Protein AF-0000000080429975 (afdb_homodimer)

Solvent-accessible surface area (backbone atoms only — not comparable to full-atom values): 39204 Å² total; per-residue (Å²): 119,66,64,62,46,48,49,43,54,66,53,49,67,59,94,64,48,54,63,58,48,36,47,64,46,53,50,50,46,52,49,52,41,56,52,41,73,71,28,65,64,48,52,52,49,50,53,52,45,48,72,74,36,67,71,51,42,55,52,48,56,71,70,42,57,64,68,46,56,49,50,53,52,41,50,51,46,26,51,49,37,42,53,49,18,66,72,67,70,40,84,45,46,58,66,69,41,58,36,50,50,36,29,53,53,30,46,48,47,39,51,54,36,23,73,72,63,75,48,79,53,61,63,43,49,52,52,29,50,53,41,36,52,52,17,52,52,46,44,49,56,39,47,80,71,37,50,76,40,90,82,40,63,59,72,62,54,61,54,47,33,71,73,50,32,72,67,47,39,52,49,44,35,64,64,41,52,28,43,47,50,44,50,45,44,54,39,60,41,38,21,50,45,34,40,41,54,62,47,52,78,42,87,70,61,72,80,66,72,73,51,72,58,45,51,52,33,53,51,52,32,52,52,27,49,49,48,24,52,52,38,50,49,54,51,49,51,50,51,48,27,43,52,44,37,55,73,78,40,60,72,87,73,44,61,70,44,59,47,61,68,51,77,46,88,50,76,63,35,37,21,3,69,33,42,37,58,35,23,54,48,48,32,47,49,34,51,41,44,49,27,29,44,39,43,22,65,75,45,73,44,86,54,78,74,41,71,60,49,62,48,56,53,31,40,51,51,50,46,51,49,51,52,56,52,49,52,52,49,49,52,54,43,40,74,73,23,83,65,41,56,59,47,59,72,25,24,39,60,39,65,73,41,85,54,47,84,74,67,77,76,74,78,77,77,69,86,116,119,66,65,60,47,48,48,42,54,67,54,49,68,58,95,65,46,55,63,60,49,35,49,66,45,53,50,50,46,52,48,52,41,58,54,41,72,72,29,64,66,50,52,50,49,50,54,52,45,47,70,74,34,63,71,51,42,56,53,48,57,69,71,41,58,65,69,44,56,50,50,55,52,42,52,53,46,26,52,50,38,42,53,50,18,65,73,68,70,40,84,42,46,57,64,69,41,58,36,51,50,37,29,54,52,32,44,51,48,39,50,54,37,23,75,71,64,74,48,79,52,63,64,43,48,51,51,30,50,52,42,36,53,53,16,53,52,47,43,49,56,39,46,78,72,37,50,76,40,91,83,42,64,59,72,63,52,62,54,48,33,71,73,52,32,72,67,46,39,51,50,43,35,65,63,40,53,29,44,45,51,45,49,47,44,55,40,59,42,37,21,51,44,35,38,42,55,62,48,52,79,42,88,71,62,72,78,67,72,73,52,72,59,44,51,50,31,53,51,50,33,52,52,27,49,49,48,24,51,52,39,50,48,53,51,49,53,50,51,47,28,44,52,43,38,54,72,79,40,58,70,87,74,44,61,72,45,57,46,62,68,50,77,46,89,50,77,65,36,39,22,2,68,32,41,37,58,35,21,54,49,48,31,46,50,33,51,41,43,51,26,30,44,38,45,22,63,76,46,72,45,84,54,77,73,41,70,60,49,63,50,56,53,30,40,51,51,50,46,52,50,50,53,54,53,47,54,53,51,50,51,54,42,42,72,74,24,84,63,40,58,59,47,60,70,26,25,38,61,38,64,73,41,85,55,50,83,76,67,80,78,76,76,81,77,64,91,113

Structure (mmCIF, N/CA/C/O backbone):
data_AF-0000000080429975-model_v1
#
loop_
_entity.id
_entity.type
_entity.pdbx_description
1 polymer 'Steroid 5-alpha reductase C-terminal domain-containing protein'
#
loop_
_atom_site.group_PDB
_atom_site.id
_atom_site.type_symbol
_atom_site.label_atom_id
_atom_site.label_alt_id
_atom_site.label_comp_id
_atom_site.label_asym_id
_atom_site.label_entity_id
_atom_site.label_seq_id
_atom_site.pdbx_PDB_ins_code
_atom_site.Cartn_x
_atom_site.Cartn_y
_atom_site.Cartn_z
_atom_site.occupancy
_atom_site.B_iso_or_equiv
_atom_site.auth_seq_id
_atom_site.auth_comp_id
_atom_site.auth_asym_id
_atom_site.auth_atom_id
_atom_site.pdbx_PDB_model_num
ATOM 1 N N . MET A 1 1 ? -44.094 -19.797 -13.414 1 41.78 1 MET A N 1
ATOM 2 C CA . MET A 1 1 ? -43.125 -20.5 -14.281 1 41.78 1 MET A CA 1
ATOM 3 C C . MET A 1 1 ? -41.844 -19.672 -14.445 1 41.78 1 MET A C 1
ATOM 5 O O . MET A 1 1 ? -40.844 -20.188 -14.938 1 41.78 1 MET A O 1
ATOM 9 N N . GLY A 1 2 ? -41.938 -18.312 -14.352 1 46.53 2 GLY A N 1
ATOM 10 C CA . GLY A 1 2 ? -40.969 -17.281 -14.664 1 46.53 2 GLY A CA 1
ATOM 11 C C . GLY A 1 2 ? -39.781 -17.25 -13.695 1 46.53 2 GLY A C 1
ATOM 12 O O . GLY A 1 2 ? -38.625 -17.203 -14.109 1 46.53 2 GLY A O 1
ATOM 13 N N . GLN A 1 3 ? -40.094 -17.094 -12.484 1 50.44 3 GLN A N 1
ATOM 14 C CA . GLN A 1 3 ? -39.062 -16.984 -11.461 1 50.44 3 GLN A CA 1
ATOM 15 C C . GLN A 1 3 ? -38.281 -18.297 -11.336 1 50.44 3 GLN A C 1
ATOM 17 O O . GLN A 1 3 ? -37.031 -18.281 -11.18 1 50.44 3 GLN A O 1
ATOM 22 N N . GLU A 1 4 ? -38.938 -19.438 -11.32 1 52 4 GLU A N 1
ATOM 23 C CA . GLU A 1 4 ? -38.281 -20.734 -11.234 1 52 4 GLU A CA 1
ATOM 24 C C . GLU A 1 4 ? -37.312 -20.938 -12.391 1 52 4 GLU A C 1
ATOM 26 O O . GLU A 1 4 ? -36.25 -21.547 -12.219 1 52 4 GLU A O 1
ATOM 31 N N . SER A 1 5 ? -37.719 -20.391 -13.508 1 52.88 5 SER A N 1
ATOM 32 C CA . SER A 1 5 ? -36.875 -20.516 -14.688 1 52.88 5 SER A CA 1
ATOM 33 C C . SER A 1 5 ? -35.594 -19.688 -14.555 1 52.88 5 SER A C 1
ATOM 35 O O . SER A 1 5 ? -34.5 -20.125 -14.922 1 52.88 5 SER A O 1
ATOM 37 N N . VAL A 1 6 ? -35.812 -18.562 -13.906 1 52.12 6 VAL A N 1
ATOM 38 C CA . VAL A 1 6 ? -34.656 -17.688 -13.742 1 52.12 6 VAL A CA 1
ATOM 39 C C . VAL A 1 6 ? -33.688 -18.281 -12.727 1 52.12 6 VAL A C 1
ATOM 41 O O . VAL A 1 6 ? -32.469 -18.297 -12.953 1 52.12 6 VAL A O 1
ATOM 44 N N . ILE A 1 7 ? -34.281 -18.781 -11.68 1 54.94 7 ILE A N 1
ATOM 45 C CA . ILE A 1 7 ? -33.469 -19.406 -10.656 1 54.94 7 ILE A CA 1
ATOM 46 C C . ILE A 1 7 ? -32.781 -20.641 -11.227 1 54.94 7 ILE A C 1
ATOM 48 O O . ILE A 1 7 ? -31.609 -20.891 -10.961 1 54.94 7 ILE A O 1
ATOM 52 N N . HIS A 1 8 ? -33.594 -21.406 -11.945 1 57.78 8 HIS A N 1
ATOM 53 C CA . HIS A 1 8 ? -33.031 -22.578 -12.586 1 57.78 8 HIS A CA 1
ATOM 54 C C . HIS A 1 8 ? -31.922 -22.188 -13.562 1 57.78 8 HIS A C 1
ATOM 56 O O . HIS A 1 8 ? -30.859 -22.828 -13.602 1 57.78 8 HIS A O 1
ATOM 62 N N . TRP A 1 9 ? -32.25 -21.188 -14.219 1 54.72 9 TRP A N 1
ATOM 63 C CA . TRP A 1 9 ? -31.266 -20.719 -15.18 1 54.72 9 TRP A CA 1
ATOM 64 C C . TRP A 1 9 ? -30.031 -20.188 -14.461 1 54.72 9 TRP A C 1
ATOM 66 O O . TRP A 1 9 ? -28.906 -20.422 -14.898 1 54.72 9 TRP A O 1
ATOM 76 N N . LEU A 1 10 ? -30.297 -19.562 -13.367 1 58.16 10 LEU A N 1
ATOM 77 C CA . LEU A 1 10 ? -29.203 -18.984 -12.578 1 58.16 10 LEU A CA 1
ATOM 78 C C . LEU A 1 10 ? -28.391 -20.094 -11.898 1 58.16 10 LEU A C 1
ATOM 80 O O . LEU A 1 10 ? -27.188 -19.938 -11.688 1 58.16 10 LEU A O 1
ATOM 84 N N . THR A 1 11 ? -29.156 -21.156 -11.703 1 59.47 11 THR A N 1
ATOM 85 C CA . THR A 1 11 ? -28.516 -22.172 -10.867 1 59.47 11 THR A CA 1
ATOM 86 C C . THR A 1 11 ? -28.047 -23.344 -11.719 1 59.47 11 THR A C 1
ATOM 88 O O . THR A 1 11 ? -27.219 -24.156 -11.273 1 59.47 11 THR A O 1
ATOM 91 N N . HIS A 1 12 ? -28.672 -23.5 -12.898 1 60.19 12 HIS A N 1
ATOM 92 C CA . HIS A 1 12 ? -28.281 -24.641 -13.719 1 60.19 12 HIS A CA 1
ATOM 93 C C . HIS A 1 12 ? -27.375 -24.203 -14.875 1 60.19 12 HIS A C 1
ATOM 95 O O . HIS A 1 12 ? -27.812 -23.453 -15.75 1 60.19 12 HIS A O 1
ATOM 101 N N . ALA A 1 13 ? -26.125 -24.453 -14.641 1 63.53 13 ALA A N 1
ATOM 102 C CA . ALA A 1 13 ? -25.094 -24.156 -15.641 1 63.53 13 ALA A CA 1
ATOM 103 C C . ALA A 1 13 ? -25.266 -25.031 -16.875 1 63.53 13 ALA A C 1
ATOM 105 O O . ALA A 1 13 ? -25.766 -26.156 -16.797 1 63.53 13 ALA A O 1
ATOM 106 N N . GLY A 1 14 ? -25.203 -24.453 -18.031 1 63.88 14 GLY A N 1
ATOM 107 C CA . GLY A 1 14 ? -25.219 -25.234 -19.266 1 63.88 14 GLY A CA 1
ATOM 108 C C . GLY A 1 14 ? -24.266 -26.406 -19.234 1 63.88 14 GLY A C 1
ATOM 109 O O . GLY A 1 14 ? -23.438 -26.531 -18.328 1 63.88 14 GLY A O 1
ATOM 110 N N . PRO A 1 15 ? -24.438 -27.438 -20.078 1 67.5 15 PRO A N 1
ATOM 111 C CA . PRO A 1 15 ? -23.641 -28.656 -20.125 1 67.5 15 PRO A CA 1
ATOM 112 C C . PRO A 1 15 ? -22.141 -28.391 -20.188 1 67.5 15 PRO A C 1
ATOM 114 O O . PRO A 1 15 ? -21.344 -29.203 -19.719 1 67.5 15 PRO A O 1
ATOM 117 N N . ASN A 1 16 ? -21.797 -27.188 -20.641 1 80.38 16 ASN A N 1
ATOM 118 C CA . ASN A 1 16 ? -20.375 -26.922 -20.812 1 80.38 16 ASN A CA 1
ATOM 119 C C . ASN A 1 16 ? -19.828 -26.031 -19.703 1 80.38 16 ASN A C 1
ATOM 121 O O . ASN A 1 16 ? -18.688 -25.594 -19.75 1 80.38 16 ASN A O 1
ATOM 125 N N . PHE A 1 17 ? -20.703 -25.844 -18.719 1 86.38 17 PHE A N 1
ATOM 126 C CA . PHE A 1 17 ? -20.266 -25.047 -17.578 1 86.38 17 PHE A CA 1
ATOM 127 C C . PHE A 1 17 ? -19.359 -25.859 -16.656 1 86.38 17 PHE A C 1
ATOM 129 O O . PHE A 1 17 ? -19.703 -26.984 -16.297 1 86.38 17 PHE A O 1
ATOM 136 N N . PRO A 1 18 ? -18.234 -25.328 -16.328 1 88.94 18 PRO A N 1
ATOM 137 C CA . PRO A 1 18 ? -17.266 -26.125 -15.562 1 88.94 18 PRO A CA 1
ATOM 138 C C . PRO A 1 18 ? -17.812 -26.531 -14.188 1 88.94 18 PRO A C 1
ATOM 140 O O . PRO A 1 18 ? -18.328 -25.703 -13.445 1 88.94 18 PRO A O 1
ATOM 143 N N . GLN A 1 19 ? -17.688 -27.734 -13.844 1 86.25 19 GLN A N 1
ATOM 144 C CA . GLN A 1 19 ? -18.266 -28.344 -12.648 1 86.25 19 GLN A CA 1
ATOM 145 C C . GLN A 1 19 ? -17.75 -27.656 -11.383 1 86.25 19 GLN A C 1
ATOM 147 O O . GLN A 1 19 ? -18.5 -27.453 -10.43 1 86.25 19 GLN A O 1
ATOM 152 N N . GLY A 1 20 ? -16.531 -27.25 -11.336 1 88.81 20 GLY A N 1
ATOM 153 C CA . GLY A 1 20 ? -15.914 -26.656 -10.156 1 88.81 20 GLY A CA 1
ATOM 154 C C . GLY A 1 20 ? -16.422 -25.25 -9.852 1 88.81 20 GLY A C 1
ATOM 155 O O . GLY A 1 20 ? -16.078 -24.672 -8.82 1 88.81 20 GLY A O 1
ATOM 156 N N . ALA A 1 21 ? -17.297 -24.75 -10.711 1 92 21 ALA A N 1
ATOM 157 C CA . ALA A 1 21 ? -17.812 -23.391 -10.539 1 92 21 ALA A CA 1
ATOM 158 C C . ALA A 1 21 ? -19.328 -23.406 -10.344 1 92 21 ALA A C 1
ATOM 160 O O . ALA A 1 21 ? -19.938 -22.344 -10.219 1 92 21 ALA A O 1
ATOM 161 N N . THR A 1 22 ? -19.922 -24.594 -10.273 1 89.94 22 THR A N 1
ATOM 162 C CA . THR A 1 22 ? -21.375 -24.719 -10.195 1 89.94 22 THR A CA 1
ATOM 163 C C . THR A 1 22 ? -21.875 -24.5 -8.766 1 89.94 22 THR A C 1
ATOM 165 O O . THR A 1 22 ? -21.094 -24.609 -7.812 1 89.94 22 THR A O 1
ATOM 168 N N . TRP A 1 23 ? -23.141 -24.172 -8.617 1 90.06 23 TRP A N 1
ATOM 169 C CA . TRP A 1 23 ? -23.797 -24.047 -7.316 1 90.06 23 TRP A CA 1
ATOM 170 C C . TRP A 1 23 ? -23.797 -25.391 -6.574 1 90.06 23 TRP A C 1
ATOM 172 O O . TRP A 1 23 ? -23.625 -25.422 -5.355 1 90.06 23 TRP A O 1
ATOM 182 N N . ASP A 1 24 ? -23.922 -26.422 -7.324 1 89.81 24 ASP A N 1
ATOM 183 C CA . ASP A 1 24 ? -23.938 -27.75 -6.73 1 89.81 24 ASP A CA 1
ATOM 184 C C . ASP A 1 24 ? -22.578 -28.078 -6.102 1 89.81 24 ASP A C 1
ATOM 186 O O . ASP A 1 24 ? -22.516 -28.703 -5.035 1 89.81 24 ASP A O 1
ATOM 190 N N . HIS A 1 25 ? -21.594 -27.672 -6.793 1 90.88 25 HIS A N 1
ATOM 191 C CA . HIS A 1 25 ? -20.266 -27.891 -6.258 1 90.88 25 HIS A CA 1
ATOM 192 C C . HIS A 1 25 ? -20.078 -27.188 -4.914 1 90.88 25 HIS A C 1
ATOM 194 O O . HIS A 1 25 ? -19.625 -27.797 -3.945 1 90.88 25 HIS A O 1
ATOM 200 N N . ALA A 1 26 ? -20.484 -25.953 -4.852 1 92.31 26 ALA A N 1
ATOM 201 C CA . ALA A 1 26 ? -20.375 -25.172 -3.621 1 92.31 26 ALA A CA 1
ATOM 202 C C . ALA A 1 26 ? -21.234 -25.781 -2.516 1 92.31 26 ALA A C 1
ATOM 204 O O . ALA A 1 26 ? -20.797 -25.891 -1.368 1 92.31 26 ALA A O 1
ATOM 205 N N . ARG A 1 27 ? -22.438 -26.188 -2.871 1 90.56 27 ARG A N 1
ATOM 206 C CA . ARG A 1 27 ? -23.359 -26.797 -1.913 1 90.56 27 ARG A CA 1
ATOM 207 C C . ARG A 1 27 ? -22.766 -28.062 -1.316 1 90.56 27 ARG A C 1
ATOM 209 O O . ARG A 1 27 ? -22.891 -28.312 -0.114 1 90.56 27 ARG A O 1
ATOM 216 N N . ASN A 1 28 ? -22.125 -28.844 -2.137 1 91.94 28 ASN A N 1
ATOM 217 C CA . ASN A 1 28 ? -21.516 -30.094 -1.673 1 91.94 28 ASN A CA 1
ATOM 218 C C . ASN A 1 28 ? -20.406 -29.828 -0.669 1 91.94 28 ASN A C 1
ATOM 220 O O . ASN A 1 28 ? -20.281 -30.547 0.329 1 91.94 28 ASN A O 1
ATOM 224 N N . ILE A 1 29 ? -19.641 -28.828 -0.942 1 92.06 29 ILE A N 1
ATOM 225 C CA . ILE A 1 29 ? -18.547 -28.484 -0.038 1 92.06 29 ILE A CA 1
ATOM 226 C C . ILE A 1 29 ? -19.109 -27.984 1.287 1 92.06 29 ILE A C 1
ATOM 228 O O . ILE A 1 29 ? -18.625 -28.359 2.359 1 92.06 29 ILE A O 1
ATOM 232 N N . LEU A 1 30 ? -20.141 -27.188 1.237 1 91.12 30 LEU A N 1
ATOM 233 C CA . LEU A 1 30 ? -20.781 -26.656 2.438 1 91.12 30 LEU A CA 1
ATOM 234 C C . LEU A 1 30 ? -21.391 -27.766 3.275 1 91.12 30 LEU A C 1
ATOM 236 O O . LEU A 1 30 ? -21.281 -27.766 4.504 1 91.12 30 LEU A O 1
ATOM 240 N N . GLN A 1 31 ? -21.969 -28.734 2.592 1 89.94 31 GLN A N 1
ATOM 241 C CA . GLN A 1 31 ? -22.578 -29.859 3.285 1 89.94 31 GLN A CA 1
ATOM 242 C C . GLN A 1 31 ? -21.5 -30.719 3.963 1 89.94 31 GLN A C 1
ATOM 244 O O . GLN A 1 31 ? -21.688 -31.156 5.102 1 89.94 31 GLN A O 1
ATOM 249 N N . ALA A 1 32 ? -20.5 -30.938 3.252 1 88.44 32 ALA A N 1
ATOM 250 C CA . ALA A 1 32 ? -19.391 -31.688 3.832 1 88.44 32 ALA A CA 1
ATOM 251 C C . ALA A 1 32 ? -18.828 -30.984 5.062 1 88.44 32 ALA A C 1
ATOM 253 O O . ALA A 1 32 ? -18.562 -31.609 6.086 1 88.44 32 ALA A O 1
ATOM 254 N N . TYR A 1 33 ? -18.656 -29.703 4.957 1 88.62 33 TYR A N 1
ATOM 255 C CA . TYR A 1 33 ? -18.172 -28.891 6.07 1 88.62 33 TYR A CA 1
ATOM 256 C C . TYR A 1 33 ? -19.109 -29 7.27 1 88.62 33 TYR A C 1
ATOM 258 O O . TYR A 1 33 ? -18.656 -29.234 8.398 1 88.62 33 TYR A O 1
ATOM 266 N N . PHE A 1 34 ? -20.406 -28.859 7.062 1 87.38 34 PHE A N 1
ATOM 267 C CA . PHE A 1 34 ? -21.375 -28.906 8.148 1 87.38 34 PHE A CA 1
ATOM 268 C C . PHE A 1 34 ? -21.375 -30.266 8.828 1 87.38 34 PHE A C 1
ATOM 270 O O . PHE A 1 34 ? -21.453 -30.359 10.055 1 87.38 34 PHE A O 1
ATOM 277 N N . HIS A 1 35 ? -21.25 -31.266 8.031 1 86.31 35 HIS A N 1
ATOM 278 C CA . HIS A 1 35 ? -21.203 -32.625 8.562 1 86.31 35 HIS A CA 1
ATOM 279 C C . HIS A 1 35 ? -19.969 -32.844 9.406 1 86.31 35 HIS A C 1
ATOM 281 O O . HIS A 1 35 ? -20.047 -33.406 10.508 1 86.31 35 HIS A O 1
ATOM 287 N N . ASN A 1 36 ? -18.875 -32.406 8.953 1 83.25 36 ASN A N 1
ATOM 288 C CA . ASN A 1 36 ? -17.594 -32.656 9.609 1 83.25 36 ASN A CA 1
ATOM 289 C C . ASN A 1 36 ? -17.438 -31.812 10.875 1 83.25 36 ASN A C 1
ATOM 291 O O . ASN A 1 36 ? -16.906 -32.281 11.883 1 83.25 36 ASN A O 1
ATOM 295 N N . ILE A 1 37 ? -17.922 -30.625 10.844 1 81.06 37 ILE A N 1
ATOM 296 C CA . ILE A 1 37 ? -17.719 -29.734 11.984 1 81.06 37 ILE A CA 1
ATOM 297 C C . ILE A 1 37 ? -18.641 -30.156 13.133 1 81.06 37 ILE A C 1
ATOM 299 O O . ILE A 1 37 ? -18.344 -29.875 14.297 1 81.06 37 ILE A O 1
ATOM 303 N N . THR A 1 38 ? -19.703 -30.781 12.828 1 80.06 38 THR A N 1
ATOM 304 C CA . THR A 1 38 ? -20.656 -31.188 13.859 1 80.06 38 THR A CA 1
ATOM 305 C C . THR A 1 38 ? -20.312 -32.594 14.367 1 80.06 38 THR A C 1
ATOM 307 O O . THR A 1 38 ? -20.859 -33.031 15.383 1 80.06 38 THR A O 1
ATOM 310 N N . SER A 1 39 ? -19.375 -33.125 13.578 1 78.75 39 SER A N 1
ATOM 311 C CA . SER A 1 39 ? -18.984 -34.438 14.008 1 78.75 39 SER A CA 1
ATOM 312 C C . SER A 1 39 ? -17.797 -34.375 14.977 1 78.75 39 SER A C 1
ATOM 314 O O . SER A 1 39 ? -16.703 -33.969 14.594 1 78.75 39 SER A O 1
ATOM 316 N N . LEU A 1 40 ? -17.953 -34.562 16.203 1 67 40 LEU A N 1
ATOM 317 C CA . LEU A 1 40 ? -16.922 -34.531 17.234 1 67 40 LEU A CA 1
ATOM 318 C C . LEU A 1 40 ? -15.766 -35.469 16.859 1 67 40 LEU A C 1
ATOM 320 O O . LEU A 1 40 ? -14.602 -35.156 17.141 1 67 40 LEU A O 1
ATOM 324 N N . SER A 1 41 ? -16.125 -36.469 16.172 1 67 41 SER A N 1
ATOM 325 C CA . SER A 1 41 ? -15.125 -37.438 15.789 1 67 41 SER A CA 1
ATOM 326 C C . SER A 1 41 ? -14.141 -36.844 14.781 1 67 41 SER A C 1
ATOM 328 O O . SER A 1 41 ? -12.938 -37.125 14.859 1 67 41 SER A O 1
ATOM 330 N N . ALA A 1 42 ? -14.688 -36.031 13.953 1 65.62 42 ALA A N 1
ATOM 331 C CA . ALA A 1 42 ? -13.828 -35.438 12.93 1 65.62 42 ALA A CA 1
ATOM 332 C C . ALA A 1 42 ? -12.859 -34.438 13.539 1 65.62 42 ALA A C 1
ATOM 334 O O . ALA A 1 42 ? -11.68 -34.406 13.172 1 65.62 42 ALA A O 1
ATOM 335 N N . ILE A 1 43 ? -13.32 -33.719 14.422 1 66.12 43 ILE A N 1
ATOM 336 C CA . ILE A 1 43 ? -12.5 -32.719 15.094 1 66.12 43 ILE A CA 1
ATOM 337 C C . ILE A 1 43 ? -11.422 -33.438 15.922 1 66.12 43 ILE A C 1
ATOM 339 O O . ILE A 1 43 ? -10.25 -33.031 15.883 1 66.12 43 ILE A O 1
ATOM 343 N N . SER A 1 44 ? -11.867 -34.469 16.609 1 66.12 44 SER A N 1
ATOM 344 C CA . SER A 1 44 ? -10.938 -35.219 17.469 1 66.12 44 SER A CA 1
ATOM 345 C C . SER A 1 44 ? -9.836 -35.875 16.641 1 66.12 44 SER A C 1
ATOM 347 O O . SER A 1 44 ? -8.672 -35.875 17.031 1 66.12 44 SER A O 1
ATOM 349 N N . SER A 1 45 ? -10.227 -36.375 15.531 1 65.69 45 SER A N 1
ATOM 350 C CA . SER A 1 45 ? -9.25 -37.031 14.672 1 65.69 45 SER A CA 1
ATOM 351 C C . SER A 1 45 ? -8.258 -36 14.094 1 65.69 45 SER A C 1
ATOM 353 O O . SER A 1 45 ? -7.062 -36.281 14 1 65.69 45 SER A O 1
ATOM 355 N N . PHE A 1 46 ? -8.828 -34.906 13.805 1 65.31 46 PHE A N 1
ATOM 356 C CA . PHE A 1 46 ? -7.98 -33.875 13.258 1 65.31 46 PHE A CA 1
ATOM 357 C C . PHE A 1 46 ? -6.953 -33.406 14.281 1 65.31 46 PHE A C 1
ATOM 359 O O . PHE A 1 46 ? -5.77 -33.281 13.969 1 65.31 46 PHE A O 1
ATOM 366 N N . VAL A 1 47 ? -7.426 -33.188 15.469 1 63.97 47 VAL A N 1
ATOM 367 C CA . VAL A 1 47 ? -6.551 -32.75 16.547 1 63.97 47 VAL A CA 1
ATOM 368 C C . VAL A 1 47 ? -5.508 -33.812 16.859 1 63.97 47 VAL A C 1
ATOM 370 O O . VAL A 1 47 ? -4.324 -33.5 17 1 63.97 47 VAL A O 1
ATOM 373 N N . SER A 1 48 ? -5.914 -35.031 16.859 1 66.5 48 SER A N 1
ATOM 374 C CA . SER A 1 48 ? -5.016 -36.125 17.188 1 66.5 48 SER A CA 1
ATOM 375 C C . SER A 1 48 ? -3.947 -36.312 16.125 1 66.5 48 SER A C 1
ATOM 377 O O . SER A 1 48 ? -2.775 -36.531 16.438 1 66.5 48 SER A O 1
ATOM 379 N N . SER A 1 49 ? -4.379 -36.156 14.922 1 66.5 49 SER A N 1
ATOM 380 C CA . SER A 1 49 ? -3.434 -36.344 13.82 1 66.5 49 SER A CA 1
ATOM 381 C C . SER A 1 49 ? -2.438 -35.188 13.766 1 66.5 49 SER A C 1
ATOM 383 O O . SER A 1 49 ? -1.256 -35.406 13.484 1 66.5 49 SER A O 1
ATOM 385 N N . SER A 1 50 ? -2.912 -33.969 14.016 1 64.75 50 SER A N 1
ATOM 386 C CA . SER A 1 50 ? -2.064 -32.781 14 1 64.75 50 SER A CA 1
ATOM 387 C C . SER A 1 50 ? -0.995 -32.844 15.086 1 64.75 50 SER A C 1
ATOM 389 O O . SER A 1 50 ? 0.124 -32.375 14.891 1 64.75 50 SER A O 1
ATOM 391 N N . LEU A 1 51 ? -1.323 -33.438 16.188 1 63.72 51 LEU A N 1
ATOM 392 C CA . LEU A 1 51 ? -0.402 -33.562 17.312 1 63.72 51 LEU A CA 1
ATOM 393 C C . LEU A 1 51 ? 0.645 -34.625 17.062 1 63.72 51 LEU A C 1
ATOM 395 O O . LEU A 1 51 ? 1.792 -34.5 17.5 1 63.72 51 LEU A O 1
ATOM 399 N N . LYS A 1 52 ? 0.37 -35.688 16.406 1 65.62 52 LYS A N 1
ATOM 400 C CA . LYS A 1 52 ? 1.262 -36.844 16.281 1 65.62 52 LYS A CA 1
ATOM 401 C C . LYS A 1 52 ? 2.299 -36.625 15.188 1 65.62 52 LYS A C 1
ATOM 403 O O . LYS A 1 52 ? 3.457 -37 15.328 1 65.62 52 LYS A O 1
ATOM 408 N N . ASP A 1 53 ? 1.917 -36.156 13.938 1 71.94 53 ASP A N 1
ATOM 409 C CA . ASP A 1 53 ? 2.879 -36.031 12.852 1 71.94 53 ASP A CA 1
ATOM 410 C C . ASP A 1 53 ? 2.633 -34.781 12.047 1 71.94 53 ASP A C 1
ATOM 412 O O . ASP A 1 53 ? 1.71 -34.719 11.227 1 71.94 53 ASP A O 1
ATOM 416 N N . PRO A 1 54 ? 3.533 -33.781 12.258 1 71.75 54 PRO A N 1
ATOM 417 C CA . PRO A 1 54 ? 3.395 -32.5 11.523 1 71.75 54 PRO A CA 1
ATOM 418 C C . PRO A 1 54 ? 3.389 -32.688 10.008 1 71.75 54 PRO A C 1
ATOM 420 O O . PRO A 1 54 ? 2.777 -31.906 9.289 1 71.75 54 PRO A O 1
ATOM 423 N N . SER A 1 55 ? 4.105 -33.688 9.477 1 75.94 55 SER A N 1
ATOM 424 C CA . SER A 1 55 ? 4.102 -33.938 8.039 1 75.94 55 SER A CA 1
ATOM 425 C C . SER A 1 55 ? 2.715 -34.344 7.555 1 75.94 55 SER A C 1
ATOM 427 O O . SER A 1 55 ? 2.336 -34.031 6.422 1 75.94 55 SER A O 1
ATOM 429 N N . GLN A 1 56 ? 2.053 -34.906 8.422 1 78.31 56 GLN A N 1
ATOM 430 C CA . GLN A 1 56 ? 0.697 -35.344 8.094 1 78.31 56 GLN A CA 1
ATOM 431 C C . GLN A 1 56 ? -0.243 -34.156 7.977 1 78.31 56 GLN A C 1
ATOM 433 O O . GLN A 1 56 ? -1.228 -34.188 7.234 1 78.31 56 GLN A O 1
ATOM 438 N N . LEU A 1 57 ? 0.135 -33.094 8.672 1 80.06 57 LEU A N 1
ATOM 439 C CA . LEU A 1 57 ? -0.686 -31.906 8.633 1 80.06 57 LEU A CA 1
ATOM 440 C C . LEU A 1 57 ? -0.637 -31.266 7.246 1 80.06 57 LEU A C 1
ATOM 442 O O . LEU A 1 57 ? -1.653 -30.781 6.75 1 80.06 57 LEU A O 1
ATOM 446 N N . ILE A 1 58 ? 0.515 -31.328 6.648 1 81.62 58 ILE A N 1
ATOM 447 C CA . ILE A 1 58 ? 0.668 -30.734 5.324 1 81.62 58 ILE A CA 1
ATOM 448 C C . ILE A 1 58 ? -0.097 -31.562 4.297 1 81.62 58 ILE A C 1
ATOM 450 O O . ILE A 1 58 ? -0.741 -31 3.4 1 81.62 58 ILE A O 1
ATOM 454 N N . THR A 1 59 ? 0.006 -32.844 4.449 1 84.81 59 THR A N 1
ATOM 455 C CA . THR A 1 59 ? -0.714 -33.719 3.543 1 84.81 59 THR A CA 1
ATOM 456 C C . THR A 1 59 ? -2.223 -33.562 3.691 1 84.81 59 THR A C 1
ATOM 458 O O . THR A 1 59 ? -2.945 -33.469 2.697 1 84.81 59 THR A O 1
ATOM 461 N N . LEU A 1 60 ? -2.613 -33.438 4.879 1 83.62 60 LEU A N 1
ATOM 462 C CA . LEU A 1 60 ? -4.031 -33.219 5.141 1 83.62 60 LEU A CA 1
ATOM 463 C C . LEU A 1 60 ? -4.492 -31.875 4.57 1 83.62 60 LEU A C 1
ATOM 465 O O . LEU A 1 60 ? -5.578 -31.781 3.992 1 83.62 60 LEU A O 1
ATOM 469 N N . TYR A 1 61 ? -3.73 -30.891 4.742 1 87.75 61 TYR A N 1
ATOM 470 C CA . TYR A 1 61 ? -4.031 -29.562 4.219 1 87.75 61 TYR A CA 1
ATOM 471 C C . TYR A 1 61 ? -4.164 -29.594 2.699 1 87.75 61 TYR A C 1
ATOM 473 O O . TYR A 1 61 ? -5.098 -29.016 2.139 1 87.75 61 TYR A O 1
ATOM 481 N N . LYS A 1 62 ? -3.309 -30.359 2.066 1 88.12 62 LYS A N 1
ATOM 482 C CA . LYS A 1 62 ? -3.301 -30.453 0.61 1 88.12 62 LYS A CA 1
ATOM 483 C C . LYS A 1 62 ? -4.512 -31.234 0.102 1 88.12 62 LYS A C 1
ATOM 485 O O . LYS A 1 62 ? -5.031 -30.953 -0.979 1 88.12 62 LYS A O 1
ATOM 490 N N . GLU A 1 63 ? -4.934 -32.156 0.899 1 88.69 63 GLU A N 1
ATOM 491 C CA . GLU A 1 63 ? -6.004 -33.031 0.46 1 88.69 63 GLU A CA 1
ATOM 492 C C . GLU A 1 63 ? -7.375 -32.438 0.767 1 88.69 63 GLU A C 1
ATOM 494 O O . GLU A 1 63 ? -8.375 -32.844 0.175 1 88.69 63 GLU A O 1
ATOM 499 N N . THR A 1 64 ? -7.367 -31.5 1.681 1 89.81 64 THR A N 1
ATOM 500 C CA . THR A 1 64 ? -8.625 -30.844 2.035 1 89.81 64 THR A CA 1
ATOM 501 C C . THR A 1 64 ? -8.953 -29.719 1.056 1 89.81 64 THR A C 1
ATOM 503 O O . THR A 1 64 ? -8.086 -28.922 0.722 1 89.81 64 THR A O 1
ATOM 506 N N . ASN A 1 65 ? -10.211 -29.75 0.591 1 93.69 65 ASN A N 1
ATOM 507 C CA . ASN A 1 65 ? -10.641 -28.641 -0.245 1 93.69 65 ASN A CA 1
ATOM 508 C C . ASN A 1 65 ? -10.414 -27.297 0.451 1 93.69 65 ASN A C 1
ATOM 510 O O . ASN A 1 65 ? -10.812 -27.125 1.604 1 93.69 65 ASN A O 1
ATOM 514 N N . PRO A 1 66 ? -9.789 -26.406 -0.216 1 95.62 66 PRO A N 1
ATOM 515 C CA . PRO A 1 66 ? -9.406 -25.172 0.465 1 95.62 66 PRO A CA 1
ATOM 516 C C . PRO A 1 66 ? -10.617 -24.328 0.881 1 95.62 66 PRO A C 1
ATOM 518 O O . PRO A 1 66 ? -10.523 -23.531 1.816 1 95.62 66 PRO A O 1
ATOM 521 N N . LEU A 1 67 ? -11.75 -24.453 0.18 1 96.81 67 LEU A N 1
ATOM 522 C CA . LEU A 1 67 ? -12.953 -23.781 0.648 1 96.81 67 LEU A CA 1
ATOM 523 C C . LEU A 1 67 ? -13.422 -24.359 1.982 1 96.81 67 LEU A C 1
ATOM 525 O O . LEU A 1 67 ? -13.844 -23.609 2.871 1 96.81 67 LEU A O 1
ATOM 529 N N . GLU A 1 68 ? -13.305 -25.641 2.133 1 94.06 68 GLU A N 1
ATOM 530 C CA . GLU A 1 68 ? -13.664 -26.281 3.391 1 94.06 68 GLU A CA 1
ATOM 531 C C . GLU A 1 68 ? -12.75 -25.844 4.527 1 94.06 68 GLU A C 1
ATOM 533 O O . GLU A 1 68 ? -13.227 -25.5 5.617 1 94.06 68 GLU A O 1
ATOM 538 N N . SER A 1 69 ? -11.469 -25.828 4.301 1 93.62 69 SER A N 1
ATOM 539 C CA . SER A 1 69 ? -10.531 -25.391 5.324 1 93.62 69 SER A CA 1
ATOM 540 C C . SER A 1 69 ? -10.773 -23.938 5.703 1 93.62 69 SER A C 1
ATOM 542 O O . SER A 1 69 ? -10.625 -23.547 6.867 1 93.62 69 SER A O 1
ATOM 544 N N . SER A 1 70 ? -11.141 -23.078 4.719 1 96.56 70 SER A N 1
ATOM 545 C CA . SER A 1 70 ? -11.445 -21.688 5.012 1 96.56 70 SER A CA 1
ATOM 546 C C . SER A 1 70 ? -12.688 -21.562 5.883 1 96.56 70 SER A C 1
ATOM 548 O O . SER A 1 70 ? -12.766 -20.672 6.738 1 96.56 70 SER A O 1
ATOM 550 N N . LEU A 1 71 ? -13.633 -22.469 5.66 1 95.19 71 LEU A N 1
ATOM 551 C CA . LEU A 1 71 ? -14.852 -22.469 6.461 1 95.19 71 LEU A CA 1
ATOM 552 C C . LEU A 1 71 ? -14.555 -22.844 7.91 1 95.19 71 LEU A C 1
ATOM 554 O O . LEU A 1 71 ? -15.125 -22.266 8.836 1 95.19 71 LEU A O 1
ATOM 558 N N . TYR A 1 72 ? -13.633 -23.812 8.109 1 91.88 72 TYR A N 1
ATOM 559 C CA . TYR A 1 72 ? -13.211 -24.156 9.469 1 91.88 72 TYR A CA 1
ATOM 560 C C . TYR A 1 72 ? -12.57 -22.953 10.156 1 91.88 72 TYR A C 1
ATOM 562 O O . TYR A 1 72 ? -12.891 -22.641 11.305 1 91.88 72 TYR A O 1
ATOM 570 N N . PHE A 1 73 ? -11.75 -22.328 9.445 1 93.88 73 PHE A N 1
ATOM 571 C CA . PHE A 1 73 ? -11.047 -21.156 9.992 1 93.88 73 PHE A CA 1
ATOM 572 C C . PHE A 1 73 ? -12.031 -20.047 10.328 1 93.88 73 PHE A C 1
ATOM 574 O O . PHE A 1 73 ? -11.945 -19.438 11.398 1 93.88 73 PHE A O 1
ATOM 581 N N . SER A 1 74 ? -12.953 -19.781 9.43 1 95.81 74 SER A N 1
ATOM 582 C CA . SER A 1 74 ? -13.961 -18.734 9.641 1 95.81 74 SER A CA 1
ATOM 583 C C . SER A 1 74 ? -14.828 -19.047 10.852 1 95.81 74 SER A C 1
ATOM 585 O O . SER A 1 74 ? -15.172 -18.156 11.625 1 95.81 74 SER A O 1
ATOM 587 N N . SER A 1 75 ? -15.148 -20.328 11.039 1 93.31 75 SER A N 1
ATOM 588 C CA . SER A 1 75 ? -15.953 -20.719 12.188 1 93.31 75 SER A CA 1
ATOM 589 C C . SER A 1 75 ? -15.211 -20.469 13.492 1 93.31 75 SER A C 1
ATOM 591 O O . SER A 1 75 ? -15.805 -20 14.469 1 93.31 75 SER A O 1
ATOM 593 N N . ALA A 1 76 ? -13.992 -20.797 13.484 1 92.38 76 ALA A N 1
ATOM 594 C CA . ALA A 1 76 ? -13.172 -20.5 14.656 1 92.38 76 ALA A CA 1
ATOM 595 C C . ALA A 1 76 ? -13.141 -19 14.953 1 92.38 76 ALA A C 1
ATOM 597 O O . ALA A 1 76 ? -13.266 -18.594 16.109 1 92.38 76 ALA A O 1
ATOM 598 N N . LEU A 1 77 ? -13.055 -18.203 13.922 1 95.12 77 LEU A N 1
ATOM 599 C CA . LEU A 1 77 ? -12.992 -16.75 14.086 1 95.12 77 LEU A CA 1
ATOM 600 C C . LEU A 1 77 ? -14.336 -16.203 14.57 1 95.12 77 LEU A C 1
ATOM 602 O O . LEU A 1 77 ? -14.367 -15.273 15.383 1 95.12 77 LEU A O 1
ATOM 606 N N . ILE A 1 78 ? -15.383 -16.812 14.023 1 94.75 78 ILE A N 1
ATOM 607 C CA . ILE A 1 78 ? -16.719 -16.406 14.477 1 94.75 78 ILE A CA 1
ATOM 608 C C . ILE A 1 78 ? -16.828 -16.594 15.984 1 94.75 78 ILE A C 1
ATOM 610 O O . ILE A 1 78 ? -17.281 -15.703 16.703 1 94.75 78 ILE A O 1
ATOM 614 N N . THR A 1 79 ? -16.312 -17.672 16.453 1 92.5 79 THR A N 1
ATOM 615 C CA . THR A 1 79 ? -16.359 -18 17.875 1 92.5 79 THR A CA 1
ATOM 616 C C . THR A 1 79 ? -15.484 -17.047 18.672 1 92.5 79 THR A C 1
ATOM 618 O O . THR A 1 79 ? -15.914 -16.484 19.688 1 92.5 79 THR A O 1
ATOM 621 N N . VAL A 1 80 ? -14.352 -16.781 18.188 1 94.06 80 VAL A N 1
ATOM 622 C CA . VAL A 1 80 ? -13.398 -15.906 18.875 1 94.06 80 VAL A CA 1
ATOM 623 C C . VAL A 1 80 ? -13.945 -14.484 18.922 1 94.06 80 VAL A C 1
ATOM 625 O O . VAL A 1 80 ? -13.922 -13.836 19.969 1 94.06 80 VAL A O 1
ATOM 628 N N . HIS A 1 81 ? -14.461 -14 17.812 1 94.12 81 HIS A N 1
ATOM 629 C CA . HIS A 1 81 ? -14.969 -12.633 17.75 1 94.12 81 HIS A CA 1
ATOM 630 C C . HIS A 1 81 ? -16.203 -12.461 18.609 1 94.12 81 HIS A C 1
ATOM 632 O O . HIS A 1 81 ? -16.391 -11.414 19.234 1 94.12 81 HIS A O 1
ATOM 638 N N . TYR A 1 82 ? -16.984 -13.5 18.609 1 92.69 82 TYR A N 1
ATOM 639 C CA . TYR A 1 82 ? -18.172 -13.43 19.469 1 92.69 82 TYR A CA 1
ATOM 640 C C . TYR A 1 82 ? -17.781 -13.359 20.938 1 92.69 82 TYR A C 1
ATOM 642 O O . TYR A 1 82 ? -18.25 -12.484 21.672 1 92.69 82 TYR A O 1
ATOM 650 N N . ILE A 1 83 ? -16.906 -14.227 21.375 1 92.19 83 ILE A N 1
ATOM 651 C CA . ILE A 1 83 ? -16.5 -14.289 22.766 1 92.19 83 ILE A CA 1
ATOM 652 C C . ILE A 1 83 ? -15.797 -12.992 23.172 1 92.19 83 ILE A C 1
ATOM 654 O O . ILE A 1 83 ? -16.094 -12.422 24.219 1 92.19 83 ILE A O 1
ATOM 658 N N . MET A 1 84 ? -14.977 -12.508 22.328 1 91.12 84 MET A N 1
ATOM 659 C CA . MET A 1 84 ? -14.234 -11.281 22.625 1 91.12 84 MET A CA 1
ATOM 660 C C . MET A 1 84 ? -15.172 -10.086 22.719 1 91.12 84 MET A C 1
ATOM 662 O O . MET A 1 84 ? -14.969 -9.195 23.547 1 91.12 84 MET A O 1
ATOM 666 N N . SER A 1 85 ? -16.172 -10.078 21.859 1 90.62 85 SER A N 1
ATOM 667 C CA . SER A 1 85 ? -17.141 -8.977 21.891 1 90.62 85 SER A CA 1
ATOM 668 C C . SER A 1 85 ? -17.922 -8.977 23.203 1 90.62 85 SER A C 1
ATOM 670 O O . SER A 1 85 ? -18.203 -7.91 23.766 1 90.62 85 SER A O 1
ATOM 672 N N . GLU A 1 86 ? -18.172 -10.102 23.703 1 87.81 86 GLU A N 1
ATOM 673 C CA . GLU A 1 86 ? -18.953 -10.211 24.938 1 87.81 86 GLU A CA 1
ATOM 674 C C . GLU A 1 86 ? -18.109 -9.914 26.172 1 87.81 86 GLU A C 1
ATOM 676 O O . GLU A 1 86 ? -18.594 -9.328 27.141 1 87.81 86 GLU A O 1
ATOM 681 N N . ILE A 1 87 ? -16.891 -10.227 26.047 1 88.5 87 ILE A N 1
ATOM 682 C CA . ILE A 1 87 ? -16 -10 27.188 1 88.5 87 ILE A CA 1
ATOM 683 C C . ILE A 1 87 ? -15.648 -8.516 27.266 1 88.5 87 ILE A C 1
ATOM 685 O O . ILE A 1 87 ? -15.672 -7.926 28.359 1 88.5 87 ILE A O 1
ATOM 689 N N . THR A 1 88 ? -15.406 -7.914 26.172 1 87.62 88 THR A N 1
ATOM 690 C CA . THR A 1 88 ? -14.93 -6.539 26.156 1 87.62 88 THR A CA 1
ATOM 691 C C . THR A 1 88 ? -16.094 -5.559 26.016 1 87.62 88 THR A C 1
ATOM 693 O O . THR A 1 88 ? -15.922 -4.355 26.219 1 87.62 88 THR A O 1
ATOM 696 N N . LYS A 1 89 ? -17.219 -6.105 25.609 1 86.19 89 LYS A N 1
ATOM 697 C CA . LYS A 1 89 ? -18.391 -5.289 25.312 1 86.19 89 LYS A CA 1
ATOM 698 C C . LYS A 1 89 ? -18.109 -4.305 24.172 1 86.19 89 LYS A C 1
ATOM 700 O O . LYS A 1 89 ? -18.625 -3.189 24.172 1 86.19 89 LYS A O 1
ATOM 705 N N . ASN A 1 90 ? -17.141 -4.684 23.438 1 87.62 90 ASN A N 1
ATOM 706 C CA . ASN A 1 90 ? -16.781 -3.986 22.203 1 87.62 90 ASN A CA 1
ATOM 707 C C . ASN A 1 90 ? -17.125 -4.816 20.969 1 87.62 90 ASN A C 1
ATOM 709 O O . ASN A 1 90 ? -16.484 -5.836 20.703 1 87.62 90 ASN A O 1
ATOM 713 N N . TYR A 1 91 ? -18.047 -4.312 20.203 1 87.12 91 TYR A N 1
ATOM 714 C CA . TYR A 1 91 ? -18.609 -5.105 19.125 1 87.12 91 TYR A CA 1
ATOM 715 C C . TYR A 1 91 ? -17.906 -4.793 17.797 1 87.12 91 TYR A C 1
ATOM 717 O O . TYR A 1 91 ? -18.375 -5.184 16.734 1 87.12 91 TYR A O 1
ATOM 725 N N . SER A 1 92 ? -16.75 -4.094 17.969 1 88.69 92 SER A N 1
ATOM 726 C CA . SER A 1 92 ? -15.961 -3.781 16.781 1 88.69 92 SER A CA 1
ATOM 727 C C . SER A 1 92 ? -14.852 -4.809 16.578 1 88.69 92 SER A C 1
ATOM 729 O O . SER A 1 92 ? -13.812 -4.5 15.984 1 88.69 92 SER A O 1
ATOM 731 N N . GLN A 1 93 ? -15.086 -6.031 16.984 1 88.69 93 GLN A N 1
ATOM 732 C CA . GLN A 1 93 ? -14.047 -7.051 16.891 1 88.69 93 GLN A CA 1
ATOM 733 C C . GLN A 1 93 ? -13.797 -7.465 15.453 1 88.69 93 GLN A C 1
ATOM 735 O O . GLN A 1 93 ? -12.648 -7.555 15.016 1 88.69 93 GLN A O 1
ATOM 740 N N . VAL A 1 94 ? -14.891 -7.672 14.734 1 91.31 94 VAL A N 1
ATOM 741 C CA . VAL A 1 94 ? -14.75 -8.094 13.344 1 91.31 94 VAL A CA 1
ATOM 742 C C . VAL A 1 94 ? -14.172 -6.953 12.516 1 91.31 94 VAL A C 1
ATOM 744 O O . VAL A 1 94 ? -13.406 -7.188 11.57 1 91.31 94 VAL A O 1
ATOM 747 N N . ASP A 1 95 ? -14.492 -5.762 12.906 1 91.62 95 ASP A N 1
ATOM 748 C CA . ASP A 1 95 ? -13.961 -4.598 12.203 1 91.62 95 ASP A CA 1
ATOM 749 C C . ASP A 1 95 ? -12.43 -4.586 12.227 1 91.62 95 ASP A C 1
ATOM 751 O O . ASP A 1 95 ? -11.797 -4.145 11.266 1 91.62 95 ASP A O 1
ATOM 755 N N . ARG A 1 96 ? -11.914 -5.078 13.305 1 91.81 96 ARG A N 1
ATOM 756 C CA . ARG A 1 96 ? -10.469 -5.109 13.477 1 91.81 96 ARG A CA 1
ATOM 757 C C . ARG A 1 96 ? -9.828 -6.113 12.523 1 91.81 96 ARG A C 1
ATOM 759 O O . ARG A 1 96 ? -8.664 -5.965 12.148 1 91.81 96 ARG A O 1
ATOM 766 N N . ALA A 1 97 ? -10.625 -7.062 12.102 1 94.56 97 ALA A N 1
ATOM 767 C CA . ALA A 1 97 ? -10.109 -8.109 11.219 1 94.56 97 ALA A CA 1
ATOM 768 C C . ALA A 1 97 ? -10.617 -7.926 9.797 1 94.56 97 ALA A C 1
ATOM 770 O O . ALA A 1 97 ? -10.211 -8.656 8.891 1 94.56 97 ALA A O 1
ATOM 771 N N . TRP A 1 98 ? -11.453 -6.941 9.594 1 95.31 98 TRP A N 1
ATOM 772 C CA . TRP A 1 98 ? -12.188 -6.758 8.344 1 95.31 98 TRP A CA 1
ATOM 773 C C . TRP A 1 98 ? -11.234 -6.641 7.16 1 95.31 98 TRP A C 1
ATOM 775 O O . TRP A 1 98 ? -11.422 -7.289 6.133 1 95.31 98 TRP A O 1
ATOM 785 N N . SER A 1 99 ? -10.156 -5.895 7.312 1 96.44 99 SER A N 1
ATOM 786 C CA . SER A 1 99 ? -9.25 -5.609 6.203 1 96.44 99 SER A CA 1
ATOM 787 C C . SER A 1 99 ? -8.125 -6.637 6.129 1 96.44 99 SER A C 1
ATOM 789 O O . SER A 1 99 ? -7.367 -6.664 5.16 1 96.44 99 SER A O 1
ATOM 791 N N . ILE A 1 100 ? -8.016 -7.594 7.039 1 96.56 100 ILE A N 1
ATOM 792 C CA . ILE A 1 100 ? -6.906 -8.547 7.125 1 96.56 100 ILE A CA 1
ATOM 793 C C . ILE A 1 100 ? -7.352 -9.906 6.598 1 96.56 100 ILE A C 1
ATOM 795 O O . ILE A 1 100 ? -6.652 -10.531 5.797 1 96.56 100 ILE A O 1
ATOM 799 N N . LEU A 1 101 ? -8.508 -10.273 6.934 1 97.88 101 LEU A N 1
ATOM 800 C CA . LEU A 1 101 ? -8.961 -11.641 6.707 1 97.88 101 LEU A CA 1
ATOM 801 C C . LEU A 1 101 ? -9.086 -11.938 5.215 1 97.88 101 LEU A C 1
ATOM 803 O O . LEU A 1 101 ? -8.688 -13.008 4.758 1 97.88 101 LEU A O 1
ATOM 807 N N . PRO A 1 102 ? -9.625 -11.031 4.387 1 98.44 102 PRO A N 1
ATOM 808 C CA . PRO A 1 102 ? -9.695 -11.352 2.959 1 98.44 102 PRO A CA 1
ATOM 809 C C . PRO A 1 102 ? -8.328 -11.633 2.35 1 98.44 102 PRO A C 1
ATOM 811 O O . PRO A 1 102 ? -8.195 -12.531 1.515 1 98.44 102 PRO A O 1
ATOM 814 N N . GLY A 1 103 ? -7.355 -10.844 2.775 1 97.69 103 GLY A N 1
ATOM 815 C CA . GLY A 1 103 ? -6.004 -11.133 2.322 1 97.69 103 GLY A CA 1
ATOM 816 C C . GLY A 1 103 ? -5.523 -12.516 2.721 1 97.69 103 GLY A C 1
ATOM 817 O O . GLY A 1 103 ? -4.91 -13.219 1.918 1 97.69 103 GLY A O 1
ATOM 818 N N . LEU A 1 104 ? -5.789 -12.906 3.912 1 97.38 104 LEU A N 1
ATOM 819 C CA . LEU A 1 104 ? -5.395 -14.219 4.406 1 97.38 104 LEU A CA 1
ATOM 820 C C . LEU A 1 104 ? -6.062 -15.328 3.592 1 97.38 104 LEU A C 1
ATOM 822 O O . LEU A 1 104 ? -5.41 -16.312 3.221 1 97.38 104 LEU A O 1
ATOM 826 N N . TYR A 1 105 ? -7.32 -15.148 3.314 1 98.5 105 TYR A N 1
ATOM 827 C CA . TYR A 1 105 ? -8.039 -16.141 2.525 1 98.5 105 TYR A CA 1
ATOM 828 C C . TYR A 1 105 ? -7.496 -16.203 1.104 1 98.5 105 TYR A C 1
ATOM 830 O O . TYR A 1 105 ? -7.367 -17.281 0.528 1 98.5 105 TYR A O 1
ATOM 838 N N . ALA A 1 106 ? -7.18 -15.047 0.532 1 98.44 106 ALA A N 1
ATOM 839 C CA . ALA A 1 106 ? -6.621 -15.016 -0.818 1 98.44 106 ALA A CA 1
ATOM 840 C C . ALA A 1 106 ? -5.293 -15.773 -0.881 1 98.44 106 ALA A C 1
ATOM 842 O O . ALA A 1 106 ? -5.078 -16.594 -1.775 1 98.44 106 ALA A O 1
ATOM 843 N N . TRP A 1 107 ? -4.457 -15.516 0.08 1 96.25 107 TRP A N 1
ATOM 844 C CA . TRP A 1 107 ? -3.172 -16.203 0.128 1 96.25 107 TRP A CA 1
ATOM 845 C C . TRP A 1 107 ? -3.365 -17.688 0.388 1 96.25 107 TRP A C 1
ATOM 847 O O . TRP A 1 107 ? -2.621 -18.531 -0.142 1 96.25 107 TRP A O 1
ATOM 857 N N . HIS A 1 108 ? -4.336 -18.016 1.203 1 97 108 HIS A N 1
ATOM 858 C CA . HIS A 1 108 ? -4.656 -19.406 1.456 1 97 108 HIS A CA 1
ATOM 859 C C . HIS A 1 108 ? -4.941 -20.156 0.155 1 97 108 HIS A C 1
ATOM 861 O O . HIS A 1 108 ? -4.367 -21.219 -0.098 1 97 108 HIS A O 1
ATOM 867 N N . TYR A 1 109 ? -5.754 -19.609 -0.747 1 97.5 109 TYR A N 1
ATOM 868 C CA . TYR A 1 109 ? -6.074 -20.25 -2.018 1 97.5 109 TYR A CA 1
ATOM 869 C C . TYR A 1 109 ? -4.852 -20.297 -2.926 1 97.5 109 TYR A C 1
ATOM 871 O O . TYR A 1 109 ? -4.605 -21.312 -3.586 1 97.5 109 TYR A O 1
ATOM 879 N N . THR A 1 110 ? -4.078 -19.25 -2.926 1 94.38 110 THR A N 1
ATOM 880 C CA . THR A 1 110 ? -2.912 -19.141 -3.797 1 94.38 110 THR A CA 1
ATOM 881 C C . THR A 1 110 ? -1.818 -20.109 -3.359 1 94.38 110 THR A C 1
ATOM 883 O O . THR A 1 110 ? -1.223 -20.797 -4.191 1 94.38 110 THR A O 1
ATOM 886 N N . ILE A 1 111 ? -1.584 -20.203 -2.033 1 91.81 111 ILE A N 1
ATOM 887 C CA . ILE A 1 111 ? -0.542 -21.062 -1.502 1 91.81 111 ILE A CA 1
ATOM 888 C C . ILE A 1 111 ? -0.963 -22.531 -1.654 1 91.81 111 ILE A C 1
ATOM 890 O O . ILE A 1 111 ? -0.141 -23.391 -1.978 1 91.81 111 ILE A O 1
ATOM 894 N N . HIS A 1 112 ? -2.234 -22.812 -1.42 1 94.31 112 HIS A N 1
ATOM 895 C CA . HIS A 1 112 ? -2.732 -24.172 -1.624 1 94.31 112 HIS A CA 1
ATOM 896 C C . HIS A 1 112 ? -2.516 -24.625 -3.064 1 94.31 112 HIS A C 1
ATOM 898 O O . HIS A 1 112 ? -2.068 -25.75 -3.303 1 94.31 112 HIS A O 1
ATOM 904 N N . ASP A 1 113 ? -2.807 -23.766 -4.016 1 92.88 113 ASP A N 1
ATOM 905 C CA . ASP A 1 113 ? -2.584 -24.078 -5.43 1 92.88 113 ASP A CA 1
ATOM 906 C C . ASP A 1 113 ? -1.101 -24.297 -5.711 1 92.88 113 ASP A C 1
ATOM 908 O O . ASP A 1 113 ? -0.739 -25.234 -6.438 1 92.88 113 ASP A O 1
ATOM 912 N N . TYR A 1 114 ? -0.303 -23.469 -5.129 1 87.12 114 TYR A N 1
ATOM 913 C CA . TYR A 1 114 ? 1.138 -23.609 -5.316 1 87.12 114 TYR A CA 1
ATOM 914 C C . TYR A 1 114 ? 1.64 -24.938 -4.789 1 87.12 114 TYR A C 1
ATOM 916 O O . TYR A 1 114 ? 2.482 -25.578 -5.418 1 87.12 114 TYR A O 1
ATOM 924 N N . LEU A 1 115 ? 1.157 -25.375 -3.668 1 87.62 115 LEU A N 1
ATOM 925 C CA . LEU A 1 115 ? 1.592 -26.625 -3.051 1 87.62 115 LEU A CA 1
ATOM 926 C C . LEU A 1 115 ? 1.181 -27.812 -3.9 1 87.62 115 LEU A C 1
ATOM 928 O O . LEU A 1 115 ? 1.882 -28.828 -3.932 1 87.62 115 LEU A O 1
ATOM 932 N N . LEU A 1 116 ? 0.13 -27.703 -4.637 1 88.94 116 LEU A N 1
ATOM 933 C CA . LEU A 1 116 ? -0.363 -28.797 -5.469 1 88.94 116 LEU A CA 1
ATOM 934 C C . LEU A 1 116 ? 0.358 -28.812 -6.812 1 88.94 116 LEU A C 1
ATOM 936 O O . LEU A 1 116 ? 0.624 -29.891 -7.359 1 88.94 116 LEU A O 1
ATOM 940 N N . THR A 1 117 ? 0.736 -27.641 -7.332 1 85.56 117 THR A N 1
ATOM 941 C CA . THR A 1 117 ? 1.147 -27.562 -8.734 1 85.56 117 THR A CA 1
ATOM 942 C C . THR A 1 117 ? 2.625 -27.203 -8.844 1 85.56 117 THR A C 1
ATOM 944 O O . THR A 1 117 ? 3.242 -27.406 -9.891 1 85.56 117 THR A O 1
ATOM 947 N N . GLY A 1 118 ? 3.121 -26.562 -7.816 1 80.06 118 GLY A N 1
ATOM 948 C CA . GLY A 1 118 ? 4.527 -26.203 -7.816 1 80.06 118 GLY A CA 1
ATOM 949 C C . GLY A 1 118 ? 4.793 -24.859 -8.477 1 80.06 118 GLY A C 1
ATOM 950 O O . GLY A 1 118 ? 5.949 -24.469 -8.672 1 80.06 118 GLY A O 1
ATOM 951 N N . SER A 1 119 ? 3.732 -24.172 -8.992 1 81.88 119 SER A N 1
ATOM 952 C CA . SER A 1 119 ? 3.887 -22.875 -9.633 1 81.88 119 SER A CA 1
ATOM 953 C C . SER A 1 119 ? 2.729 -21.938 -9.273 1 81.88 119 SER A C 1
ATOM 955 O O . SER A 1 119 ? 1.618 -22.406 -9.008 1 81.88 119 SER A O 1
ATOM 957 N N . PHE A 1 120 ? 3.035 -20.703 -9.273 1 84.44 120 PHE A N 1
ATOM 958 C CA . PHE A 1 120 ? 1.996 -19.719 -8.992 1 84.44 120 PHE A CA 1
ATOM 959 C C . PHE A 1 120 ? 1.121 -19.5 -10.219 1 84.44 120 PHE A C 1
ATOM 961 O O . PHE A 1 120 ? 1.628 -19.219 -11.312 1 84.44 120 PHE A O 1
ATOM 968 N N . HIS A 1 121 ? -0.157 -19.641 -10.062 1 88.88 121 HIS A N 1
ATOM 969 C CA . HIS A 1 121 ? -1.101 -19.266 -11.109 1 88.88 121 HIS A CA 1
ATOM 970 C C . HIS A 1 121 ? -1.217 -17.75 -11.242 1 88.88 121 HIS A C 1
ATOM 972 O O . HIS A 1 121 ? -1.454 -17.062 -10.258 1 88.88 121 HIS A O 1
ATOM 978 N N . PRO A 1 122 ? -1.101 -17.234 -12.422 1 87.88 122 PRO A N 1
ATOM 979 C CA . PRO A 1 122 ? -1.042 -15.781 -12.586 1 87.88 122 PRO A CA 1
ATOM 980 C C . PRO A 1 122 ? -2.311 -15.086 -12.102 1 87.88 122 PRO A C 1
ATOM 982 O O . PRO A 1 122 ? -2.234 -14.023 -11.477 1 87.88 122 PRO A O 1
ATOM 985 N N . ARG A 1 123 ? -3.484 -15.633 -12.383 1 93.62 123 ARG A N 1
ATOM 986 C CA . ARG A 1 123 ? -4.742 -15.023 -11.969 1 93.62 123 ARG A CA 1
ATOM 987 C C . ARG A 1 123 ? -4.875 -15.016 -10.445 1 93.62 123 ARG A C 1
ATOM 989 O O . ARG A 1 123 ? -5.27 -14.008 -9.859 1 93.62 123 ARG A O 1
ATOM 996 N N . LEU A 1 124 ? -4.5 -16.156 -9.82 1 95.06 124 LEU A N 1
ATOM 997 C CA . LEU A 1 124 ? -4.543 -16.234 -8.359 1 95.06 124 LEU A CA 1
ATOM 998 C C . LEU A 1 124 ? -3.592 -15.227 -7.734 1 95.06 124 LEU A C 1
ATOM 1000 O O . LEU A 1 124 ? -3.961 -14.523 -6.789 1 95.06 124 LEU A O 1
ATOM 1004 N N . LEU A 1 125 ? -2.498 -15.195 -8.312 1 92.44 125 LEU A N 1
ATOM 1005 C CA . LEU A 1 125 ? -1.489 -14.289 -7.773 1 92.44 125 LEU A CA 1
ATOM 1006 C C . LEU A 1 125 ? -1.913 -12.828 -7.957 1 92.44 125 LEU A C 1
ATOM 1008 O O . LEU A 1 125 ? -1.798 -12.023 -7.027 1 92.44 125 LEU A O 1
ATOM 1012 N N . ALA A 1 126 ? -2.41 -12.5 -9.133 1 93.69 126 ALA A N 1
ATOM 1013 C CA . ALA A 1 126 ? -2.869 -11.133 -9.398 1 93.69 126 ALA A CA 1
ATOM 1014 C C . ALA A 1 126 ? -3.975 -10.727 -8.43 1 93.69 126 ALA A C 1
ATOM 1016 O O . ALA A 1 126 ? -3.906 -9.664 -7.816 1 93.69 126 ALA A O 1
ATOM 1017 N N . GLY A 1 127 ? -4.938 -11.664 -8.281 1 97.44 127 GLY A N 1
ATOM 1018 C CA . GLY A 1 127 ? -6.02 -11.383 -7.352 1 97.44 127 GLY A CA 1
ATOM 1019 C C . GLY A 1 127 ? -5.551 -11.219 -5.922 1 97.44 127 GLY A C 1
ATOM 1020 O O . GLY A 1 127 ? -5.996 -10.312 -5.215 1 97.44 127 GLY A O 1
ATOM 1021 N N . THR A 1 128 ? -4.629 -12.078 -5.523 1 97 128 THR A N 1
ATOM 1022 C CA . THR A 1 128 ? -4.105 -12.062 -4.16 1 97 128 THR A CA 1
ATOM 1023 C C . THR A 1 128 ? -3.342 -10.766 -3.895 1 97 128 THR A C 1
ATOM 1025 O O . THR A 1 128 ? -3.488 -10.164 -2.828 1 97 128 THR A O 1
ATOM 1028 N N . ILE A 1 129 ? -2.609 -10.312 -4.836 1 93.62 129 ILE A N 1
ATOM 1029 C CA . ILE A 1 129 ? -1.844 -9.078 -4.688 1 93.62 129 ILE A CA 1
ATOM 1030 C C . ILE A 1 129 ? -2.795 -7.887 -4.578 1 93.62 129 ILE A C 1
ATOM 1032 O O . ILE A 1 129 ? -2.633 -7.031 -3.705 1 93.62 129 ILE A O 1
ATOM 1036 N N . LEU A 1 130 ? -3.803 -7.867 -5.438 1 96.62 130 LEU A N 1
ATOM 1037 C CA . LEU A 1 130 ? -4.766 -6.77 -5.41 1 96.62 130 LEU A CA 1
ATOM 1038 C C . LEU A 1 130 ? -5.484 -6.711 -4.066 1 96.62 130 LEU A C 1
ATOM 1040 O O . LEU A 1 130 ? -5.602 -5.641 -3.467 1 96.62 130 LEU A O 1
ATOM 1044 N N . ILE A 1 131 ? -5.902 -7.852 -3.566 1 98.19 131 ILE A N 1
ATOM 1045 C CA . ILE A 1 131 ? -6.641 -7.918 -2.311 1 98.19 131 ILE A CA 1
ATOM 1046 C C . ILE A 1 131 ? -5.719 -7.559 -1.148 1 98.19 131 ILE A C 1
ATOM 1048 O O . ILE A 1 131 ? -6.141 -6.91 -0.189 1 98.19 131 ILE A O 1
ATOM 1052 N N . SER A 1 132 ? -4.469 -7.965 -1.251 1 95.88 132 SER A N 1
ATOM 1053 C CA . SER A 1 132 ? -3.498 -7.637 -0.21 1 95.88 132 SER A CA 1
ATOM 1054 C C . SER A 1 132 ? -3.232 -6.133 -0.157 1 95.88 132 SER A C 1
ATOM 1056 O O . SER A 1 132 ? -3.115 -5.559 0.927 1 95.88 132 SER A O 1
ATOM 1058 N N . ILE A 1 133 ? -3.145 -5.496 -1.317 1 94.25 133 ILE A N 1
ATOM 1059 C CA . ILE A 1 133 ? -2.953 -4.051 -1.37 1 94.25 133 ILE A CA 1
ATOM 1060 C C . ILE A 1 133 ? -4.16 -3.348 -0.754 1 94.25 133 ILE A C 1
ATOM 1062 O O . ILE A 1 133 ? -4.008 -2.443 0.069 1 94.25 133 ILE A O 1
ATOM 1066 N N . TRP A 1 134 ? -5.301 -3.812 -1.14 1 96.81 134 TRP A N 1
ATOM 1067 C CA . TRP A 1 134 ? -6.543 -3.289 -0.58 1 96.81 134 TRP A CA 1
ATOM 1068 C C . TRP A 1 134 ? -6.566 -3.447 0.937 1 96.81 134 TRP A C 1
ATOM 1070 O O . TRP A 1 134 ? -6.84 -2.488 1.663 1 96.81 134 TRP A O 1
ATOM 1080 N N . GLY A 1 135 ? -6.238 -4.641 1.406 1 96.94 135 GLY A N 1
ATOM 1081 C CA . GLY A 1 135 ? -6.27 -4.93 2.83 1 96.94 135 GLY A CA 1
ATOM 1082 C C . GLY A 1 135 ? -5.242 -4.145 3.623 1 96.94 135 GLY A C 1
ATOM 1083 O O . GLY A 1 135 ? -5.543 -3.621 4.695 1 96.94 135 GLY A O 1
ATOM 1084 N N . ALA A 1 136 ? -4.059 -4.016 3.115 1 92.94 136 ALA A N 1
ATOM 1085 C CA . ALA A 1 136 ? -2.998 -3.27 3.785 1 92.94 136 ALA A CA 1
ATOM 1086 C C . ALA A 1 136 ? -3.354 -1.791 3.9 1 92.94 136 ALA A C 1
ATOM 1088 O O . ALA A 1 136 ? -3.16 -1.179 4.953 1 92.94 136 ALA A O 1
ATOM 1089 N N . ARG A 1 137 ? -3.848 -1.305 2.861 1 93.88 137 ARG A N 1
ATOM 1090 C CA . ARG A 1 137 ? -4.258 0.096 2.846 1 93.88 137 ARG A CA 1
ATOM 1091 C C . ARG A 1 137 ? -5.371 0.354 3.855 1 93.88 137 ARG A C 1
ATOM 1093 O O . ARG A 1 137 ? -5.324 1.332 4.602 1 93.88 137 ARG A O 1
ATOM 1100 N N . LEU A 1 138 ? -6.336 -0.486 3.857 1 95.56 138 LEU A N 1
ATOM 1101 C CA . LEU A 1 138 ? -7.465 -0.312 4.77 1 95.56 138 LEU A CA 1
ATOM 1102 C C . LEU A 1 138 ? -7.027 -0.509 6.219 1 95.56 138 LEU A C 1
ATOM 1104 O O . LEU A 1 138 ? -7.539 0.157 7.121 1 95.56 138 LEU A O 1
ATOM 1108 N N . THR A 1 139 ? -6.152 -1.45 6.438 1 94.25 139 THR A N 1
ATOM 1109 C CA . THR A 1 139 ? -5.613 -1.664 7.773 1 94.25 139 THR A CA 1
ATOM 1110 C C . THR A 1 139 ? -4.855 -0.429 8.258 1 94.25 139 THR A C 1
ATOM 1112 O O . THR A 1 139 ? -5.008 -0.007 9.406 1 94.25 139 THR A O 1
ATOM 1115 N N . TYR A 1 140 ? -4.102 0.156 7.383 1 93 140 TYR A N 1
ATOM 1116 C CA . TYR A 1 140 ? -3.381 1.386 7.695 1 93 140 TYR A CA 1
ATOM 1117 C C . TYR A 1 140 ? -4.348 2.514 8.031 1 93 140 TYR A C 1
ATOM 1119 O O . TYR A 1 140 ? -4.176 3.209 9.039 1 93 140 TYR A O 1
ATOM 1127 N N . ASN A 1 141 ? -5.344 2.666 7.203 1 93.94 141 ASN A N 1
ATOM 1128 C CA . ASN A 1 141 ? -6.332 3.719 7.422 1 93.94 141 ASN A CA 1
ATOM 1129 C C . ASN A 1 141 ? -7.086 3.518 8.734 1 93.94 141 ASN A C 1
ATOM 1131 O O . ASN A 1 141 ? -7.391 4.484 9.43 1 93.94 141 ASN A O 1
ATOM 1135 N N . PHE A 1 142 ? -7.398 2.285 9.016 1 93.44 142 PHE A N 1
ATOM 1136 C CA . PHE A 1 142 ? -8.07 1.942 10.266 1 93.44 142 PHE A CA 1
ATOM 1137 C C . PHE A 1 142 ? -7.172 2.227 11.461 1 93.44 142 PHE A C 1
ATOM 1139 O O . PHE A 1 142 ? -7.625 2.77 12.469 1 93.44 142 PHE A O 1
ATOM 1146 N N . ALA A 1 143 ? -5.934 1.953 11.352 1 91.38 143 ALA A N 1
ATOM 1147 C CA . ALA A 1 143 ? -4.969 2.117 12.438 1 91.38 143 ALA A CA 1
ATOM 1148 C C . ALA A 1 143 ? -4.734 3.594 12.742 1 91.38 143 ALA A C 1
ATOM 1150 O O . ALA A 1 143 ? -4.723 3.994 13.914 1 91.38 143 ALA A O 1
ATOM 1151 N N . ARG A 1 144 ? -4.582 4.402 11.711 1 91.31 144 ARG A N 1
ATOM 1152 C CA . ARG A 1 144 ? -4.238 5.805 11.922 1 91.31 144 ARG A CA 1
ATOM 1153 C C . ARG A 1 144 ? -5.422 6.574 12.508 1 91.31 144 ARG A C 1
ATOM 1155 O O . ARG A 1 144 ? -5.254 7.676 13.031 1 91.31 144 ARG A O 1
ATOM 1162 N N . LYS A 1 145 ? -6.617 5.949 12.445 1 91.5 145 LYS A N 1
ATOM 1163 C CA . LYS A 1 145 ? -7.812 6.551 13.039 1 91.5 145 LYS A CA 1
ATOM 1164 C C . LYS A 1 145 ? -8.039 6.047 14.461 1 91.5 145 LYS A C 1
ATOM 1166 O O . LYS A 1 145 ? -9.039 6.395 15.094 1 91.5 145 LYS A O 1
ATOM 1171 N N . GLY A 1 146 ? -7.215 5.188 14.891 1 87.75 146 GLY A N 1
ATOM 1172 C CA . GLY A 1 146 ? -7.316 4.676 16.25 1 87.75 146 GLY A CA 1
ATOM 1173 C C . GLY A 1 146 ? -8.172 3.432 16.359 1 87.75 146 GLY A C 1
ATOM 1174 O O . GLY A 1 146 ? -8.648 3.088 17.453 1 87.75 146 GLY A O 1
ATOM 1175 N N . GLY A 1 147 ? -8.375 2.771 15.281 1 87.75 147 GLY A N 1
ATOM 1176 C CA . GLY A 1 147 ? -9.25 1.613 15.25 1 87.75 147 GLY A CA 1
ATOM 1177 C C . GLY A 1 147 ? -8.727 0.44 16.062 1 87.75 147 GLY A C 1
ATOM 1178 O O . GLY A 1 147 ? -9.492 -0.423 16.484 1 87.75 147 GLY A O 1
ATOM 1179 N N . TYR A 1 148 ? -7.453 0.397 16.297 1 88.69 148 TYR A N 1
ATOM 1180 C CA . TYR A 1 148 ? -6.879 -0.743 17 1 88.69 148 TYR A CA 1
ATOM 1181 C C . TYR A 1 148 ? -6.578 -0.392 18.453 1 88.69 148 TYR A C 1
ATOM 1183 O O . TYR A 1 148 ? -6.016 -1.203 19.188 1 88.69 148 TYR A O 1
ATOM 1191 N N . TYR A 1 149 ? -6.973 0.87 18.812 1 84.5 149 TYR A N 1
ATOM 1192 C CA . TYR A 1 149 ? -6.883 1.205 20.219 1 84.5 149 TYR A CA 1
ATOM 1193 C C . TYR A 1 149 ? -7.895 0.411 21.031 1 84.5 149 TYR A C 1
ATOM 1195 O O . TYR A 1 149 ? -8.953 0.038 20.531 1 84.5 149 TYR A O 1
ATOM 1203 N N . PHE A 1 150 ? -7.492 0.16 22.234 1 76.62 150 PHE A N 1
ATOM 1204 C CA . PHE A 1 150 ? -8.344 -0.642 23.094 1 76.62 150 PHE A CA 1
ATOM 1205 C C . PHE A 1 150 ? -9.711 0.018 23.281 1 76.62 150 PHE A C 1
ATOM 1207 O O . PHE A 1 150 ? -10.734 -0.665 23.328 1 76.62 150 PHE A O 1
ATOM 1214 N N . THR A 1 151 ? -9.719 1.313 23.25 1 75.5 151 THR A N 1
ATOM 1215 C CA . THR A 1 151 ? -10.961 2.041 23.469 1 75.5 151 THR A CA 1
ATOM 1216 C C . THR A 1 151 ? -11.641 2.369 22.156 1 75.5 151 THR A C 1
ATOM 1218 O O . THR A 1 151 ? -12.742 2.936 22.125 1 75.5 151 THR A O 1
ATOM 1221 N N . GLY A 1 152 ? -10.969 2 21.125 1 76.69 152 GLY A N 1
ATOM 1222 C CA . GLY A 1 152 ? -11.516 2.326 19.812 1 76.69 152 GLY A CA 1
ATOM 1223 C C . GLY A 1 152 ? -12.734 1.497 19.453 1 76.69 152 GLY A C 1
ATOM 1224 O O . GLY A 1 152 ? -12.727 0.275 19.609 1 76.69 152 GLY A O 1
ATOM 1225 N N . HIS A 1 153 ? -13.898 2.246 19.25 1 78.88 153 HIS A N 1
ATOM 1226 C CA . HIS A 1 153 ? -15.125 1.586 18.828 1 78.88 153 HIS A CA 1
ATOM 1227 C C . HIS A 1 153 ? -15.805 2.352 17.703 1 78.88 153 HIS A C 1
ATOM 1229 O O . HIS A 1 153 ? -15.703 3.578 17.625 1 78.88 153 HIS A O 1
ATOM 1235 N N . ASP A 1 154 ? -16.375 1.494 16.891 1 84.88 154 ASP A N 1
ATOM 1236 C CA . ASP A 1 154 ? -17.297 2.094 15.93 1 84.88 154 ASP A CA 1
ATOM 1237 C C . ASP A 1 154 ? -18.5 2.709 16.641 1 84.88 154 ASP A C 1
ATOM 1239 O O . ASP A 1 154 ? -19.219 2.021 17.375 1 84.88 154 ASP A O 1
ATOM 1243 N N . TYR A 1 155 ? -18.688 4.027 16.453 1 83.62 155 TYR A N 1
ATOM 1244 C CA . TYR A 1 155 ? -19.703 4.809 17.172 1 83.62 155 TYR A CA 1
ATOM 1245 C C . TYR A 1 155 ? -21.094 4.273 16.891 1 83.62 155 TYR A C 1
ATOM 1247 O O . TYR A 1 155 ? -22.031 4.535 17.656 1 83.62 155 TYR A O 1
ATOM 1255 N N . ARG A 1 156 ? -21.359 3.42 15.914 1 85.88 156 ARG A N 1
ATOM 1256 C CA . ARG A 1 156 ? -22.672 2.887 15.57 1 85.88 156 ARG A CA 1
ATOM 1257 C C . ARG A 1 156 ? -23.109 1.821 16.562 1 85.88 156 ARG A C 1
ATOM 1259 O O . ARG A 1 156 ? -24.312 1.685 16.844 1 85.88 156 ARG A O 1
ATOM 1266 N N . PHE A 1 157 ? -22.109 1.201 17.109 1 85.25 157 PHE A N 1
ATOM 1267 C CA . PHE A 1 157 ? -22.469 0.086 17.984 1 85.25 157 PHE A CA 1
ATOM 1268 C C . PHE A 1 157 ? -23 0.589 19.328 1 85.25 157 PHE A C 1
ATOM 1270 O O . PHE A 1 157 ? -24.031 0.115 19.812 1 85.25 157 PHE A O 1
ATOM 1277 N N . PRO A 1 158 ? -22.297 1.609 19.859 1 84.69 158 PRO A N 1
ATOM 1278 C CA . PRO A 1 158 ? -22.906 2.203 21.047 1 84.69 158 PRO A CA 1
ATOM 1279 C C . PRO A 1 158 ? -24.281 2.787 20.781 1 84.69 158 PRO A C 1
ATOM 1281 O O . PRO A 1 158 ? -25.172 2.705 21.625 1 84.69 158 PRO A O 1
ATOM 1284 N N . TYR A 1 159 ? -24.438 3.35 19.734 1 87.94 159 TYR A N 1
ATOM 1285 C CA . TYR A 1 159 ? -25.75 3.885 19.344 1 87.94 159 TYR A CA 1
ATOM 1286 C C . TYR A 1 159 ? -26.781 2.775 19.266 1 87.94 159 TYR A C 1
ATOM 1288 O O . TYR A 1 159 ? -27.891 2.916 19.797 1 87.94 159 TYR A O 1
ATOM 1296 N N . LEU A 1 160 ? -26.5 1.658 18.641 1 88.12 160 LEU A N 1
ATOM 1297 C CA . LEU A 1 160 ? -27.406 0.52 18.516 1 88.12 160 LEU A CA 1
ATOM 1298 C C . LEU A 1 160 ? -27.688 -0.094 19.875 1 88.12 160 LEU A C 1
ATOM 1300 O O . LEU A 1 160 ? -28.828 -0.486 20.156 1 88.12 160 LEU A O 1
ATOM 1304 N N . ARG A 1 161 ? -26.734 -0.155 20.641 1 87.75 161 ARG A N 1
ATOM 1305 C CA . ARG A 1 161 ? -26.891 -0.724 21.969 1 87.75 161 ARG A CA 1
ATOM 1306 C C . ARG A 1 161 ? -27.859 0.109 22.812 1 87.75 161 ARG A C 1
ATOM 1308 O O . ARG A 1 161 ? -28.641 -0.437 23.594 1 87.75 161 ARG A O 1
ATOM 1315 N N . GLU A 1 162 ? -27.719 1.413 22.625 1 89.62 162 GLU A N 1
ATOM 1316 C CA . GLU A 1 162 ? -28.609 2.312 23.344 1 89.62 162 GLU A CA 1
ATOM 1317 C C . GLU A 1 162 ? -30.062 2.09 22.938 1 89.62 162 GLU A C 1
ATOM 1319 O O . GLU A 1 162 ? -30.969 2.164 23.766 1 89.62 162 GLU A O 1
ATOM 1324 N N . HIS A 1 163 ? -30.297 1.701 21.766 1 89.44 163 HIS A N 1
ATOM 1325 C CA . HIS A 1 163 ? -31.656 1.55 21.234 1 89.44 163 HIS A CA 1
ATOM 1326 C C . HIS A 1 163 ? -32.156 0.127 21.438 1 89.44 163 HIS A C 1
ATOM 1328 O O . HIS A 1 163 ? -33.375 -0.081 21.672 1 89.44 163 HIS A O 1
ATOM 1334 N N . LEU A 1 164 ? -31.312 -0.891 21.391 1 90.75 164 LEU A N 1
ATOM 1335 C CA . LEU A 1 164 ? -31.734 -2.289 21.422 1 90.75 164 LEU A CA 1
ATOM 1336 C C . LEU A 1 164 ? -31.609 -2.861 22.828 1 90.75 164 LEU A C 1
ATOM 1338 O O . LEU A 1 164 ? -32.25 -3.867 23.156 1 90.75 164 LEU A O 1
ATOM 1342 N N . GLY A 1 165 ? -30.781 -2.254 23.672 1 89.5 165 GLY A N 1
ATOM 1343 C CA . GLY A 1 165 ? -30.484 -2.801 24.984 1 89.5 165 GLY A CA 1
ATOM 1344 C C . GLY A 1 165 ? -29.406 -3.869 24.953 1 89.5 165 GLY A C 1
ATOM 1345 O O . GLY A 1 165 ? -28.984 -4.312 23.891 1 89.5 165 GLY A O 1
ATOM 1346 N N . PRO A 1 166 ? -28.969 -4.273 26.094 1 87.25 166 PRO A N 1
ATOM 1347 C CA . PRO A 1 166 ? -27.859 -5.234 26.172 1 87.25 166 PRO A CA 1
ATOM 1348 C C . PRO A 1 166 ? -28.219 -6.602 25.609 1 87.25 166 PRO A C 1
ATOM 1350 O O . PRO A 1 166 ? -27.406 -7.223 24.922 1 87.25 166 PRO A O 1
ATOM 1353 N N . VAL A 1 167 ? -29.391 -7.008 25.859 1 89.06 167 VAL A N 1
ATOM 1354 C CA . VAL A 1 167 ? -29.812 -8.328 25.406 1 89.06 167 VAL A CA 1
ATOM 1355 C C . VAL A 1 167 ? -30.016 -8.305 23.891 1 89.06 167 VAL A C 1
ATOM 1357 O O . VAL A 1 167 ? -29.609 -9.234 23.188 1 89.06 167 VAL A O 1
ATOM 1360 N N . GLY A 1 168 ? -30.641 -7.312 23.453 1 89 168 GLY A N 1
ATOM 1361 C CA . GLY A 1 168 ? -30.812 -7.16 22.016 1 89 168 GLY A CA 1
ATOM 1362 C C . GLY A 1 168 ? -29.516 -7.102 21.25 1 89 168 GLY A C 1
ATOM 1363 O O . GLY A 1 168 ? -29.391 -7.691 20.172 1 89 168 GLY A O 1
ATOM 1364 N N . MET A 1 169 ? -28.625 -6.418 21.812 1 89.19 169 MET A N 1
ATOM 1365 C CA . MET A 1 169 ? -27.312 -6.285 21.188 1 89.19 169 MET A CA 1
ATOM 1366 C C . MET A 1 169 ? -26.578 -7.625 21.156 1 89.19 169 MET A C 1
ATOM 1368 O O . MET A 1 169 ? -25.938 -7.973 20.156 1 89.19 169 MET A O 1
ATOM 1372 N N . ALA A 1 170 ? -26.688 -8.312 22.219 1 87.12 170 ALA A N 1
ATOM 1373 C CA . ALA A 1 170 ? -26.031 -9.625 22.297 1 87.12 170 ALA A CA 1
ATOM 1374 C C . ALA A 1 170 ? -26.609 -10.578 21.25 1 87.12 170 ALA A C 1
ATOM 1376 O O . ALA A 1 170 ? -25.859 -11.344 20.641 1 87.12 170 ALA A O 1
ATOM 1377 N N . LEU A 1 171 ? -27.859 -10.508 21.047 1 87.19 171 LEU A N 1
ATOM 1378 C CA . LEU A 1 171 ? -28.516 -11.352 20.062 1 87.19 171 LEU A CA 1
ATOM 1379 C C . LEU A 1 171 ? -28.141 -10.93 18.641 1 87.19 171 LEU A C 1
ATOM 1381 O O . LEU A 1 171 ? -27.891 -11.781 17.781 1 87.19 171 LEU A O 1
ATOM 1385 N N . LEU A 1 172 ? -28.109 -9.672 18.438 1 88.5 172 LEU A N 1
ATOM 1386 C CA . LEU A 1 172 ? -27.688 -9.156 17.156 1 88.5 172 LEU A CA 1
ATOM 1387 C C . LEU A 1 172 ? -26.25 -9.578 16.844 1 88.5 172 LEU A C 1
ATOM 1389 O O . LEU A 1 172 ? -25.953 -9.953 15.703 1 88.5 172 LEU A O 1
ATOM 1393 N N . ASN A 1 173 ? -25.438 -9.562 17.828 1 90.31 173 ASN A N 1
ATOM 1394 C CA . ASN A 1 173 ? -24.047 -9.977 17.688 1 90.31 173 ASN A CA 1
ATOM 1395 C C . ASN A 1 173 ? -23.922 -11.461 17.359 1 90.31 173 ASN A C 1
ATOM 1397 O O . ASN A 1 173 ? -23.156 -11.852 16.484 1 90.31 173 ASN A O 1
ATOM 1401 N N . LEU A 1 174 ? -24.703 -12.211 17.984 1 87.56 174 LEU A N 1
ATOM 1402 C CA . LEU A 1 174 ? -24.656 -13.664 17.844 1 87.56 174 LEU A CA 1
ATOM 1403 C C . LEU A 1 174 ? -25.156 -14.086 16.469 1 87.56 174 LEU A C 1
ATOM 1405 O O . LEU A 1 174 ? -24.609 -15.008 15.852 1 87.56 174 LEU A O 1
ATOM 1409 N N . VAL A 1 175 ? -26.109 -13.391 16 1 84.56 175 VAL A N 1
ATOM 1410 C CA . VAL A 1 175 ? -26.781 -13.867 14.797 1 84.56 175 VAL A CA 1
ATOM 1411 C C . VAL A 1 175 ? -26.234 -13.133 13.578 1 84.56 175 VAL A C 1
ATOM 1413 O O . VAL A 1 175 ? -26.094 -13.719 12.5 1 84.56 175 VAL A O 1
ATOM 1416 N N . PHE A 1 176 ? -25.906 -11.898 13.812 1 85.88 176 PHE A N 1
ATOM 1417 C CA . PHE A 1 176 ? -25.641 -11.102 12.617 1 85.88 176 PHE A CA 1
ATOM 1418 C C . PHE A 1 176 ? -24.203 -10.609 12.609 1 85.88 176 PHE A C 1
ATOM 1420 O O . PHE A 1 176 ? -23.422 -10.984 11.734 1 85.88 176 PHE A O 1
ATOM 1427 N N . ILE A 1 177 ? -23.766 -9.977 13.57 1 88.38 177 ILE A N 1
ATOM 1428 C CA . ILE A 1 177 ? -22.5 -9.266 13.508 1 88.38 177 ILE A CA 1
ATOM 1429 C C . ILE A 1 177 ? -21.344 -10.258 13.383 1 88.38 177 ILE A C 1
ATOM 1431 O O . ILE A 1 177 ? -20.656 -10.289 12.359 1 88.38 177 ILE A O 1
ATOM 1435 N N . ALA A 1 178 ? -21.203 -11.188 14.258 1 91.06 178 ALA A N 1
ATOM 1436 C CA . ALA A 1 178 ? -20.047 -12.07 14.281 1 91.06 178 ALA A CA 1
ATOM 1437 C C . ALA A 1 178 ? -20.109 -13.086 13.141 1 91.06 178 ALA A C 1
ATOM 1439 O O . ALA A 1 178 ? -19.188 -13.188 12.336 1 91.06 178 ALA A O 1
ATOM 1440 N N . PRO A 1 179 ? -21.203 -13.82 12.984 1 92.62 179 PRO A N 1
ATOM 1441 C CA . PRO A 1 179 ? -21.203 -14.836 11.93 1 92.62 179 PRO A CA 1
ATOM 1442 C C . PRO A 1 179 ? -21.312 -14.234 10.531 1 92.62 179 PRO A C 1
ATOM 1444 O O . PRO A 1 179 ? -20.594 -14.641 9.625 1 92.62 179 PRO A O 1
ATOM 1447 N N . PHE A 1 180 ? -22.203 -13.312 10.383 1 92.81 180 PHE A N 1
ATOM 1448 C CA . PHE A 1 180 ? -22.484 -12.75 9.062 1 92.81 180 PHE A CA 1
ATOM 1449 C C . PHE A 1 180 ? -21.266 -12.039 8.508 1 92.81 180 PHE A C 1
ATOM 1451 O O . PHE A 1 180 ? -20.875 -12.25 7.359 1 92.81 180 PHE A O 1
ATOM 1458 N N . GLN A 1 181 ? -20.625 -11.25 9.266 1 94.31 181 GLN A N 1
ATOM 1459 C CA . GLN A 1 181 ? -19.5 -10.469 8.781 1 94.31 181 GLN A CA 1
ATOM 1460 C C . GLN A 1 181 ? -18.297 -11.359 8.469 1 94.31 181 GLN A C 1
ATOM 1462 O O . GLN A 1 181 ? -17.641 -11.18 7.453 1 94.31 181 GLN A O 1
ATOM 1467 N N . ASN A 1 182 ? -18.062 -12.312 9.312 1 96.5 182 ASN A N 1
ATOM 1468 C CA . ASN A 1 182 ? -16.953 -13.227 9.062 1 96.5 182 ASN A CA 1
ATOM 1469 C C . ASN A 1 182 ? -17.172 -14.047 7.797 1 96.5 182 ASN A C 1
ATOM 1471 O O . ASN A 1 182 ? -16.25 -14.203 6.988 1 96.5 182 ASN A O 1
ATOM 1475 N N . LEU A 1 183 ? -18.359 -14.531 7.641 1 96.56 183 LEU A N 1
ATOM 1476 C CA . LEU A 1 183 ? -18.672 -15.328 6.453 1 96.56 183 LEU A CA 1
ATOM 1477 C C . LEU A 1 183 ? -18.625 -14.469 5.195 1 96.56 183 LEU A C 1
ATOM 1479 O O . LEU A 1 183 ? -18.188 -14.922 4.141 1 96.56 183 LEU A O 1
ATOM 1483 N N . LEU A 1 184 ? -19.109 -13.289 5.348 1 97.12 184 LEU A N 1
ATOM 1484 C CA . LEU A 1 184 ? -19.062 -12.375 4.211 1 97.12 184 LEU A CA 1
ATOM 1485 C C . LEU A 1 184 ? -17.625 -12.141 3.758 1 97.12 184 LEU A C 1
ATOM 1487 O O . LEU A 1 184 ? -17.328 -12.18 2.561 1 97.12 184 LEU A O 1
ATOM 1491 N N . LEU A 1 185 ? -16.703 -11.938 4.723 1 97.94 185 LEU A N 1
ATOM 1492 C CA . LEU A 1 185 ? -15.305 -11.695 4.414 1 97.94 185 LEU A CA 1
ATOM 1493 C C . LEU A 1 185 ? -14.688 -12.891 3.689 1 97.94 185 LEU A C 1
ATOM 1495 O O . LEU A 1 185 ? -13.859 -12.727 2.797 1 97.94 185 LEU A O 1
ATOM 1499 N N . LEU A 1 186 ? -15.109 -14.07 4.039 1 98.25 186 LEU A N 1
ATOM 1500 C CA . LEU A 1 186 ? -14.648 -15.289 3.373 1 98.25 186 LEU A CA 1
ATOM 1501 C C . LEU A 1 186 ? -15.203 -15.375 1.956 1 98.25 186 LEU A C 1
ATOM 1503 O O . LEU A 1 186 ? -14.445 -15.578 1.001 1 98.25 186 LEU A O 1
ATOM 1507 N N . PHE A 1 187 ? -16.484 -15.141 1.825 1 97.94 187 PHE A N 1
ATOM 1508 C CA . PHE A 1 187 ? -17.156 -15.367 0.553 1 97.94 187 PHE A CA 1
ATOM 1509 C C . PHE A 1 187 ? -16.766 -14.289 -0.458 1 97.94 187 PHE A C 1
ATOM 1511 O O . PHE A 1 187 ? -16.781 -14.539 -1.666 1 97.94 187 PHE A O 1
ATOM 1518 N N . MET A 1 188 ? -16.375 -13.188 -0.024 1 97.94 188 MET A N 1
ATOM 1519 C CA . MET A 1 188 ? -15.938 -12.117 -0.914 1 97.94 188 MET A CA 1
ATOM 1520 C C . MET A 1 188 ? -14.703 -12.531 -1.704 1 97.94 188 MET A C 1
ATOM 1522 O O . MET A 1 188 ? -14.477 -12.047 -2.812 1 97.94 188 MET A O 1
ATOM 1526 N N . VAL A 1 189 ? -13.969 -13.492 -1.194 1 98.62 189 VAL A N 1
ATOM 1527 C CA . VAL A 1 189 ? -12.695 -13.883 -1.8 1 98.62 189 VAL A CA 1
ATOM 1528 C C . VAL A 1 189 ? -12.891 -15.148 -2.633 1 98.62 189 VAL A C 1
ATOM 1530 O O . VAL A 1 189 ? -11.977 -15.578 -3.336 1 98.62 189 VAL A O 1
ATOM 1533 N N . THR A 1 190 ? -14.055 -15.734 -2.719 1 98.31 190 THR A N 1
ATOM 1534 C CA . THR A 1 190 ? -14.312 -17.031 -3.33 1 98.31 190 THR A CA 1
ATOM 1535 C C . THR A 1 190 ? -14.188 -16.953 -4.848 1 98.31 190 THR A C 1
ATOM 1537 O O . THR A 1 190 ? -14.055 -17.969 -5.523 1 98.31 190 THR A O 1
ATOM 1540 N N . PRO A 1 191 ? -14.258 -15.758 -5.477 1 98.44 191 PRO A N 1
ATOM 1541 C CA . PRO A 1 191 ? -13.922 -15.727 -6.902 1 98.44 191 PRO A CA 1
ATOM 1542 C C . PRO A 1 191 ? -12.539 -16.312 -7.191 1 98.44 191 PRO A C 1
ATOM 1544 O O . PRO A 1 191 ? -12.344 -16.953 -8.234 1 98.44 191 PRO A O 1
ATOM 1547 N N . LEU A 1 192 ? -11.586 -16.172 -6.258 1 98.06 192 LEU A N 1
ATOM 1548 C CA . LEU A 1 192 ? -10.266 -16.781 -6.41 1 98.06 192 LEU A CA 1
ATOM 1549 C C . LEU A 1 192 ? -10.328 -18.281 -6.195 1 98.06 192 LEU A C 1
ATOM 1551 O O . LEU A 1 192 ? -9.594 -19.031 -6.832 1 98.06 192 LEU A O 1
ATOM 1555 N N . TYR A 1 193 ? -11.227 -18.688 -5.336 1 98 193 TYR A N 1
ATOM 1556 C CA . TYR A 1 193 ? -11.422 -20.109 -5.152 1 98 193 TYR A CA 1
ATOM 1557 C C . TYR A 1 193 ? -11.859 -20.781 -6.453 1 98 193 TYR A C 1
ATOM 1559 O O . TYR A 1 193 ? -11.461 -21.906 -6.75 1 98 193 TYR A O 1
ATOM 1567 N N . ILE A 1 194 ? -12.695 -20.094 -7.25 1 96.31 194 ILE A N 1
ATOM 1568 C CA . ILE A 1 194 ? -13.148 -20.641 -8.523 1 96.31 194 ILE A CA 1
ATOM 1569 C C . ILE A 1 194 ? -11.953 -20.906 -9.43 1 96.31 194 ILE A C 1
ATOM 1571 O O . ILE A 1 194 ? -11.867 -21.953 -10.078 1 96.31 194 ILE A O 1
ATOM 1575 N N . THR A 1 195 ? -11.023 -19.953 -9.477 1 93.06 195 THR A N 1
ATOM 1576 C CA . THR A 1 195 ? -9.812 -20.156 -10.266 1 93.06 195 THR A CA 1
ATOM 1577 C C . THR A 1 195 ? -9.039 -21.359 -9.758 1 93.06 195 THR A C 1
ATOM 1579 O O . THR A 1 195 ? -8.602 -22.203 -10.547 1 93.06 195 THR A O 1
ATOM 1582 N N . HIS A 1 196 ? -8.898 -21.453 -8.508 1 94.38 196 HIS A N 1
ATOM 1583 C CA . HIS A 1 196 ? -8.227 -22.594 -7.891 1 94.38 196 HIS A CA 1
ATOM 1584 C C . HIS A 1 196 ? -8.922 -23.906 -8.258 1 94.38 196 HIS A C 1
ATOM 1586 O O . HIS A 1 196 ? -8.266 -24.859 -8.711 1 94.38 196 HIS A O 1
ATOM 1592 N N . SER A 1 197 ? -10.203 -23.953 -8.117 1 93.94 197 SER A N 1
ATOM 1593 C CA . SER A 1 197 ? -11.008 -25.156 -8.312 1 93.94 197 SER A CA 1
ATOM 1594 C C . SER A 1 197 ? -10.938 -25.641 -9.75 1 93.94 197 SER A C 1
ATOM 1596 O O . SER A 1 197 ? -10.969 -26.859 -10.008 1 93.94 197 SER A O 1
ATOM 1598 N N . LEU A 1 198 ? -10.75 -24.797 -10.648 1 92.44 198 LEU A N 1
ATOM 1599 C CA . LEU A 1 198 ? -10.836 -25.141 -12.062 1 92.44 198 LEU A CA 1
ATOM 1600 C C . LEU A 1 198 ? -9.461 -25.5 -12.625 1 92.44 198 LEU A C 1
ATOM 1602 O O . LEU A 1 198 ? -9.359 -26.266 -13.586 1 92.44 198 LEU A O 1
ATOM 1606 N N . PHE A 1 199 ? -8.398 -25.031 -11.961 1 89.75 199 PHE A N 1
ATOM 1607 C CA . PHE A 1 199 ? -7.133 -25.156 -12.672 1 89.75 199 PHE A CA 1
ATOM 1608 C C . PHE A 1 199 ? -6.105 -25.891 -11.812 1 89.75 199 PHE A C 1
ATOM 1610 O O . PHE A 1 199 ? -5.039 -26.266 -12.305 1 89.75 199 PHE A O 1
ATOM 1617 N N . SER A 1 200 ? -6.371 -26.109 -10.586 1 85.5 200 SER A N 1
ATOM 1618 C CA . SER A 1 200 ? -5.363 -26.719 -9.719 1 85.5 200 SER A CA 1
ATOM 1619 C C . SER A 1 200 ? -5.199 -28.203 -10.031 1 85.5 200 SER A C 1
ATOM 1621 O O . SER A 1 200 ? -4.133 -28.781 -9.797 1 85.5 200 SER A O 1
ATOM 1623 N N . ASN A 1 201 ? -6.27 -28.906 -10.477 1 74.25 201 ASN A N 1
ATOM 1624 C CA . ASN A 1 201 ? -6.188 -30.344 -10.773 1 74.25 201 ASN A CA 1
ATOM 1625 C C . ASN A 1 201 ? -6.027 -30.578 -12.273 1 74.25 201 ASN A C 1
ATOM 1627 O O . ASN A 1 201 ? -6.082 -31.719 -12.727 1 74.25 201 ASN A O 1
ATOM 1631 N N . ALA A 1 202 ? -5.914 -29.5 -13.023 1 60.75 202 ALA A N 1
ATOM 1632 C CA . ALA A 1 202 ? -5.891 -29.688 -14.469 1 60.75 202 ALA A CA 1
ATOM 1633 C C . ALA A 1 202 ? -4.531 -30.188 -14.938 1 60.75 202 ALA A C 1
ATOM 1635 O O . ALA A 1 202 ? -3.496 -29.828 -14.375 1 60.75 202 ALA A O 1
ATOM 1636 N N . SER A 1 203 ? -4.527 -31.438 -15.477 1 55.5 203 SER A N 1
ATOM 1637 C CA . SER A 1 203 ? -3.354 -32.031 -16.109 1 55.5 203 SER A CA 1
ATOM 1638 C C . SER A 1 203 ? -2.633 -31.016 -16.984 1 55.5 203 SER A C 1
ATOM 1640 O O . SER A 1 203 ? -1.407 -31.062 -17.125 1 55.5 203 SER A O 1
ATOM 1642 N N . VAL A 1 204 ? -3.371 -30.297 -17.859 1 49.47 204 VAL A N 1
ATOM 1643 C CA . VAL A 1 204 ? -2.779 -29.391 -18.828 1 49.47 204 VAL A CA 1
ATOM 1644 C C . VAL A 1 204 ? -2.875 -27.953 -18.312 1 49.47 204 VAL A C 1
ATOM 1646 O O . VAL A 1 204 ? -3.969 -27.391 -18.234 1 49.47 204 VAL A O 1
ATOM 1649 N N . ARG A 1 205 ? -2.176 -27.656 -17.359 1 55.28 205 ARG A N 1
ATOM 1650 C CA . ARG A 1 205 ? -2.139 -26.234 -17.031 1 55.28 205 ARG A CA 1
ATOM 1651 C C . ARG A 1 205 ? -1.582 -25.422 -18.203 1 55.28 205 ARG A C 1
ATOM 1653 O O . ARG A 1 205 ? -0.385 -25.484 -18.5 1 55.28 205 ARG A O 1
ATOM 1660 N N . THR A 1 206 ? -2.262 -25.438 -19.359 1 50.5 206 THR A N 1
ATOM 1661 C CA . THR A 1 206 ? -1.767 -24.5 -20.344 1 50.5 206 THR A CA 1
ATOM 1662 C C . THR A 1 206 ? -1.498 -23.141 -19.703 1 50.5 206 THR A C 1
ATOM 1664 O O . THR A 1 206 ? -2.357 -22.594 -19 1 50.5 206 THR A O 1
ATOM 1667 N N . THR A 1 207 ? -0.319 -23 -19.188 1 53.44 207 THR A N 1
ATOM 1668 C CA . THR A 1 207 ? 0.262 -21.844 -18.516 1 53.44 207 THR A CA 1
ATOM 1669 C C . THR A 1 207 ? -0.276 -20.547 -19.125 1 53.44 207 THR A C 1
ATOM 1671 O O . THR A 1 207 ? 0.379 -19.938 -19.969 1 53.44 207 THR A O 1
ATOM 1674 N N . THR A 1 208 ? -1.594 -20.531 -19.547 1 61.56 208 THR A N 1
ATOM 1675 C CA . THR A 1 208 ? -1.933 -19.281 -20.234 1 61.56 208 THR A CA 1
ATOM 1676 C C . THR A 1 208 ? -1.851 -18.094 -19.281 1 61.56 208 THR A C 1
ATOM 1678 O O . THR A 1 208 ? -2.02 -18.25 -18.062 1 61.56 208 THR A O 1
ATOM 1681 N N . GLY A 1 209 ? -0.995 -17.062 -19.609 1 78.06 209 GLY A N 1
ATOM 1682 C CA . GLY A 1 209 ? -0.877 -15.75 -19 1 78.06 209 GLY A CA 1
ATOM 1683 C C . GLY A 1 209 ? -2.219 -15.141 -18.641 1 78.06 209 GLY A C 1
ATOM 1684 O O . GLY A 1 209 ? -3.217 -15.852 -18.516 1 78.06 209 GLY A O 1
ATOM 1685 N N . LEU A 1 210 ? -2.318 -14.07 -18.203 1 88.62 210 LEU A N 1
ATOM 1686 C CA . LEU A 1 210 ? -3.518 -13.312 -17.859 1 88.62 210 LEU A CA 1
ATOM 1687 C C . LEU A 1 210 ? -4.363 -13.039 -19.094 1 88.62 210 LEU A C 1
ATOM 1689 O O . LEU A 1 210 ? -3.83 -12.695 -20.156 1 88.62 210 LEU A O 1
ATOM 1693 N N . SER A 1 211 ? -5.676 -13.375 -19.016 1 92.12 211 SER A N 1
ATOM 1694 C CA . SER A 1 211 ? -6.613 -13.086 -20.094 1 92.12 211 SER A CA 1
ATOM 1695 C C . SER A 1 211 ? -6.914 -11.594 -20.172 1 92.12 211 SER A C 1
ATOM 1697 O O . SER A 1 211 ? -6.5 -10.82 -19.312 1 92.12 211 SER A O 1
ATOM 1699 N N . THR A 1 212 ? -7.613 -11.188 -21.266 1 92.06 212 THR A N 1
ATOM 1700 C CA . THR A 1 212 ? -8.031 -9.797 -21.422 1 92.06 212 THR A CA 1
ATOM 1701 C C . THR A 1 212 ? -8.93 -9.367 -20.266 1 92.06 212 THR A C 1
ATOM 1703 O O . THR A 1 212 ? -8.781 -8.273 -19.719 1 92.06 212 THR A O 1
ATOM 1706 N N . LEU A 1 213 ? -9.812 -10.25 -19.844 1 95.44 213 LEU A N 1
ATOM 1707 C CA . LEU A 1 213 ? -10.734 -9.922 -18.75 1 95.44 213 LEU A CA 1
ATOM 1708 C C . LEU A 1 213 ? -9.984 -9.781 -17.422 1 95.44 213 LEU A C 1
ATOM 1710 O O . LEU A 1 213 ? -10.352 -8.961 -16.578 1 95.44 213 LEU A O 1
ATOM 1714 N N . ASP A 1 214 ? -8.906 -10.57 -17.312 1 96 214 ASP A N 1
ATOM 1715 C CA . ASP A 1 214 ? -8.055 -10.398 -16.141 1 96 214 ASP A CA 1
ATOM 1716 C C . ASP A 1 214 ? -7.461 -8.992 -16.078 1 96 214 ASP A C 1
ATOM 1718 O O . ASP A 1 214 ? -7.477 -8.344 -15.039 1 96 214 ASP A O 1
ATOM 1722 N N . TRP A 1 215 ? -7.051 -8.547 -17.234 1 93.5 215 TRP A N 1
ATOM 1723 C CA . TRP A 1 215 ? -6.438 -7.219 -17.297 1 93.5 215 TRP A CA 1
ATOM 1724 C C . TRP A 1 215 ? -7.477 -6.129 -17.031 1 93.5 215 TRP A C 1
ATOM 1726 O O . TRP A 1 215 ? -7.184 -5.133 -16.375 1 93.5 215 TRP A O 1
ATOM 1736 N N . VAL A 1 216 ? -8.602 -6.328 -17.531 1 96 216 VAL A N 1
ATOM 1737 C CA . VAL A 1 216 ? -9.688 -5.391 -17.281 1 96 216 VAL A CA 1
ATOM 1738 C C . VAL A 1 216 ? -10 -5.348 -15.789 1 96 216 VAL A C 1
ATOM 1740 O O . VAL A 1 216 ? -10.164 -4.27 -15.211 1 96 216 VAL A O 1
ATOM 1743 N N . THR A 1 217 ? -10.023 -6.496 -15.18 1 97.81 217 THR A N 1
ATOM 1744 C CA . THR A 1 217 ? -10.305 -6.598 -13.75 1 97.81 217 THR A CA 1
ATOM 1745 C C . THR A 1 217 ? -9.242 -5.875 -12.93 1 97.81 217 THR A C 1
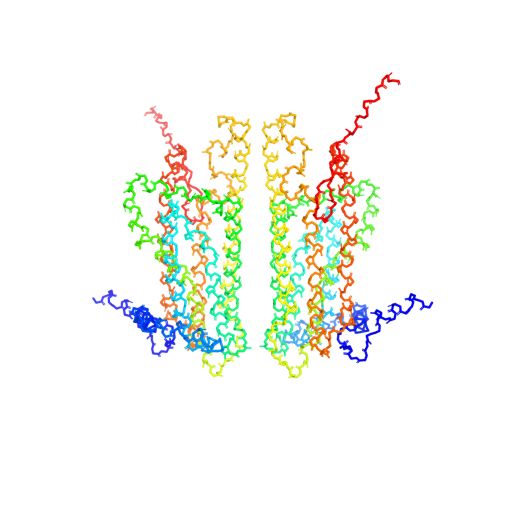ATOM 1747 O O . THR A 1 217 ? -9.57 -5.094 -12.039 1 97.81 217 THR A O 1
ATOM 1750 N N . ILE A 1 218 ? -8.023 -6.098 -13.289 1 96.75 218 ILE A N 1
ATOM 1751 C CA . ILE A 1 218 ? -6.898 -5.488 -12.586 1 96.75 218 ILE A CA 1
ATOM 1752 C C . ILE A 1 218 ? -6.984 -3.967 -12.703 1 96.75 218 ILE A C 1
ATOM 1754 O O . ILE A 1 218 ? -6.887 -3.254 -11.703 1 96.75 218 ILE A O 1
ATOM 1758 N N . THR A 1 219 ? -7.293 -3.471 -13.883 1 96.25 219 THR A N 1
ATOM 1759 C CA . THR A 1 219 ? -7.328 -2.035 -14.148 1 96.25 219 THR A CA 1
ATOM 1760 C C . THR A 1 219 ? -8.492 -1.379 -13.414 1 96.25 219 THR A C 1
ATOM 1762 O O . THR A 1 219 ? -8.328 -0.342 -12.773 1 96.25 219 THR A O 1
ATOM 1765 N N . LEU A 1 220 ? -9.594 -2.033 -13.453 1 97.94 220 LEU A N 1
ATOM 1766 C CA . LEU A 1 220 ? -10.773 -1.49 -12.789 1 97.94 220 LEU A CA 1
ATOM 1767 C C . LEU A 1 220 ? -10.578 -1.479 -11.273 1 97.94 220 LEU A C 1
ATOM 1769 O O . LEU A 1 220 ? -10.914 -0.494 -10.609 1 97.94 220 LEU A O 1
ATOM 1773 N N . HIS A 1 221 ? -10.047 -2.566 -10.75 1 98.44 221 HIS A N 1
ATOM 1774 C CA . HIS A 1 221 ? -9.836 -2.643 -9.312 1 98.44 221 HIS A CA 1
ATOM 1775 C C . HIS A 1 221 ? -8.891 -1.544 -8.836 1 98.44 221 HIS A C 1
ATOM 1777 O O . HIS A 1 221 ? -9.164 -0.875 -7.836 1 98.44 221 HIS A O 1
ATOM 1783 N N . LEU A 1 222 ? -7.82 -1.36 -9.562 1 96 222 LEU A N 1
ATOM 1784 C CA . LEU A 1 222 ? -6.855 -0.327 -9.203 1 96 222 LEU A CA 1
ATOM 1785 C C . LEU A 1 222 ? -7.48 1.061 -9.305 1 96 222 LEU A C 1
ATOM 1787 O O . LEU A 1 222 ? -7.16 1.95 -8.516 1 96 222 LEU A O 1
ATOM 1791 N N . GLY A 1 223 ? -8.344 1.273 -10.32 1 96.62 223 GLY A N 1
ATOM 1792 C CA . GLY A 1 223 ? -9.062 2.531 -10.438 1 96.62 223 GLY A CA 1
ATOM 1793 C C . GLY A 1 223 ? -9.945 2.832 -9.242 1 96.62 223 GLY A C 1
ATOM 1794 O O . GLY A 1 223 ? -9.898 3.936 -8.695 1 96.62 223 GLY A O 1
ATOM 1795 N N . PHE A 1 224 ? -10.688 1.853 -8.797 1 98.31 224 PHE A N 1
ATOM 1796 C CA . PHE A 1 224 ? -11.562 2.045 -7.652 1 98.31 224 PHE A CA 1
ATOM 1797 C C . PHE A 1 224 ? -10.758 2.168 -6.367 1 98.31 224 PHE A C 1
ATOM 1799 O O . PHE A 1 224 ? -11.133 2.91 -5.457 1 98.31 224 PHE A O 1
ATOM 1806 N N . LEU A 1 225 ? -9.695 1.407 -6.309 1 97.75 225 LEU A N 1
ATOM 1807 C CA . LEU A 1 225 ? -8.789 1.557 -5.172 1 97.75 225 LEU A CA 1
ATOM 1808 C C . LEU A 1 225 ? -8.273 2.988 -5.07 1 97.75 225 LEU A C 1
ATOM 1810 O O . LEU A 1 225 ? -8.203 3.551 -3.977 1 97.75 225 LEU A O 1
ATOM 1814 N N . PHE A 1 226 ? -7.973 3.562 -6.191 1 95.62 226 PHE A N 1
ATOM 1815 C CA . PHE A 1 226 ? -7.5 4.941 -6.227 1 95.62 226 PHE A CA 1
ATOM 1816 C C . PHE A 1 226 ? -8.562 5.891 -5.691 1 95.62 226 PHE A C 1
ATOM 1818 O O . PHE A 1 226 ? -8.266 6.773 -4.883 1 95.62 226 PHE A O 1
ATOM 1825 N N . ILE A 1 227 ? -9.727 5.707 -6.07 1 96.88 227 ILE A N 1
ATOM 1826 C CA . ILE A 1 227 ? -10.836 6.543 -5.613 1 96.88 227 ILE A CA 1
ATOM 1827 C C . ILE A 1 227 ? -10.984 6.414 -4.098 1 96.88 227 ILE A C 1
ATOM 1829 O O . ILE A 1 227 ? -11.125 7.414 -3.393 1 96.88 227 ILE A O 1
ATOM 1833 N N . GLU A 1 228 ? -10.906 5.234 -3.59 1 97.94 228 GLU A N 1
ATOM 1834 C CA . GLU A 1 228 ? -11.047 5.008 -2.154 1 97.94 228 GLU A CA 1
ATOM 1835 C C . GLU A 1 228 ? -9.906 5.656 -1.379 1 97.94 228 GLU A C 1
ATOM 1837 O O . GLU A 1 228 ? -10.133 6.262 -0.328 1 97.94 228 GLU A O 1
ATOM 1842 N N . VAL A 1 229 ? -8.758 5.516 -1.909 1 95.75 229 VAL A N 1
ATOM 1843 C CA . VAL A 1 229 ? -7.586 6.098 -1.264 1 95.75 229 VAL A CA 1
ATOM 1844 C C . VAL A 1 229 ? -7.754 7.613 -1.162 1 95.75 229 VAL A C 1
ATOM 1846 O O . VAL A 1 229 ? -7.539 8.195 -0.098 1 95.75 229 VAL A O 1
ATOM 1849 N N . VAL A 1 230 ? -8.172 8.242 -2.211 1 95.44 230 VAL A N 1
ATOM 1850 C CA . VAL A 1 230 ? -8.336 9.688 -2.248 1 95.44 230 VAL A CA 1
ATOM 1851 C C . VAL A 1 230 ? -9.445 10.109 -1.282 1 95.44 230 VAL A C 1
ATOM 1853 O O . VAL A 1 230 ? -9.273 11.055 -0.506 1 95.44 230 VAL A O 1
ATOM 1856 N N . ALA A 1 231 ? -10.508 9.398 -1.294 1 97.31 231 ALA A N 1
ATOM 1857 C CA . ALA A 1 231 ? -11.633 9.727 -0.421 1 97.31 231 ALA A CA 1
ATOM 1858 C C . ALA A 1 231 ? -11.242 9.594 1.049 1 97.31 231 ALA A C 1
ATOM 1860 O O . ALA A 1 231 ? -11.523 10.484 1.854 1 97.31 231 ALA A O 1
ATOM 1861 N N . ASP A 1 232 ? -10.602 8.508 1.371 1 96.88 232 ASP A N 1
ATOM 1862 C CA . ASP A 1 232 ? -10.18 8.281 2.75 1 96.88 232 ASP A CA 1
ATOM 1863 C C . ASP A 1 232 ? -9.164 9.328 3.197 1 96.88 232 ASP A C 1
ATOM 1865 O O . ASP A 1 232 ? -9.188 9.773 4.348 1 96.88 232 ASP A O 1
ATOM 1869 N N . GLU A 1 233 ? -8.266 9.648 2.266 1 94.88 233 GLU A N 1
ATOM 1870 C CA . GLU A 1 233 ? -7.27 10.672 2.592 1 94.88 233 GLU A CA 1
ATOM 1871 C C . GLU A 1 233 ? -7.926 12.023 2.834 1 94.88 233 GLU A C 1
ATOM 1873 O O . GLU A 1 233 ? -7.578 12.727 3.785 1 94.88 233 GLU A O 1
ATOM 1878 N N . GLN A 1 234 ? -8.883 12.406 2.02 1 95.75 234 GLN A N 1
ATOM 1879 C CA . GLN A 1 234 ? -9.602 13.664 2.182 1 95.75 234 GLN A CA 1
ATOM 1880 C C . GLN A 1 234 ? -10.328 13.711 3.523 1 95.75 234 GLN A C 1
ATOM 1882 O O . GLN A 1 234 ? -10.281 14.727 4.223 1 95.75 234 GLN A O 1
ATOM 1887 N N . GLN A 1 235 ? -10.938 12.641 3.838 1 95.81 235 GLN A N 1
ATOM 1888 C CA . GLN A 1 235 ? -11.648 12.562 5.109 1 95.81 235 GLN A CA 1
ATOM 1889 C C . GLN A 1 235 ? -10.68 12.625 6.285 1 95.81 235 GLN A C 1
ATOM 1891 O O . GLN A 1 235 ? -10.953 13.289 7.289 1 95.81 235 GLN A O 1
ATOM 1896 N N . TYR A 1 236 ? -9.602 11.93 6.172 1 95.44 236 TYR A N 1
ATOM 1897 C CA . TYR A 1 236 ? -8.609 11.898 7.242 1 95.44 236 TYR A CA 1
ATOM 1898 C C . TYR A 1 236 ? -8.023 13.281 7.492 1 95.44 236 TYR A C 1
ATOM 1900 O O . TYR A 1 236 ? -7.891 13.711 8.641 1 95.44 236 TYR A O 1
ATOM 1908 N N . VAL A 1 237 ? -7.656 13.969 6.426 1 94.94 237 VAL A N 1
ATOM 1909 C CA . VAL A 1 237 ? -7.086 15.312 6.531 1 94.94 237 VAL A CA 1
ATOM 1910 C C . VAL A 1 237 ? -8.102 16.25 7.172 1 94.94 237 VAL A C 1
ATOM 1912 O O . VAL A 1 237 ? -7.77 17 8.086 1 94.94 237 VAL A O 1
ATOM 1915 N N . PHE A 1 238 ? -9.352 16.219 6.746 1 95.31 238 PHE A N 1
ATOM 1916 C CA . PHE A 1 238 ? -10.414 17.062 7.281 1 95.31 238 PHE A CA 1
ATOM 1917 C C . PHE A 1 238 ? -10.57 16.844 8.781 1 95.31 238 PHE A C 1
ATOM 1919 O O . PHE A 1 238 ? -10.602 17.812 9.547 1 95.31 238 PHE A O 1
ATOM 1926 N N . GLN A 1 239 ? -10.625 15.562 9.156 1 94.38 239 GLN A N 1
ATOM 1927 C CA . GLN A 1 239 ? -10.82 15.25 10.57 1 94.38 239 GLN A CA 1
ATOM 1928 C C . GLN A 1 239 ? -9.617 15.688 11.398 1 94.38 239 GLN A C 1
ATOM 1930 O O . GLN A 1 239 ? -9.773 16.219 12.5 1 94.38 239 GLN A O 1
ATOM 1935 N N . THR A 1 240 ? -8.469 15.445 10.875 1 94.25 240 THR A N 1
ATOM 1936 C CA . THR A 1 240 ? -7.242 15.828 11.562 1 94.25 240 THR A CA 1
ATOM 1937 C C . THR A 1 240 ? -7.191 17.344 11.773 1 94.25 240 THR A C 1
ATOM 1939 O O . THR A 1 240 ? -6.914 17.812 12.883 1 94.25 240 THR A O 1
ATOM 1942 N N . GLU A 1 241 ? -7.504 18.078 10.758 1 94.06 241 GLU A N 1
ATOM 1943 C CA . GLU A 1 241 ? -7.531 19.547 10.844 1 94.06 241 GLU A CA 1
ATOM 1944 C C . GLU A 1 241 ? -8.633 20.016 11.781 1 94.06 241 GLU A C 1
ATOM 1946 O O . GLU A 1 241 ? -8.406 20.922 12.594 1 94.06 241 GLU A O 1
ATOM 1951 N N . LYS A 1 242 ? -9.781 19.422 11.656 1 93.62 242 LYS A N 1
ATOM 1952 C CA . LYS A 1 242 ? -10.922 19.797 12.477 1 93.62 242 LYS A CA 1
ATOM 1953 C C . LYS A 1 242 ? -10.609 19.656 13.969 1 93.62 242 LYS A C 1
ATOM 1955 O O . LYS A 1 242 ? -10.852 20.562 14.75 1 93.62 242 LYS A O 1
ATOM 1960 N N . TYR A 1 243 ? -10.031 18.578 14.336 1 92.81 243 TYR A N 1
ATOM 1961 C CA . TYR A 1 243 ? -9.766 18.312 15.742 1 92.81 243 TYR A CA 1
ATOM 1962 C C . TYR A 1 243 ? -8.602 19.156 16.25 1 92.81 243 TYR A C 1
ATOM 1964 O O . TYR A 1 243 ? -8.578 19.562 17.422 1 92.81 243 TYR A O 1
ATOM 1972 N N . ALA A 1 244 ? -7.684 19.438 15.367 1 92.19 244 ALA A N 1
ATOM 1973 C CA . ALA A 1 244 ? -6.621 20.375 15.742 1 92.19 244 ALA A CA 1
ATOM 1974 C C . ALA A 1 244 ? -7.188 21.75 16.047 1 92.19 244 ALA A C 1
ATOM 1976 O O . ALA A 1 244 ? -6.824 22.375 17.047 1 92.19 244 ALA A O 1
ATOM 1977 N N . LEU A 1 245 ? -8.078 22.172 15.211 1 92.56 245 LEU A N 1
ATOM 1978 C CA . LEU A 1 245 ? -8.711 23.469 15.383 1 92.56 245 LEU A CA 1
ATOM 1979 C C . LEU A 1 245 ? -9.555 23.5 16.656 1 92.56 245 LEU A C 1
ATOM 1981 O O . LEU A 1 245 ? -9.492 24.469 17.422 1 92.56 245 LEU A O 1
ATOM 1985 N N . LEU A 1 246 ? -10.227 22.422 16.906 1 92.75 246 LEU A N 1
ATOM 1986 C CA . LEU A 1 246 ? -11.109 22.344 18.062 1 92.75 246 LEU A CA 1
ATOM 1987 C C . LEU A 1 246 ? -10.305 22.266 19.359 1 92.75 246 LEU A C 1
ATOM 1989 O O . LEU A 1 246 ? -10.836 22.531 20.438 1 92.75 246 LEU A O 1
ATOM 1993 N N . SER A 1 247 ? -9.07 21.875 19.219 1 90.25 247 SER A N 1
ATOM 1994 C CA . SER A 1 247 ? -8.203 21.828 20.391 1 90.25 247 SER A CA 1
ATOM 1995 C C . SER A 1 247 ? -7.781 23.219 20.812 1 90.25 247 SER A C 1
ATOM 1997 O O . SER A 1 247 ? -7.355 23.438 21.953 1 90.25 247 SER A O 1
ATOM 1999 N N . HIS A 1 248 ? -7.957 24.219 19.969 1 89.06 248 HIS A N 1
ATOM 2000 C CA . HIS A 1 248 ? -7.5 25.578 20.25 1 89.06 248 HIS A CA 1
ATOM 2001 C C . HIS A 1 248 ? -8.641 26.578 20.156 1 89.06 248 HIS A C 1
ATOM 2003 O O . HIS A 1 248 ? -8.562 27.672 20.719 1 89.06 248 HIS A O 1
ATOM 2009 N N . LEU A 1 249 ? -9.695 26.172 19.359 1 90.56 249 LEU A N 1
ATOM 2010 C CA . LEU A 1 249 ? -10.797 27.094 19.062 1 90.56 249 LEU A CA 1
ATOM 2011 C C . LEU A 1 249 ? -12.141 26.469 19.453 1 90.56 249 LEU A C 1
ATOM 2013 O O . LEU A 1 249 ? -12.242 25.25 19.594 1 90.56 249 LEU A O 1
ATOM 2017 N N . LYS A 1 250 ? -13.133 27.406 19.703 1 91.31 250 LYS A N 1
ATOM 2018 C CA . LYS A 1 250 ? -14.5 26.938 19.906 1 91.31 250 LYS A CA 1
ATOM 2019 C C . LYS A 1 250 ? -15.188 26.672 18.562 1 91.31 250 LYS A C 1
ATOM 2021 O O . LYS A 1 250 ? -14.781 27.219 17.531 1 91.31 250 LYS A O 1
ATOM 2026 N N . LYS A 1 251 ? -16.188 25.875 18.594 1 90.94 251 LYS A N 1
ATOM 2027 C CA . LYS A 1 251 ? -16.906 25.453 17.391 1 90.94 251 LYS A CA 1
ATOM 2028 C C . LYS A 1 251 ? -17.422 26.656 16.609 1 90.94 251 LYS A C 1
ATOM 2030 O O . LYS A 1 251 ? -17.391 26.656 15.375 1 90.94 251 LYS A O 1
ATOM 2035 N N . ASP A 1 252 ? -17.828 27.672 17.312 1 90.94 252 ASP A N 1
ATOM 2036 C CA . ASP A 1 252 ? -18.438 28.844 16.688 1 90.94 252 ASP A CA 1
ATOM 2037 C C . ASP A 1 252 ? -17.406 29.688 15.945 1 90.94 252 ASP A C 1
ATOM 2039 O O . ASP A 1 252 ? -17.75 30.516 15.109 1 90.94 252 ASP A O 1
ATOM 2043 N N . GLN A 1 253 ? -16.141 29.438 16.172 1 91.81 253 GLN A N 1
ATOM 2044 C CA . GLN A 1 253 ? -15.062 30.203 15.555 1 91.81 253 GLN A CA 1
ATOM 2045 C C . GLN A 1 253 ? -14.578 29.531 14.273 1 91.81 253 GLN A C 1
ATOM 2047 O O . GLN A 1 253 ? -13.773 30.109 13.539 1 91.81 253 GLN A O 1
ATOM 2052 N N . LEU A 1 254 ? -15.102 28.375 14.094 1 92.75 254 LEU A N 1
ATOM 2053 C CA . LEU A 1 254 ? -14.68 27.641 12.898 1 92.75 254 LEU A CA 1
ATOM 2054 C C . LEU A 1 254 ? -15.383 28.188 11.656 1 92.75 254 LEU A C 1
ATOM 2056 O O . LEU A 1 254 ? -16.391 28.875 11.766 1 92.75 254 LEU A O 1
ATOM 2060 N N . LYS A 1 255 ? -14.75 27.984 10.477 1 90.62 255 LYS A N 1
ATOM 2061 C CA . LYS A 1 255 ? -15.297 28.453 9.203 1 90.62 255 LYS A CA 1
ATOM 2062 C C . LYS A 1 255 ? -15.484 27.297 8.227 1 90.62 255 LYS A C 1
ATOM 2064 O O . LYS A 1 255 ? -14.867 26.25 8.383 1 90.62 255 LYS A O 1
ATOM 2069 N N . GLY A 1 256 ? -16.438 27.453 7.254 1 91.5 256 GLY A N 1
ATOM 2070 C CA . GLY A 1 256 ? -16.609 26.484 6.176 1 91.5 256 GLY A CA 1
ATOM 2071 C C . GLY A 1 256 ? -17.031 25.109 6.66 1 91.5 256 GLY A C 1
ATOM 2072 O O . GLY A 1 256 ? -17.859 24.984 7.559 1 91.5 256 GLY A O 1
ATOM 2073 N N . ASP A 1 257 ? -16.453 24.125 6.055 1 93.94 257 ASP A N 1
ATOM 2074 C CA . ASP A 1 257 ? -16.812 22.734 6.367 1 93.94 257 ASP A CA 1
ATOM 2075 C C . ASP A 1 257 ? -16.469 22.391 7.816 1 93.94 257 ASP A C 1
ATOM 2077 O O . ASP A 1 257 ? -17.109 21.547 8.43 1 93.94 257 ASP A O 1
ATOM 2081 N N . TYR A 1 258 ? -15.508 23.141 8.305 1 94.19 258 TYR A N 1
ATOM 2082 C CA . TYR A 1 258 ? -15.133 22.875 9.688 1 94.19 258 TYR A CA 1
ATOM 2083 C C . TYR A 1 258 ? -16.266 23.281 10.641 1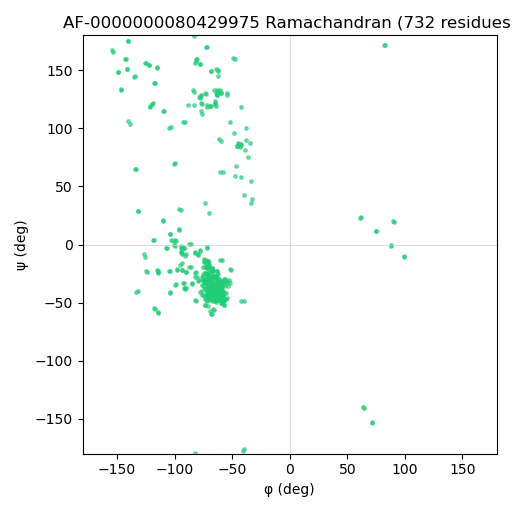 94.19 258 TYR A C 1
ATOM 2085 O O . TYR A 1 258 ? -16.484 22.609 11.656 1 94.19 258 TYR A O 1
ATOM 2093 N N . LYS A 1 259 ? -16.906 24.344 10.32 1 93.06 259 LYS A N 1
ATOM 2094 C CA . LYS A 1 259 ? -18.062 24.781 11.109 1 93.06 259 LYS A CA 1
ATOM 2095 C C . LYS A 1 259 ? -19.234 23.812 10.961 1 93.06 259 LYS A C 1
ATOM 2097 O O . LYS A 1 259 ? -19.922 23.531 11.93 1 93.06 259 LYS A O 1
ATOM 2102 N N . LEU A 1 260 ? -19.422 23.297 9.797 1 94.44 260 LEU A N 1
ATOM 2103 C CA . LEU A 1 260 ? -20.484 22.328 9.539 1 94.44 260 LEU A CA 1
ATOM 2104 C C . LEU A 1 260 ? -20.219 21.016 10.289 1 94.44 260 LEU A C 1
ATOM 2106 O O . LEU A 1 260 ? -21.156 20.328 10.672 1 94.44 260 LEU A O 1
ATOM 2110 N N . GLY A 1 261 ? -18.891 20.703 10.344 1 94.19 261 GLY A N 1
ATOM 2111 C CA . GLY A 1 261 ? -18.5 19.484 11.055 1 94.19 261 GLY A CA 1
ATOM 2112 C C . GLY A 1 261 ? -18.25 18.312 10.133 1 94.19 261 GLY A C 1
ATOM 2113 O O . GLY A 1 261 ? -17.828 17.25 10.586 1 94.19 261 GLY A O 1
ATOM 2114 N N . PHE A 1 262 ? -18.609 18.438 8.859 1 95.19 262 PHE A N 1
ATOM 2115 C CA . PHE A 1 262 ? -18.391 17.375 7.875 1 95.19 262 PHE A CA 1
ATOM 2116 C C . PHE A 1 262 ? -18 17.969 6.527 1 95.19 262 PHE A C 1
ATOM 2118 O O . PHE A 1 262 ? -18.172 19.172 6.293 1 95.19 262 PHE A O 1
ATOM 2125 N N . LEU A 1 263 ? -17.375 17.156 5.652 1 94.25 263 LEU A N 1
ATOM 2126 C CA . LEU A 1 263 ? -16.938 17.578 4.324 1 94.25 263 LEU A CA 1
ATOM 2127 C C . LEU A 1 263 ? -18.109 17.656 3.363 1 94.25 263 LEU A C 1
ATOM 2129 O O . LEU A 1 263 ? -18.859 16.688 3.191 1 94.25 263 LEU A O 1
ATOM 2133 N N . TRP A 1 264 ? -18.312 18.828 2.809 1 93.88 264 TRP A N 1
ATOM 2134 C CA . TRP A 1 264 ? -19.406 19.016 1.856 1 93.88 264 TRP A CA 1
ATOM 2135 C C . TRP A 1 264 ? -18.906 19.766 0.619 1 93.88 264 TRP A C 1
ATOM 2137 O O . TRP A 1 264 ? -19.219 19.375 -0.51 1 93.88 264 TRP A O 1
ATOM 2147 N N . HIS A 1 265 ? -18.094 20.75 0.75 1 92.62 265 HIS A N 1
ATOM 2148 C CA . HIS A 1 265 ? -17.844 21.672 -0.337 1 92.62 265 HIS A CA 1
ATOM 2149 C C . HIS A 1 265 ? -16.422 21.5 -0.892 1 92.62 265 HIS A C 1
ATOM 2151 O O . HIS A 1 265 ? -15.883 22.406 -1.513 1 92.62 265 HIS A O 1
ATOM 2157 N N . SER A 1 266 ? -15.875 20.391 -0.64 1 91.75 266 SER A N 1
ATOM 2158 C CA . SER A 1 266 ? -14.539 20.156 -1.173 1 91.75 266 SER A CA 1
ATOM 2159 C C . SER A 1 266 ? -14.32 18.672 -1.48 1 91.75 266 SER A C 1
ATOM 2161 O O . SER A 1 266 ? -14.984 17.812 -0.91 1 91.75 266 SER A O 1
ATOM 2163 N N . GLY A 1 267 ? -13.484 18.422 -2.529 1 93.88 267 GLY A N 1
ATOM 2164 C CA . GLY A 1 267 ? -13.039 17.078 -2.828 1 93.88 267 GLY A CA 1
ATOM 2165 C C . GLY A 1 267 ? -14.141 16.203 -3.41 1 93.88 267 GLY A C 1
ATOM 2166 O O . GLY A 1 267 ? -15.086 16.703 -4.02 1 93.88 267 GLY A O 1
ATOM 2167 N N . LEU A 1 268 ? -14 14.93 -3.195 1 96.75 268 LEU A N 1
ATOM 2168 C CA . LEU A 1 268 ? -14.922 13.945 -3.764 1 96.75 268 LEU A CA 1
ATOM 2169 C C . LEU A 1 268 ? -16.281 14.008 -3.076 1 96.75 268 LEU A C 1
ATOM 2171 O O . LEU A 1 268 ? -17.281 13.539 -3.623 1 96.75 268 LEU A O 1
ATOM 2175 N N . PHE A 1 269 ? -16.344 14.625 -1.938 1 97 269 PHE A N 1
ATOM 2176 C CA . PHE A 1 269 ? -17.547 14.641 -1.107 1 97 269 PHE A CA 1
ATOM 2177 C C . PHE A 1 269 ? -18.547 15.656 -1.63 1 97 269 PHE A C 1
ATOM 2179 O O . PHE A 1 269 ? -19.703 15.688 -1.183 1 97 269 PHE A O 1
ATOM 2186 N N . GLN A 1 270 ? -18.078 16.453 -2.602 1 95.88 270 GLN A N 1
ATOM 2187 C CA . GLN A 1 270 ? -19 17.344 -3.291 1 95.88 270 GLN A CA 1
ATOM 2188 C C . GLN A 1 270 ? -19.906 16.578 -4.258 1 95.88 270 GLN A C 1
ATOM 2190 O O . GLN A 1 270 ? -20.984 17.047 -4.625 1 95.88 270 GLN A O 1
ATOM 2195 N N . TYR A 1 271 ? -19.422 15.305 -4.625 1 96.25 271 TYR A N 1
ATOM 2196 C CA . TYR A 1 271 ? -20.078 14.57 -5.695 1 96.25 271 TYR A CA 1
ATOM 2197 C C . TYR A 1 271 ? -20.719 13.297 -5.168 1 96.25 271 TYR A C 1
ATOM 2199 O O . TYR A 1 271 ? -21.578 12.703 -5.828 1 96.25 271 TYR A O 1
ATOM 2207 N N . SER A 1 272 ? -20.312 12.82 -4.125 1 97.5 272 SER A N 1
ATOM 2208 C CA . SER A 1 272 ? -20.828 11.641 -3.424 1 97.5 272 SER A CA 1
ATOM 2209 C C . SER A 1 272 ? -20.703 11.805 -1.913 1 97.5 272 SER A C 1
ATOM 2211 O O . SER A 1 272 ? -19.656 12.227 -1.417 1 97.5 272 SER A O 1
ATOM 2213 N N . ARG A 1 273 ? -21.797 11.477 -1.202 1 97.5 273 ARG A N 1
ATOM 2214 C CA . ARG A 1 273 ? -21.75 11.609 0.251 1 97.5 273 ARG A CA 1
ATOM 2215 C C . ARG A 1 273 ? -20.828 10.562 0.864 1 97.5 273 ARG A C 1
ATOM 2217 O O . ARG A 1 273 ? -20.25 10.789 1.93 1 97.5 273 ARG A O 1
ATOM 2224 N N . HIS A 1 274 ? -20.75 9.375 0.151 1 97.81 274 HIS A N 1
ATOM 2225 C CA . HIS A 1 274 ? -19.906 8.281 0.626 1 97.81 274 HIS A CA 1
ATOM 2226 C C . HIS A 1 274 ? -19.078 7.691 -0.508 1 97.81 274 HIS A C 1
ATOM 2228 O O . HIS A 1 274 ? -19.203 6.508 -0.826 1 97.81 274 HIS A O 1
ATOM 2234 N N . PRO A 1 275 ? -18.125 8.469 -1.108 1 97.88 275 PRO A N 1
ATOM 2235 C CA . PRO A 1 275 ? -17.328 7.996 -2.244 1 97.88 275 PRO A CA 1
ATOM 2236 C C . PRO A 1 275 ? -16.453 6.801 -1.89 1 97.88 275 PRO A C 1
ATOM 2238 O O . PRO A 1 275 ? -16.172 5.961 -2.748 1 97.88 275 PRO A O 1
ATOM 2241 N N . ASN A 1 276 ? -15.969 6.75 -0.613 1 97.62 276 ASN A N 1
ATOM 2242 C CA . ASN A 1 276 ? -15.18 5.602 -0.178 1 97.62 276 ASN A CA 1
ATOM 2243 C C . ASN A 1 276 ? -16 4.316 -0.211 1 97.62 276 ASN A C 1
ATOM 2245 O O . ASN A 1 276 ? -15.508 3.27 -0.634 1 97.62 276 ASN A O 1
ATOM 2249 N N . PHE A 1 277 ? -17.297 4.418 0.192 1 97.75 277 PHE A N 1
ATOM 2250 C CA . PHE A 1 277 ? -18.172 3.254 0.196 1 97.75 277 PHE A CA 1
ATOM 2251 C C . PHE A 1 277 ? -18.516 2.824 -1.228 1 97.75 277 PHE A C 1
ATOM 2253 O O . PHE A 1 277 ? -18.656 1.631 -1.504 1 97.75 277 PHE A O 1
ATOM 2260 N N . PHE A 1 278 ? -18.688 3.793 -2.104 1 97.88 278 PHE A N 1
ATOM 2261 C CA . PHE A 1 278 ? -18.891 3.473 -3.512 1 97.88 278 PHE A CA 1
ATOM 2262 C C . PHE A 1 278 ? -17.734 2.654 -4.059 1 97.88 278 PHE A C 1
ATOM 2264 O O . PHE A 1 278 ? -17.938 1.604 -4.668 1 97.88 278 PHE A O 1
ATOM 2271 N N . ALA A 1 279 ? -16.562 3.15 -3.848 1 98.56 279 ALA A N 1
ATOM 2272 C CA . ALA A 1 279 ? -15.375 2.477 -4.352 1 98.56 279 ALA A CA 1
ATOM 2273 C C . ALA A 1 279 ? -15.219 1.091 -3.73 1 98.56 279 ALA A C 1
ATOM 2275 O O . ALA A 1 279 ? -14.875 0.129 -4.418 1 98.56 279 ALA A O 1
ATOM 2276 N N . GLU A 1 280 ? -15.508 0.94 -2.424 1 98.19 280 GLU A N 1
ATOM 2277 C CA . GLU A 1 280 ? -15.414 -0.329 -1.708 1 98.19 280 GLU A CA 1
ATOM 2278 C C . GLU A 1 280 ? -16.328 -1.382 -2.324 1 98.19 280 GLU A C 1
ATOM 2280 O O . GLU A 1 280 ? -15.883 -2.484 -2.65 1 98.19 280 GLU A O 1
ATOM 2285 N N . GLN A 1 281 ? -17.531 -1.02 -2.508 1 98.31 281 GLN A N 1
ATOM 2286 C CA . GLN A 1 281 ? -18.516 -1.93 -3.105 1 98.31 281 GLN A CA 1
ATOM 2287 C C . GLN A 1 281 ? -18.109 -2.307 -4.527 1 98.31 281 GLN A C 1
ATOM 2289 O O . GLN A 1 281 ? -18.125 -3.484 -4.895 1 98.31 281 GLN A O 1
ATOM 2294 N N . ALA A 1 282 ? -17.672 -1.307 -5.281 1 98.56 282 ALA A N 1
ATOM 2295 C CA . ALA A 1 282 ? -17.312 -1.52 -6.68 1 98.56 282 ALA A CA 1
ATOM 2296 C C . ALA A 1 282 ? -16.125 -2.477 -6.801 1 98.56 282 ALA A C 1
ATOM 2298 O O . ALA A 1 282 ? -16.094 -3.318 -7.703 1 98.56 282 ALA A O 1
ATOM 2299 N N . MET A 1 283 ? -15.203 -2.389 -5.922 1 98.69 283 MET A N 1
ATOM 2300 C CA . MET A 1 283 ? -14.008 -3.223 -5.984 1 98.69 283 MET A CA 1
ATOM 2301 C C . MET A 1 283 ? -14.367 -4.699 -5.867 1 98.69 283 MET A C 1
ATOM 2303 O O . MET A 1 283 ? -13.789 -5.543 -6.555 1 98.69 283 MET A O 1
ATOM 2307 N N . TRP A 1 284 ? -15.336 -4.996 -5.051 1 98.62 284 TRP A N 1
ATOM 2308 C CA . TRP A 1 284 ? -15.641 -6.406 -4.836 1 98.62 284 TRP A CA 1
ATOM 2309 C C . TRP A 1 284 ? -16.531 -6.945 -5.953 1 98.62 284 TRP A C 1
ATOM 2311 O O . TRP A 1 284 ? -16.5 -8.141 -6.254 1 98.62 284 TRP A O 1
ATOM 2321 N N . TRP A 1 285 ? -17.297 -6.059 -6.633 1 98.56 285 TRP A N 1
ATOM 2322 C CA . TRP A 1 285 ? -17.953 -6.457 -7.875 1 98.56 285 TRP A CA 1
ATOM 2323 C C . TRP A 1 285 ? -16.922 -6.758 -8.961 1 98.56 285 TRP A C 1
ATOM 2325 O O . TRP A 1 285 ? -17.078 -7.703 -9.734 1 98.56 285 TRP A O 1
ATOM 2335 N N . VAL A 1 286 ? -15.891 -6 -8.945 1 98.62 286 VAL A N 1
ATOM 2336 C CA . VAL A 1 286 ? -14.82 -6.16 -9.93 1 98.62 286 VAL A CA 1
ATOM 2337 C C . VAL A 1 286 ? -14.055 -7.453 -9.656 1 98.62 286 VAL A C 1
ATOM 2339 O O . VAL A 1 286 ? -13.711 -8.18 -10.594 1 98.62 286 VAL A O 1
ATOM 2342 N N . ILE A 1 287 ? -13.75 -7.766 -8.398 1 98.69 287 ILE A N 1
ATOM 2343 C CA . ILE A 1 287 ? -13.047 -8.992 -8.039 1 98.69 287 ILE A CA 1
ATOM 2344 C C . ILE A 1 287 ? -13.836 -10.203 -8.531 1 98.69 287 ILE A C 1
ATOM 2346 O O . ILE A 1 287 ? -13.25 -11.211 -8.938 1 98.69 287 ILE A O 1
ATOM 2350 N N . TYR A 1 288 ? -15.141 -10.109 -8.586 1 98.56 288 TYR A N 1
ATOM 2351 C CA . TYR A 1 288 ? -16 -11.164 -9.094 1 98.56 288 TYR A CA 1
ATOM 2352 C C . TYR A 1 288 ? -15.625 -11.531 -10.523 1 98.56 288 TYR A C 1
ATOM 2354 O O . TYR A 1 288 ? -15.727 -12.695 -10.922 1 98.56 288 TYR A O 1
ATOM 2362 N N . LEU A 1 289 ? -15.117 -10.609 -11.281 1 98.12 289 LEU A N 1
ATOM 2363 C CA . LEU A 1 289 ? -14.82 -10.812 -12.695 1 98.12 289 LEU A CA 1
ATOM 2364 C C . LEU A 1 289 ? -13.688 -11.828 -12.875 1 98.12 289 LEU A C 1
ATOM 2366 O O . LEU A 1 289 ? -13.57 -12.453 -13.922 1 98.12 289 LEU A O 1
ATOM 2370 N N . PHE A 1 290 ? -12.836 -12.055 -11.852 1 98 290 PHE A N 1
ATOM 2371 C CA . PHE A 1 290 ? -11.828 -13.102 -11.922 1 98 290 PHE A CA 1
ATOM 2372 C C . PHE A 1 290 ? -12.477 -14.477 -12.047 1 98 290 PHE A C 1
ATOM 2374 O O . PHE A 1 290 ? -11.961 -15.352 -12.742 1 98 290 PHE A O 1
ATOM 2381 N N . SER A 1 291 ? -13.641 -14.656 -11.359 1 97.62 291 SER A N 1
ATOM 2382 C CA . SER A 1 291 ? -14.352 -15.93 -11.469 1 97.62 291 SER A CA 1
ATOM 2383 C C . SER A 1 291 ? -14.969 -16.094 -12.852 1 97.62 291 SER A C 1
ATOM 2385 O O . SER A 1 291 ? -14.984 -17.203 -13.398 1 97.62 291 SER A O 1
ATOM 2387 N N . VAL A 1 292 ? -15.422 -15.008 -13.422 1 96.25 292 VAL A N 1
ATOM 2388 C CA . VAL A 1 292 ? -15.992 -15.039 -14.766 1 96.25 292 VAL A CA 1
ATOM 2389 C C . VAL A 1 292 ? -14.906 -15.406 -15.781 1 96.25 292 VAL A C 1
ATOM 2391 O O . VAL A 1 292 ? -15.109 -16.266 -16.641 1 96.25 292 VAL A O 1
ATOM 2394 N N . ALA A 1 293 ? -13.75 -14.773 -15.617 1 95.56 293 ALA A N 1
ATOM 2395 C CA . ALA A 1 293 ? -12.617 -15.062 -16.5 1 95.56 293 ALA A CA 1
ATOM 2396 C C . ALA A 1 293 ? -12.211 -16.531 -16.391 1 95.56 293 ALA A C 1
ATOM 2398 O O . ALA A 1 293 ? -11.914 -17.172 -17.406 1 95.56 293 ALA A O 1
ATOM 2399 N N . ALA A 1 294 ? -12.219 -17.047 -15.234 1 94.44 294 ALA A N 1
ATOM 2400 C CA . ALA A 1 294 ? -11.852 -18.453 -15.016 1 94.44 294 ALA A CA 1
ATOM 2401 C C . ALA A 1 294 ? -12.836 -19.391 -15.703 1 94.44 294 ALA A C 1
ATOM 2403 O O . ALA A 1 294 ? -12.43 -20.344 -16.375 1 94.44 294 ALA A O 1
ATOM 2404 N N . VAL A 1 295 ? -14.125 -19.094 -15.562 1 93.38 295 VAL A N 1
ATOM 2405 C CA . VAL A 1 295 ? -15.172 -19.922 -16.156 1 93.38 295 VAL A CA 1
ATOM 2406 C C . VAL A 1 295 ? -15.078 -19.875 -17.672 1 93.38 295 VAL A C 1
ATOM 2408 O O . VAL A 1 295 ? -15.172 -20.906 -18.344 1 93.38 295 VAL A O 1
ATOM 2411 N N . GLN A 1 296 ? -14.844 -18.719 -18.188 1 92.81 296 GLN A N 1
ATOM 2412 C CA . GLN A 1 296 ? -14.742 -18.562 -19.625 1 92.81 296 GLN A CA 1
ATOM 2413 C C . GLN A 1 296 ? -13.523 -19.297 -20.172 1 92.81 296 GLN A C 1
ATOM 2415 O O . GLN A 1 296 ? -13.594 -19.938 -21.234 1 92.81 296 GLN A O 1
ATOM 2420 N N . GLU A 1 297 ? -12.484 -19.188 -19.484 1 90.25 297 GLU A N 1
ATOM 2421 C CA . GLU A 1 297 ? -11.266 -19.859 -19.906 1 90.25 297 GLU A CA 1
ATOM 2422 C C . GLU A 1 297 ? -11.43 -21.375 -19.859 1 90.25 297 GLU A C 1
ATOM 2424 O O . GLU A 1 297 ? -11.031 -22.078 -20.781 1 90.25 297 GLU A O 1
ATOM 2429 N N . ALA A 1 298 ? -11.969 -21.891 -18.844 1 89.31 298 ALA A N 1
ATOM 2430 C CA . ALA A 1 298 ? -12.125 -23.328 -18.641 1 89.31 298 ALA A CA 1
ATOM 2431 C C . ALA A 1 298 ? -13.141 -23.906 -19.625 1 89.31 298 ALA A C 1
ATOM 2433 O O . ALA A 1 298 ? -12.984 -25.047 -20.078 1 89.31 298 ALA A O 1
ATOM 2434 N N . SER A 1 299 ? -14.18 -23.156 -19.953 1 88.62 299 SER A N 1
ATOM 2435 C CA . SER A 1 299 ? -15.25 -23.656 -20.797 1 88.62 299 SER A CA 1
ATOM 2436 C C . SER A 1 299 ? -14.961 -23.375 -22.266 1 88.62 299 SER A C 1
ATOM 2438 O O . SER A 1 299 ? -15.523 -24.016 -23.156 1 88.62 299 SER A O 1
ATOM 2440 N N . GLY A 1 300 ? -14.148 -22.391 -22.484 1 87.5 300 GLY A N 1
ATOM 2441 C CA . GLY A 1 300 ? -13.906 -21.953 -23.859 1 87.5 300 GLY A CA 1
ATOM 2442 C C . GLY A 1 300 ? -15.062 -21.156 -24.453 1 87.5 300 GLY A C 1
ATOM 2443 O O . GLY A 1 300 ? -15.109 -20.938 -25.656 1 87.5 300 GLY A O 1
ATOM 2444 N N . MET A 1 301 ? -15.992 -20.766 -23.609 1 88.31 301 MET A N 1
ATOM 2445 C CA . MET A 1 301 ? -17.188 -20.047 -24.031 1 88.31 301 MET A CA 1
ATOM 2446 C C . MET A 1 301 ? -17.203 -18.641 -23.438 1 88.31 301 MET A C 1
ATOM 2448 O O . MET A 1 301 ? -16.547 -18.375 -22.438 1 88.31 301 MET A O 1
ATOM 2452 N N . ASN A 1 302 ? -17.828 -17.766 -24.125 1 87.19 302 ASN A N 1
ATOM 2453 C CA . ASN A 1 302 ? -17.953 -16.391 -23.625 1 87.19 302 ASN A CA 1
ATOM 2454 C C . ASN A 1 302 ? -19.406 -15.898 -23.734 1 87.19 302 ASN A C 1
ATOM 2456 O O . ASN A 1 302 ? -19.641 -14.695 -23.891 1 87.19 302 ASN A O 1
ATOM 2460 N N . ASP A 1 303 ? -20.312 -16.828 -23.656 1 87.12 303 ASP A N 1
ATOM 2461 C CA . ASP A 1 303 ? -21.719 -16.453 -23.734 1 87.12 303 ASP A CA 1
ATOM 2462 C C . ASP A 1 303 ? -22.25 -15.977 -22.391 1 87.12 303 ASP A C 1
ATOM 2464 O O . ASP A 1 303 ? -21.5 -15.906 -21.406 1 87.12 303 ASP A O 1
ATOM 2468 N N . LEU A 1 304 ? -23.484 -15.625 -22.312 1 85.69 304 LEU A N 1
ATOM 2469 C CA . LEU A 1 304 ? -24.109 -14.992 -21.156 1 85.69 304 LEU A CA 1
ATOM 2470 C C . LEU A 1 304 ? -24.062 -15.922 -19.938 1 85.69 304 LEU A C 1
ATOM 2472 O O . LEU A 1 304 ? -23.922 -15.461 -18.797 1 85.69 304 LEU A O 1
ATOM 2476 N N . SER A 1 305 ? -24.078 -17.203 -20.219 1 85.44 305 SER A N 1
ATOM 2477 C CA . SER A 1 305 ? -24.109 -18.172 -19.125 1 85.44 305 SER A CA 1
ATOM 2478 C C . SER A 1 305 ? -22.812 -18.156 -18.328 1 85.44 305 SER A C 1
ATOM 2480 O O . SER A 1 305 ? -22.797 -18.547 -17.156 1 85.44 305 SER A O 1
ATOM 2482 N N . THR A 1 306 ? -21.766 -17.656 -18.906 1 90.38 306 THR A N 1
ATOM 2483 C CA . THR A 1 306 ? -20.453 -17.703 -18.281 1 90.38 306 THR A CA 1
ATOM 2484 C C . THR A 1 306 ? -20.297 -16.562 -17.266 1 90.38 306 THR A C 1
ATOM 2486 O O . THR A 1 306 ? -19.359 -16.578 -16.453 1 90.38 306 THR A O 1
ATOM 2489 N N . TYR A 1 307 ? -21.266 -15.656 -17.203 1 92.56 307 TYR A N 1
ATOM 2490 C CA . TYR A 1 307 ? -21.109 -14.461 -16.359 1 92.56 307 TYR A CA 1
ATOM 2491 C C . TYR A 1 307 ? -21.734 -14.68 -14.992 1 92.56 307 TYR A C 1
ATOM 2493 O O . TYR A 1 307 ? -21.562 -13.852 -14.094 1 92.56 307 TYR A O 1
ATOM 2501 N N . LEU A 1 308 ? -22.422 -15.805 -14.797 1 92.62 308 LEU A N 1
ATOM 2502 C CA . LEU A 1 308 ? -23.109 -16 -13.523 1 92.62 308 LEU A CA 1
ATOM 2503 C C . LEU A 1 308 ? -22.609 -17.266 -12.828 1 92.62 308 LEU A C 1
ATOM 2505 O O . LEU A 1 308 ? -22.672 -18.359 -13.391 1 92.62 308 LEU A O 1
ATOM 2509 N N . ASN A 1 309 ? -22.047 -17.109 -11.664 1 93.81 309 ASN A N 1
ATOM 2510 C CA . ASN A 1 309 ? -21.703 -18.219 -10.766 1 93.81 309 ASN A CA 1
ATOM 2511 C C . ASN A 1 309 ? -21.984 -17.859 -9.312 1 93.81 309 ASN A C 1
ATOM 2513 O O . ASN A 1 309 ? -22.375 -16.734 -9.008 1 93.81 309 ASN A O 1
ATOM 2517 N N . TRP A 1 310 ? -21.812 -18.781 -8.398 1 94.38 310 TRP A N 1
ATOM 2518 C CA . TRP A 1 310 ? -22.344 -18.656 -7.043 1 94.38 310 TRP A CA 1
ATOM 2519 C C . TRP A 1 310 ? -21.578 -17.594 -6.266 1 94.38 310 TRP A C 1
ATOM 2521 O O . TRP A 1 310 ? -22.078 -17.062 -5.27 1 94.38 310 TRP A O 1
ATOM 2531 N N . THR A 1 311 ? -20.438 -17.172 -6.711 1 97.5 311 THR A N 1
ATOM 2532 C CA . THR A 1 311 ? -19.609 -16.234 -5.965 1 97.5 311 THR A CA 1
ATOM 2533 C C . THR A 1 311 ? -20.156 -14.812 -6.121 1 97.5 311 THR A C 1
ATOM 2535 O O . THR A 1 311 ? -19.719 -13.891 -5.426 1 97.5 311 THR A O 1
ATOM 2538 N N . ILE A 1 312 ? -21.203 -14.617 -6.969 1 96.12 312 ILE A N 1
ATOM 2539 C CA . ILE A 1 312 ? -21.812 -13.312 -7.172 1 96.12 312 ILE A CA 1
ATOM 2540 C C . ILE A 1 312 ? -22.609 -12.914 -5.926 1 96.12 312 ILE A C 1
ATOM 2542 O O . ILE A 1 312 ? -22.922 -11.742 -5.73 1 96.12 312 ILE A O 1
ATOM 2546 N N . ALA A 1 313 ? -22.922 -13.875 -5.109 1 95.88 313 ALA A N 1
ATOM 2547 C CA . ALA A 1 313 ? -23.703 -13.625 -3.898 1 95.88 313 ALA A CA 1
ATOM 2548 C C . ALA A 1 313 ? -22.969 -12.664 -2.965 1 95.88 313 ALA A C 1
ATOM 2550 O O . ALA A 1 313 ? -23.594 -11.828 -2.312 1 95.88 313 ALA A O 1
ATOM 2551 N N . ALA A 1 314 ? -21.688 -12.711 -2.969 1 96.56 314 ALA A N 1
ATOM 2552 C CA . ALA A 1 314 ? -20.922 -11.953 -1.982 1 96.56 314 ALA A CA 1
ATOM 2553 C C . ALA A 1 314 ? -20.969 -10.461 -2.277 1 96.56 314 ALA A C 1
ATOM 2555 O O . ALA A 1 314 ? -21.281 -9.656 -1.393 1 96.56 314 ALA A O 1
ATOM 2556 N N . PRO A 1 315 ? -20.719 -10.031 -3.551 1 97.88 315 PRO A N 1
ATOM 2557 C CA . PRO A 1 315 ? -20.859 -8.594 -3.801 1 97.88 315 PRO A CA 1
ATOM 2558 C C . PRO A 1 315 ? -22.297 -8.102 -3.631 1 97.88 315 PRO A C 1
ATOM 2560 O O . PRO A 1 315 ? -22.5 -6.949 -3.238 1 97.88 315 PRO A O 1
ATOM 2563 N N . ILE A 1 316 ? -23.25 -8.906 -3.822 1 97.06 316 ILE A N 1
ATOM 2564 C CA . ILE A 1 316 ? -24.641 -8.531 -3.596 1 97.06 316 ILE A CA 1
ATOM 2565 C C . ILE A 1 316 ? -24.891 -8.305 -2.105 1 97.06 316 ILE A C 1
ATOM 2567 O O . ILE A 1 316 ? -25.438 -7.277 -1.707 1 97.06 316 ILE A O 1
ATOM 2571 N N . VAL A 1 317 ? -24.438 -9.242 -1.349 1 96.38 317 VAL A N 1
ATOM 2572 C CA . VAL A 1 317 ? -24.625 -9.164 0.096 1 96.38 317 VAL A CA 1
ATOM 2573 C C . VAL A 1 317 ? -23.859 -7.973 0.653 1 96.38 317 VAL A C 1
ATOM 2575 O O . VAL A 1 317 ? -24.344 -7.25 1.521 1 96.38 317 VAL A O 1
ATOM 2578 N N . LEU A 1 318 ? -22.672 -7.75 0.172 1 97.44 318 LEU A N 1
ATOM 2579 C CA . LEU A 1 318 ? -21.891 -6.602 0.607 1 97.44 318 LEU A CA 1
ATOM 2580 C C . LEU A 1 318 ? -22.609 -5.297 0.302 1 97.44 318 LEU A C 1
ATOM 2582 O O . LEU A 1 318 ? -22.672 -4.402 1.149 1 97.44 318 LEU A O 1
ATOM 2586 N N . THR A 1 319 ? -23.125 -5.242 -0.884 1 97.69 319 THR A N 1
ATOM 2587 C CA . THR A 1 319 ? -23.859 -4.047 -1.283 1 97.69 319 THR A CA 1
ATOM 2588 C C . THR A 1 319 ? -25.062 -3.812 -0.365 1 97.69 319 THR A C 1
ATOM 2590 O O . THR A 1 319 ? -25.312 -2.684 0.068 1 97.69 319 THR A O 1
ATOM 2593 N N . ALA A 1 320 ? -25.734 -4.836 -0.013 1 96.5 320 ALA A N 1
ATOM 2594 C CA . ALA A 1 320 ? -26.875 -4.734 0.895 1 96.5 320 ALA A CA 1
ATOM 2595 C C . ALA A 1 320 ? -26.438 -4.266 2.279 1 96.5 320 ALA A C 1
ATOM 2597 O O . ALA A 1 320 ? -27.094 -3.436 2.902 1 96.5 320 ALA A O 1
ATOM 2598 N N . LEU A 1 321 ? -25.359 -4.746 2.73 1 94.88 321 LEU A N 1
ATOM 2599 C CA . LEU A 1 321 ? -24.812 -4.344 4.023 1 94.88 321 LEU A CA 1
ATOM 2600 C C . LEU A 1 321 ? -24.5 -2.854 4.043 1 94.88 321 LEU A C 1
ATOM 2602 O O . LEU A 1 321 ? -24.828 -2.158 5.008 1 94.88 321 LEU A O 1
ATOM 2606 N N . PHE A 1 322 ? -23.938 -2.367 2.957 1 96.5 322 PHE A N 1
ATOM 2607 C CA . PHE A 1 322 ? -23.547 -0.961 2.891 1 96.5 322 PHE A CA 1
ATOM 2608 C C . PHE A 1 322 ? -24.781 -0.069 2.811 1 96.5 322 PHE A C 1
ATOM 2610 O O . PHE A 1 322 ? -24.781 1.058 3.311 1 96.5 322 PHE A O 1
ATOM 2617 N N . GLN A 1 323 ? -25.844 -0.628 2.234 1 95.12 323 GLN A N 1
ATOM 2618 C CA . GLN A 1 323 ? -27.094 0.13 2.24 1 95.12 323 GLN A CA 1
ATOM 2619 C C . GLN A 1 323 ? -27.609 0.321 3.66 1 95.12 323 GLN A C 1
ATOM 2621 O O . GLN A 1 323 ? -27.984 1.43 4.047 1 95.12 323 GLN A O 1
ATOM 2626 N N . GLY A 1 324 ? -27.625 -0.73 4.41 1 93 324 GLY A N 1
ATOM 2627 C CA . GLY A 1 324 ? -28.094 -0.655 5.785 1 93 324 GLY A CA 1
ATOM 2628 C C . GLY A 1 324 ? -27.188 0.173 6.676 1 93 324 GLY A C 1
ATOM 2629 O O . GLY A 1 324 ? -27.656 1.018 7.438 1 93 324 GLY A O 1
ATOM 2630 N N . SER A 1 325 ? -25.922 -0.002 6.535 1 92.25 325 SER A N 1
ATOM 2631 C CA . SER A 1 325 ? -24.922 0.699 7.352 1 92.25 325 SER A CA 1
ATOM 2632 C C . SER A 1 325 ? -24.953 2.199 7.074 1 92.25 325 SER A C 1
ATOM 2634 O O . SER A 1 325 ? -24.844 3.008 8 1 92.25 325 SER A O 1
ATOM 2636 N N . THR A 1 326 ? -25.062 2.555 5.832 1 95.56 326 THR A N 1
ATOM 2637 C CA . THR A 1 326 ? -25.062 3.963 5.453 1 95.56 326 THR A CA 1
ATOM 2638 C C . THR A 1 326 ? -26.344 4.645 5.953 1 95.56 326 THR A C 1
ATOM 2640 O O . THR A 1 326 ? -26.297 5.797 6.395 1 95.56 326 THR A O 1
ATOM 2643 N N . ALA A 1 327 ? -27.438 3.916 5.902 1 94.44 327 ALA A N 1
ATOM 2644 C CA . ALA A 1 327 ? -28.672 4.473 6.426 1 94.44 327 ALA A CA 1
ATOM 2645 C C . ALA A 1 327 ? -28.547 4.816 7.906 1 94.44 327 ALA A C 1
ATOM 2647 O O . ALA A 1 327 ? -28.969 5.891 8.344 1 94.44 327 ALA A O 1
ATOM 2648 N N . LEU A 1 328 ? -27.953 3.986 8.648 1 92.31 328 LEU A N 1
ATOM 2649 C CA . LEU A 1 328 ? -27.719 4.223 10.07 1 92.31 328 LEU A CA 1
ATOM 2650 C C . LEU A 1 328 ? -26.766 5.395 10.281 1 92.31 328 LEU A C 1
ATOM 2652 O O . LEU A 1 328 ? -27.031 6.266 11.117 1 92.31 328 LEU A O 1
ATOM 2656 N N . THR A 1 329 ? -25.719 5.465 9.5 1 94.25 329 THR A N 1
ATOM 2657 C CA . THR A 1 329 ? -24.719 6.516 9.602 1 94.25 329 THR A CA 1
ATOM 2658 C C . THR A 1 329 ? -25.328 7.883 9.305 1 94.25 329 THR A C 1
ATOM 2660 O O . THR A 1 329 ? -25.078 8.852 10.023 1 94.25 329 THR A O 1
ATOM 2663 N N . GLU A 1 330 ? -26.125 7.902 8.344 1 95.75 330 GLU A N 1
ATOM 2664 C CA . GLU A 1 330 ? -26.734 9.172 7.953 1 95.75 330 GLU A CA 1
ATOM 2665 C C . GLU A 1 330 ? -27.797 9.617 8.953 1 95.75 330 GLU A C 1
ATOM 2667 O O . GLU A 1 330 ? -27.984 10.812 9.172 1 95.75 330 GLU A O 1
ATOM 2672 N N . ARG A 1 331 ? -28.438 8.68 9.555 1 93.44 331 ARG A N 1
ATOM 2673 C CA . ARG A 1 331 ? -29.375 9.016 10.625 1 93.44 331 ARG A CA 1
ATOM 2674 C C . ARG A 1 331 ? -28.656 9.664 11.797 1 93.44 331 ARG A C 1
ATOM 2676 O O . ARG A 1 331 ? -29.062 10.727 12.273 1 93.44 331 ARG A O 1
ATOM 2683 N N . ILE A 1 332 ? -27.578 9.125 12.18 1 93.25 332 ILE A N 1
ATOM 2684 C CA . ILE A 1 332 ? -26.797 9.633 13.297 1 93.25 332 ILE A CA 1
ATOM 2685 C C . ILE A 1 332 ? -26.234 11.016 12.945 1 93.25 332 ILE A C 1
ATOM 2687 O O . ILE A 1 332 ? -26.297 11.938 13.758 1 93.25 332 ILE A O 1
ATOM 2691 N N . SER A 1 333 ? -25.734 11.148 11.742 1 94.88 333 SER A N 1
ATOM 2692 C CA . SER A 1 333 ? -25.156 12.414 11.297 1 94.88 333 SER A CA 1
ATOM 2693 C C . SER A 1 333 ? -26.203 13.508 11.219 1 94.88 333 SER A C 1
ATOM 2695 O O . SER A 1 333 ? -25.938 14.664 11.57 1 94.88 333 SER A O 1
ATOM 2697 N N . SER A 1 334 ? -27.391 13.109 10.82 1 94.31 334 SER A N 1
ATOM 2698 C CA . SER A 1 334 ? -28.469 14.078 10.727 1 94.31 334 SER A CA 1
ATOM 2699 C C . SER A 1 334 ? -28.891 14.57 12.109 1 94.31 334 SER A C 1
ATOM 2701 O O . SER A 1 334 ? -29.328 15.711 12.258 1 94.31 334 SER A O 1
ATOM 2703 N N . GLU A 1 335 ? -28.75 13.711 13.094 1 93.56 335 GLU A N 1
ATOM 2704 C CA . GLU A 1 335 ? -29.062 14.086 14.469 1 93.56 335 GLU A CA 1
ATOM 2705 C C . GLU A 1 335 ? -27.984 15 15.047 1 93.56 335 GLU A C 1
ATOM 2707 O O . GLU A 1 335 ? -28.297 15.914 15.82 1 93.56 335 GLU A O 1
ATOM 2712 N N . LYS A 1 336 ? -26.812 14.844 14.602 1 93 336 LYS A N 1
ATOM 2713 C CA . LYS A 1 336 ? -25.672 15.531 15.18 1 93 336 LYS A CA 1
ATOM 2714 C C . LYS A 1 336 ? -25.422 16.875 14.484 1 93 336 LYS A C 1
ATOM 2716 O O . LYS A 1 336 ? -25.031 17.844 15.133 1 93 336 LYS A O 1
ATOM 2721 N N . TYR A 1 337 ? -25.641 16.891 13.141 1 94.75 337 TYR A N 1
ATOM 2722 C CA . TYR A 1 337 ? -25.297 18.062 12.336 1 94.75 337 TYR A CA 1
ATOM 2723 C C . TYR A 1 337 ? -26.531 18.625 11.656 1 94.75 337 TYR A C 1
ATOM 2725 O O . TYR A 1 337 ? -27.094 18.016 10.758 1 94.75 337 TYR A O 1
ATOM 2733 N N . PRO A 1 338 ? -26.828 19.828 11.93 1 92.56 338 PRO A N 1
ATOM 2734 C CA . PRO A 1 338 ? -28.078 20.422 11.438 1 92.56 338 PRO A CA 1
ATOM 2735 C C . PRO A 1 338 ? -28.109 20.547 9.914 1 92.56 338 PRO A C 1
ATOM 2737 O O . PRO A 1 338 ? -29.172 20.375 9.305 1 92.56 338 PRO A O 1
ATOM 2740 N N . ALA A 1 339 ? -26.984 20.781 9.312 1 93.75 339 ALA A N 1
ATOM 2741 C CA . ALA A 1 339 ? -26.953 21.016 7.875 1 93.75 339 ALA A CA 1
ATOM 2742 C C . ALA A 1 339 ? -26.875 19.719 7.098 1 93.75 339 ALA A C 1
ATOM 2744 O O . ALA A 1 339 ? -26.891 19.719 5.863 1 93.75 339 ALA A O 1
ATOM 2745 N N . TYR A 1 340 ? -26.859 18.594 7.777 1 95.81 340 TYR A N 1
ATOM 2746 C CA . TYR A 1 340 ? -26.609 17.328 7.109 1 95.81 340 TYR A CA 1
ATOM 2747 C C . TYR A 1 340 ? -27.797 16.906 6.25 1 95.81 340 TYR A C 1
ATOM 2749 O O . TYR A 1 340 ? -27.625 16.281 5.203 1 95.81 340 TYR A O 1
ATOM 2757 N N . ALA A 1 341 ? -28.953 17.25 6.664 1 94 341 ALA A N 1
ATOM 2758 C CA . ALA A 1 341 ? -30.156 16.938 5.879 1 94 341 ALA A CA 1
ATOM 2759 C C . ALA A 1 341 ? -30.109 17.625 4.52 1 94 341 ALA A C 1
ATOM 2761 O O . ALA A 1 341 ? -30.484 17.031 3.506 1 94 341 ALA A O 1
ATOM 2762 N N . GLU A 1 342 ? -29.688 18.844 4.516 1 93.94 342 GLU A N 1
ATOM 2763 C CA . GLU A 1 342 ? -29.531 19.562 3.256 1 93.94 342 GLU A CA 1
ATOM 2764 C C . GLU A 1 342 ? -28.469 18.906 2.373 1 93.94 342 GLU A C 1
ATOM 2766 O O . GLU A 1 342 ? -28.609 18.875 1.148 1 93.94 342 GLU A O 1
ATOM 2771 N N . TYR A 1 343 ? -27.453 18.438 3.061 1 95.06 343 TYR A N 1
ATOM 2772 C CA . TYR A 1 343 ? -26.391 17.719 2.352 1 95.06 343 TYR A CA 1
ATOM 2773 C C . TYR A 1 343 ? -26.938 16.484 1.657 1 95.06 343 TYR A C 1
ATOM 2775 O O . TYR A 1 343 ? -26.625 16.234 0.491 1 95.06 343 TYR A O 1
ATOM 2783 N N . CYS A 1 344 ? -27.828 15.781 2.266 1 95.56 344 CYS A N 1
ATOM 2784 C CA . CYS A 1 344 ? -28.406 14.555 1.735 1 95.56 344 CYS A CA 1
ATOM 2785 C C . CYS A 1 344 ? -29.312 14.852 0.541 1 95.56 344 CYS A C 1
ATOM 2787 O O . CYS A 1 344 ? -29.422 14.039 -0.377 1 95.56 344 CYS A O 1
ATOM 2789 N N . LYS A 1 345 ? -29.828 16 0.498 1 93.62 345 LYS A N 1
ATOM 2790 C CA . LYS A 1 345 ? -30.719 16.391 -0.599 1 93.62 345 LYS A CA 1
ATOM 2791 C C . LYS A 1 345 ? -29.906 16.844 -1.815 1 93.62 345 LYS A C 1
ATOM 2793 O O . LYS A 1 345 ? -30.359 16.672 -2.955 1 93.62 345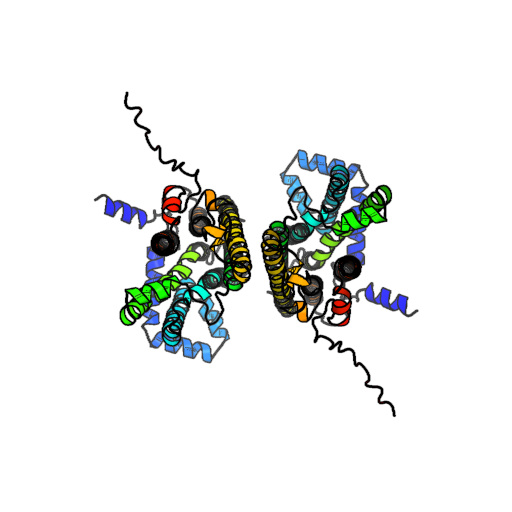 LYS A O 1
ATOM 2798 N N . SER A 1 346 ? -28.766 17.328 -1.56 1 94.12 346 SER A N 1
ATOM 2799 C CA . SER A 1 346 ? -27.984 17.984 -2.604 1 94.12 346 SER A CA 1
ATOM 2800 C C . SER A 1 346 ? -27.062 17 -3.307 1 94.12 346 SER A C 1
ATOM 2802 O O . SER A 1 346 ? -26.828 17.125 -4.512 1 94.12 346 SER A O 1
ATOM 2804 N N . VAL A 1 347 ? -26.484 16.062 -2.51 1 95.81 347 VAL A N 1
ATOM 2805 C CA . VAL A 1 347 ? -25.406 15.219 -3.031 1 95.81 347 VAL A CA 1
ATOM 2806 C C . VAL A 1 347 ? -25.844 13.758 -3.023 1 95.81 347 VAL A C 1
ATOM 2808 O O . VAL A 1 347 ? -26.469 13.289 -2.062 1 95.81 347 VAL A O 1
ATOM 2811 N N . ASN A 1 348 ? -25.5 13 -4.109 1 96.38 348 ASN A N 1
ATOM 2812 C CA . ASN A 1 348 ? -25.828 11.586 -4.223 1 96.38 348 ASN A CA 1
ATOM 2813 C C . ASN A 1 348 ? -25.156 10.766 -3.127 1 96.38 348 ASN A C 1
ATOM 2815 O O . ASN A 1 348 ? -24.062 11.102 -2.67 1 96.38 348 ASN A O 1
ATOM 2819 N N . LYS A 1 349 ? -25.812 9.695 -2.766 1 95.94 349 LYS A N 1
ATOM 2820 C CA . LYS A 1 349 ? -25.359 8.883 -1.646 1 95.94 349 LYS A CA 1
ATOM 2821 C C . LYS A 1 349 ? -24.047 8.172 -1.982 1 95.94 349 LYS A C 1
ATOM 2823 O O . LYS A 1 349 ? -23.031 8.367 -1.307 1 95.94 349 LYS A O 1
ATOM 2828 N N . PHE A 1 350 ? -24.031 7.273 -3.094 1 96.06 350 PHE A N 1
ATOM 2829 C CA . PHE A 1 350 ? -22.859 6.469 -3.414 1 96.06 350 PHE A CA 1
ATOM 2830 C C . PHE A 1 350 ? -22.266 6.883 -4.758 1 96.06 350 PHE A C 1
ATOM 2832 O O . PHE A 1 350 ? -21.156 7.402 -4.816 1 96.06 350 PHE A O 1
ATOM 2839 N N . LEU A 1 351 ? -22.984 6.84 -5.82 1 94.69 351 LEU A N 1
ATOM 2840 C CA . LEU A 1 351 ? -22.5 7.109 -7.168 1 94.69 351 LEU A CA 1
ATOM 2841 C C . LEU A 1 351 ? -22.156 8.586 -7.344 1 94.69 351 LEU A C 1
ATOM 2843 O O . LEU A 1 351 ? -23.031 9.445 -7.168 1 94.69 351 LEU A O 1
ATOM 2847 N N . PRO A 1 352 ? -20.891 8.836 -7.656 1 94.75 352 PRO A N 1
ATOM 2848 C CA . PRO A 1 352 ? -20.547 10.242 -7.891 1 94.75 352 PRO A CA 1
ATOM 2849 C C . PRO A 1 352 ? -21.344 10.852 -9.039 1 94.75 352 PRO A C 1
ATOM 2851 O O . PRO A 1 352 ? -21.484 10.234 -10.094 1 94.75 352 PRO A O 1
ATOM 2854 N N . TRP A 1 353 ? -21.891 12.016 -8.695 1 93 353 TRP A N 1
ATOM 2855 C CA . TRP A 1 353 ? -22.719 12.711 -9.68 1 93 353 TRP A CA 1
ATOM 2856 C C . TRP A 1 353 ? -22.734 14.211 -9.414 1 93 353 TRP A C 1
ATOM 2858 O O . TRP A 1 353 ? -22.281 14.672 -8.359 1 93 353 TRP A O 1
ATOM 2868 N N . ALA A 1 354 ? -23.219 15.023 -10.352 1 90.62 354 ALA A N 1
ATOM 2869 C CA . ALA A 1 354 ? -23.344 16.469 -10.18 1 90.62 354 ALA A CA 1
ATOM 2870 C C . ALA A 1 354 ? -24.344 16.812 -9.07 1 90.62 354 ALA A C 1
ATOM 2872 O O . ALA A 1 354 ? -25.422 16.234 -9.008 1 90.62 354 ALA A O 1
ATOM 2873 N N . PRO A 1 355 ? -23.875 17.703 -8.172 1 90.81 355 PRO A N 1
ATOM 2874 C CA . PRO A 1 355 ? -24.781 18.062 -7.078 1 90.81 355 PRO A CA 1
ATOM 2875 C C . PRO A 1 355 ? -26.031 18.766 -7.574 1 90.81 355 PRO A C 1
ATOM 2877 O O . PRO A 1 355 ? -26.016 19.438 -8.617 1 90.81 355 PRO A O 1
ATOM 2880 N N . LYS A 1 356 ? -27.172 18.609 -6.816 1 84.69 356 LYS A N 1
ATOM 2881 C CA . LYS A 1 356 ? -28.438 19.266 -7.125 1 84.69 356 LYS A CA 1
ATOM 2882 C C . LYS A 1 356 ? -28.516 20.641 -6.469 1 84.69 356 LYS A C 1
ATOM 2884 O O . LYS A 1 356 ? -28.078 20.812 -5.332 1 84.69 356 LYS A O 1
ATOM 2889 N N . ASN A 1 357 ? -28.656 21.75 -7.191 1 74.38 357 ASN A N 1
ATOM 2890 C CA . ASN A 1 357 ? -28.812 23.109 -6.664 1 74.38 357 ASN A CA 1
ATOM 2891 C C . ASN A 1 357 ? -30.047 23.234 -5.777 1 74.38 357 ASN A C 1
ATOM 2893 O O . ASN A 1 357 ? -31.156 22.984 -6.23 1 74.38 357 ASN A O 1
ATOM 2897 N N . THR A 1 358 ? -29.922 22.984 -4.539 1 60.12 358 THR A N 1
ATOM 2898 C CA . THR A 1 358 ? -31.078 23.203 -3.672 1 60.12 358 THR A CA 1
ATOM 2899 C C . THR A 1 358 ? -31.375 24.688 -3.512 1 60.12 358 THR A C 1
ATOM 2901 O O . THR A 1 358 ? -30.906 25.328 -2.557 1 60.12 358 THR A O 1
ATOM 2904 N N . SER A 1 359 ? -31.094 25.562 -4.34 1 50.38 359 SER A N 1
ATOM 2905 C CA . SER A 1 359 ? -31.625 26.906 -4.16 1 50.38 359 SER A CA 1
ATOM 2906 C C . SER A 1 359 ? -33.125 26.859 -3.873 1 50.38 359 SER A C 1
ATOM 2908 O O . SER A 1 359 ? -33.875 26.188 -4.582 1 50.38 359 SER A O 1
ATOM 2910 N N . THR A 1 360 ? -33.531 26.891 -2.633 1 43.09 360 THR A N 1
ATOM 2911 C CA . THR A 1 360 ? -34.875 27.375 -2.369 1 43.09 360 THR A CA 1
ATOM 2912 C C . THR A 1 360 ? -35.25 28.484 -3.35 1 43.09 360 THR A C 1
ATOM 2914 O O . THR A 1 360 ? -34.625 29.531 -3.373 1 43.09 360 THR A O 1
ATOM 2917 N N . ASN A 1 361 ? -35.781 28.203 -4.496 1 41.38 361 ASN A N 1
ATOM 2918 C CA . ASN A 1 361 ? -36.688 29.125 -5.168 1 41.38 361 ASN A CA 1
ATOM 2919 C C . ASN A 1 361 ? -37.688 29.766 -4.188 1 41.38 361 ASN A C 1
ATOM 2921 O O . ASN A 1 361 ? -38.656 29.125 -3.777 1 41.38 361 ASN A O 1
ATOM 2925 N N . SER A 1 362 ? -37.312 30.484 -3.127 1 34.72 362 SER A N 1
ATOM 2926 C CA . SER A 1 362 ? -38.344 31.422 -2.635 1 34.72 362 SER A CA 1
ATOM 2927 C C . SER A 1 362 ? -38.969 32.188 -3.779 1 34.72 362 SER A C 1
ATOM 2929 O O . SER A 1 362 ? -38.281 32.875 -4.531 1 34.72 362 SER A O 1
ATOM 2931 N N . SER A 1 363 ? -40 31.656 -4.477 1 37.09 363 SER A N 1
ATOM 2932 C CA . SER A 1 363 ? -41.031 32.406 -5.195 1 37.09 363 SER A CA 1
ATOM 2933 C C . SER A 1 363 ? -41.406 33.688 -4.457 1 37.09 363 SER A C 1
ATOM 2935 O O . SER A 1 363 ? -42 33.656 -3.381 1 37.09 363 SER A O 1
ATOM 2937 N N . ALA A 1 364 ? -40.656 34.812 -4.41 1 35.06 364 ALA A N 1
ATOM 2938 C CA . ALA A 1 364 ? -41.219 36.156 -4.32 1 35.06 364 ALA A CA 1
ATOM 2939 C C . ALA A 1 364 ? -42.406 36.312 -5.234 1 35.06 364 ALA A C 1
ATOM 2941 O O . ALA A 1 364 ? -42.281 36.281 -6.461 1 35.06 364 ALA A O 1
ATOM 2942 N N . LYS A 1 365 ? -43.688 35.969 -4.906 1 32.19 365 LYS A N 1
ATOM 2943 C CA . LYS A 1 365 ? -44.938 36.531 -5.336 1 32.19 365 LYS A CA 1
ATOM 2944 C C . LYS A 1 365 ? -44.844 38.062 -5.449 1 32.19 365 LYS A C 1
ATOM 2946 O O . LYS A 1 365 ? -44.656 38.75 -4.445 1 32.19 365 LYS A O 1
ATOM 2951 N N . LYS A 1 366 ? -44.312 38.594 -6.539 1 32.28 366 LYS A N 1
ATOM 2952 C CA . LYS A 1 366 ? -44.875 39.812 -7.082 1 32.28 366 LYS A CA 1
ATOM 2953 C C . LYS A 1 366 ? -46.406 39.75 -7.07 1 32.28 366 LYS A C 1
ATOM 2955 O O . LYS A 1 366 ? -47 38.844 -7.676 1 32.28 366 LYS A O 1
ATOM 2960 N N . GLU A 1 367 ? -47.062 40.062 -6 1 25.11 367 GLU A N 1
ATOM 2961 C CA . GLU A 1 367 ? -48.375 40.688 -6.012 1 25.11 367 GLU A CA 1
ATOM 2962 C C . GLU A 1 367 ? -48.5 41.625 -7.199 1 25.11 367 GLU A C 1
ATOM 2964 O O . GLU A 1 367 ? -47.844 42.656 -7.262 1 25.11 367 GLU A O 1
ATOM 2969 N N . LEU A 1 368 ? -48.219 41 -8.445 1 22.36 368 LEU A N 1
ATOM 2970 C CA . LEU A 1 368 ? -49.219 41.5 -9.375 1 22.36 368 LEU A CA 1
ATOM 2971 C C . LEU A 1 368 ? -50.562 40.812 -9.164 1 22.36 368 LEU A C 1
ATOM 2973 O O . LEU A 1 368 ? -50.594 39.625 -8.867 1 22.36 368 LEU A O 1
ATOM 2977 N N . MET B 1 1 ? 50.344 -2.932 -0.072 1 41.72 1 MET B N 1
ATOM 2978 C CA . MET B 1 1 ? 50 -4.312 -0.368 1 41.72 1 MET B CA 1
ATOM 2979 C C . MET B 1 1 ? 48.594 -4.645 0.187 1 41.72 1 MET B C 1
ATOM 2981 O O . MET B 1 1 ? 47.969 -5.613 -0.238 1 41.72 1 MET B O 1
ATOM 2985 N N . GLY B 1 2 ? 48.156 -3.973 1.309 1 46.81 2 GLY B N 1
ATOM 2986 C CA . GLY B 1 2 ? 46.969 -4.207 2.105 1 46.81 2 GLY B CA 1
ATOM 2987 C C . GLY B 1 2 ? 45.688 -3.805 1.397 1 46.81 2 GLY B C 1
ATOM 2988 O O . GLY B 1 2 ? 44.688 -4.543 1.422 1 46.81 2 GLY B O 1
ATOM 2989 N N . GLN B 1 3 ? 45.656 -2.643 0.954 1 50.28 3 GLN B N 1
ATOM 2990 C CA . GLN B 1 3 ? 44.469 -2.121 0.289 1 50.28 3 GLN B CA 1
ATOM 2991 C C . GLN B 1 3 ? 44.188 -2.852 -1.025 1 50.28 3 GLN B C 1
ATOM 2993 O O . GLN B 1 3 ? 43.062 -3.166 -1.352 1 50.28 3 GLN B O 1
ATOM 2998 N N . GLU B 1 4 ? 45.219 -3.092 -1.826 1 51.62 4 GLU B N 1
ATOM 2999 C CA . GLU B 1 4 ? 45.062 -3.822 -3.082 1 51.62 4 GLU B CA 1
ATOM 3000 C C . GLU B 1 4 ? 44.531 -5.223 -2.846 1 51.62 4 GLU B C 1
ATOM 3002 O O . GLU B 1 4 ? 43.75 -5.734 -3.652 1 51.62 4 GLU B O 1
ATOM 3007 N N . SER B 1 5 ? 44.938 -5.75 -1.729 1 52.5 5 SER B N 1
ATOM 3008 C CA . SER B 1 5 ? 44.469 -7.09 -1.394 1 52.5 5 SER B CA 1
ATOM 3009 C C . SER B 1 5 ? 42.969 -7.086 -1.027 1 52.5 5 SER B C 1
ATOM 3011 O O . SER B 1 5 ? 42.25 -7.988 -1.419 1 52.5 5 SER B O 1
ATOM 3013 N N . VAL B 1 6 ? 42.625 -6.02 -0.39 1 51 6 VAL B N 1
ATOM 3014 C CA . VAL B 1 6 ? 41.219 -5.934 0.017 1 51 6 VAL B CA 1
ATOM 3015 C C . VAL B 1 6 ? 40.344 -5.711 -1.21 1 51 6 VAL B C 1
ATOM 3017 O O . VAL B 1 6 ? 39.312 -6.352 -1.358 1 51 6 VAL B O 1
ATOM 3020 N N . ILE B 1 7 ? 40.844 -4.844 -2.045 1 54.19 7 ILE B N 1
ATOM 3021 C CA . ILE B 1 7 ? 40.094 -4.574 -3.271 1 54.19 7 ILE B CA 1
ATOM 3022 C C . ILE B 1 7 ? 40.062 -5.828 -4.141 1 54.19 7 ILE B C 1
ATOM 3024 O O . ILE B 1 7 ? 39.031 -6.156 -4.734 1 54.19 7 ILE B O 1
ATOM 3028 N N . HIS B 1 8 ? 41.219 -6.434 -4.223 1 56.75 8 HIS B N 1
ATOM 3029 C CA . HIS B 1 8 ? 41.281 -7.684 -4.977 1 56.75 8 HIS B CA 1
ATOM 3030 C C . HIS B 1 8 ? 40.344 -8.734 -4.375 1 56.75 8 HIS B C 1
ATOM 3032 O O . HIS B 1 8 ? 39.656 -9.43 -5.102 1 56.75 8 HIS B O 1
ATOM 3038 N N . TRP B 1 9 ? 40.438 -8.734 -3.119 1 54.38 9 TRP B N 1
ATOM 3039 C CA . TRP B 1 9 ? 39.562 -9.688 -2.424 1 54.38 9 TRP B CA 1
ATOM 3040 C C . TRP B 1 9 ? 38.094 -9.328 -2.615 1 54.38 9 TRP B C 1
ATOM 3042 O O . TRP B 1 9 ? 37.25 -10.211 -2.814 1 54.38 9 TRP B O 1
ATOM 3052 N N . LEU B 1 10 ? 37.875 -8.047 -2.604 1 56.84 10 LEU B N 1
ATOM 3053 C CA . LEU B 1 10 ? 36.5 -7.57 -2.777 1 56.84 10 LEU B CA 1
ATOM 3054 C C . LEU B 1 10 ? 36.031 -7.781 -4.211 1 56.84 10 LEU B C 1
ATOM 3056 O O . LEU B 1 10 ? 34.844 -7.965 -4.453 1 56.84 10 LEU B O 1
ATOM 3060 N N . THR B 1 11 ? 37.062 -7.777 -5.047 1 58.91 11 THR B N 1
ATOM 3061 C CA . THR B 1 11 ? 36.688 -7.766 -6.449 1 58.91 11 THR B CA 1
ATOM 3062 C C . THR B 1 11 ? 36.875 -9.141 -7.078 1 58.91 11 THR B C 1
ATOM 3064 O O . THR B 1 11 ? 36.344 -9.43 -8.141 1 58.91 11 THR B O 1
ATOM 3067 N N . HIS B 1 12 ? 37.75 -9.953 -6.465 1 59.84 12 HIS B N 1
ATOM 3068 C CA . HIS B 1 12 ? 38 -11.258 -7.062 1 59.84 12 HIS B CA 1
ATOM 3069 C C . HIS B 1 12 ? 37.312 -12.367 -6.281 1 59.84 12 HIS B C 1
ATOM 3071 O O . HIS B 1 12 ? 37.594 -12.594 -5.109 1 59.84 12 HIS B O 1
ATOM 3077 N N . ALA B 1 13 ? 36.188 -12.758 -6.844 1 63.09 13 ALA B N 1
ATOM 3078 C CA . ALA B 1 13 ? 35.375 -13.836 -6.293 1 63.09 13 ALA B CA 1
ATOM 3079 C C . ALA B 1 13 ? 36.125 -15.164 -6.309 1 63.09 13 ALA B C 1
ATOM 3081 O O . ALA B 1 13 ? 36.969 -15.383 -7.172 1 63.09 13 ALA B O 1
ATOM 3082 N N . GLY B 1 14 ? 36.094 -15.875 -5.223 1 63.25 14 GLY B N 1
ATOM 3083 C CA . GLY B 1 14 ? 36.688 -17.203 -5.195 1 63.25 14 GLY B CA 1
ATOM 3084 C C . GLY B 1 14 ? 36.25 -18.078 -6.363 1 63.25 14 GLY B C 1
ATOM 3085 O O . GLY B 1 14 ? 35.344 -17.703 -7.109 1 63.25 14 GLY B O 1
ATOM 3086 N N . PRO B 1 15 ? 36.969 -19.156 -6.73 1 67 15 PRO B N 1
ATOM 3087 C CA . PRO B 1 15 ? 36.719 -20.031 -7.879 1 67 15 PRO B CA 1
ATOM 3088 C C . PRO B 1 15 ? 35.281 -20.547 -7.906 1 67 15 PRO B C 1
ATOM 3090 O O . PRO B 1 15 ? 34.719 -20.812 -8.984 1 67 15 PRO B O 1
ATOM 3093 N N . ASN B 1 16 ? 34.625 -20.531 -6.762 1 80.19 16 ASN B N 1
ATOM 3094 C CA . ASN B 1 16 ? 33.281 -21.094 -6.734 1 80.19 16 ASN B CA 1
ATOM 3095 C C . ASN B 1 16 ? 32.219 -20 -6.699 1 80.19 16 ASN B C 1
ATOM 3097 O O . ASN B 1 16 ? 31.016 -20.281 -6.527 1 80.19 16 ASN B O 1
ATOM 3101 N N . PHE B 1 17 ? 32.719 -18.797 -6.887 1 86.44 17 PHE B N 1
ATOM 3102 C CA . PHE B 1 17 ? 31.766 -17.688 -6.914 1 86.44 17 PHE B CA 1
ATOM 3103 C C . PHE B 1 17 ? 31.031 -17.625 -8.25 1 86.44 17 PHE B C 1
ATOM 3105 O O . PHE B 1 17 ? 31.656 -17.703 -9.305 1 86.44 17 PHE B O 1
ATOM 3112 N N . PRO B 1 18 ? 29.734 -17.578 -8.195 1 89.19 18 PRO B N 1
ATOM 3113 C CA . PRO B 1 18 ? 28.984 -17.656 -9.445 1 89.19 18 PRO B CA 1
ATOM 3114 C C . PRO B 1 18 ? 29.312 -16.516 -10.406 1 89.19 18 PRO B C 1
ATOM 3116 O O . PRO B 1 18 ? 29.312 -15.352 -10.008 1 89.19 18 PRO B O 1
ATOM 3119 N N . GLN B 1 19 ? 29.547 -16.812 -11.617 1 86.31 19 GLN B N 1
ATOM 3120 C CA . GLN B 1 19 ? 30.031 -15.883 -12.633 1 86.31 19 GLN B CA 1
ATOM 3121 C C . GLN B 1 19 ? 29.031 -14.742 -12.844 1 86.31 19 GLN B C 1
ATOM 3123 O O . GLN B 1 19 ? 29.438 -13.594 -13.031 1 86.31 19 GLN B O 1
ATOM 3128 N N . GLY B 1 20 ? 27.766 -14.969 -12.789 1 88.88 20 GLY B N 1
ATOM 3129 C CA . GLY B 1 20 ? 26.734 -13.977 -13.055 1 88.88 20 GLY B CA 1
ATOM 3130 C C . GLY B 1 20 ? 26.625 -12.938 -11.953 1 88.88 20 GLY B C 1
ATOM 3131 O O . GLY B 1 20 ? 25.891 -11.961 -12.102 1 88.88 20 GLY B O 1
ATOM 3132 N N . ALA B 1 21 ? 27.406 -13.086 -10.891 1 92.12 21 ALA B N 1
ATOM 3133 C CA . ALA B 1 21 ? 27.344 -12.164 -9.758 1 92.12 21 ALA B CA 1
ATOM 3134 C C . ALA B 1 21 ? 28.672 -11.438 -9.562 1 92.12 21 ALA B C 1
ATOM 3136 O O . ALA B 1 21 ? 28.812 -10.641 -8.633 1 92.12 21 ALA B O 1
ATOM 3137 N N . THR B 1 22 ? 29.625 -11.688 -10.469 1 90 22 THR B N 1
ATOM 3138 C CA . THR B 1 22 ? 30.969 -11.133 -10.32 1 90 22 THR B CA 1
ATOM 3139 C C . THR B 1 22 ? 31 -9.688 -10.797 1 90 22 THR B C 1
ATOM 3141 O O . THR B 1 22 ? 30.141 -9.25 -11.555 1 90 22 THR B O 1
ATOM 3144 N N . TRP B 1 23 ? 32 -8.953 -10.352 1 90.19 23 TRP B N 1
ATOM 3145 C CA . TRP B 1 23 ? 32.281 -7.594 -10.812 1 90.19 23 TRP B CA 1
ATOM 3146 C C . TRP B 1 23 ? 32.594 -7.574 -12.297 1 90.19 23 TRP B C 1
ATOM 3148 O O . TRP B 1 23 ? 32.188 -6.656 -13.016 1 90.19 23 TRP B O 1
ATOM 3158 N N . ASP B 1 24 ? 33.25 -8.578 -12.734 1 89.75 24 ASP B N 1
ATOM 3159 C CA . ASP B 1 24 ? 33.625 -8.688 -14.148 1 89.75 24 ASP B CA 1
ATOM 3160 C C . ASP B 1 24 ? 32.375 -8.82 -15.023 1 89.75 24 ASP B C 1
ATOM 3162 O O . ASP B 1 24 ? 32.312 -8.242 -16.109 1 89.75 24 ASP B O 1
ATOM 3166 N N . HIS B 1 25 ? 31.516 -9.586 -14.523 1 91 25 HIS B N 1
ATOM 3167 C CA . HIS B 1 25 ? 30.266 -9.742 -15.25 1 91 25 HIS B CA 1
ATOM 3168 C C . HIS B 1 25 ? 29.547 -8.406 -15.422 1 91 25 HIS B C 1
ATOM 3170 O O . HIS B 1 25 ? 29.156 -8.047 -16.531 1 91 25 HIS B O 1
ATOM 3176 N N . ALA B 1 26 ? 29.438 -7.668 -14.352 1 92.44 26 ALA B N 1
ATOM 3177 C CA . ALA B 1 26 ? 28.781 -6.359 -14.383 1 92.44 26 ALA B CA 1
ATOM 3178 C C . ALA B 1 26 ? 29.531 -5.398 -15.297 1 92.44 26 ALA B C 1
ATOM 3180 O O . ALA B 1 26 ? 28.922 -4.676 -16.094 1 92.44 26 ALA B O 1
ATOM 3181 N N . ARG B 1 27 ? 30.812 -5.434 -15.203 1 90.75 27 ARG B N 1
ATOM 3182 C CA . ARG B 1 27 ? 31.656 -4.566 -16.031 1 90.75 27 ARG B CA 1
ATOM 3183 C C . ARG B 1 27 ? 31.453 -4.863 -17.516 1 90.75 27 ARG B C 1
ATOM 3185 O O . ARG B 1 27 ? 31.391 -3.945 -18.328 1 90.75 27 ARG B O 1
ATOM 3192 N N . ASN B 1 28 ? 31.359 -6.113 -17.859 1 91.94 28 ASN B N 1
ATOM 3193 C CA . ASN B 1 28 ? 31.156 -6.512 -19.25 1 91.94 28 ASN B CA 1
ATOM 3194 C C . ASN B 1 28 ? 29.828 -6 -19.797 1 91.94 28 ASN B C 1
ATOM 3196 O O . ASN B 1 28 ? 29.766 -5.547 -20.938 1 91.94 28 ASN B O 1
ATOM 3200 N N . ILE B 1 29 ? 28.844 -6.07 -18.984 1 92.25 29 ILE B N 1
ATOM 3201 C CA . ILE B 1 29 ? 27.531 -5.598 -19.406 1 92.25 29 ILE B CA 1
ATOM 3202 C C . ILE B 1 29 ? 27.562 -4.082 -19.594 1 92.25 29 ILE B C 1
ATOM 3204 O O . ILE B 1 29 ? 27.031 -3.553 -20.562 1 92.25 29 ILE B O 1
ATOM 3208 N N . LEU B 1 30 ? 28.203 -3.391 -18.688 1 91.25 30 LEU B N 1
ATOM 3209 C CA . LEU B 1 30 ? 28.312 -1.938 -18.75 1 91.25 30 LEU B CA 1
ATOM 3210 C C . LEU B 1 30 ? 29.078 -1.512 -20 1 91.25 30 LEU B C 1
ATOM 3212 O O . LEU B 1 30 ? 28.719 -0.543 -20.672 1 91.25 30 LEU B O 1
ATOM 3216 N N . GLN B 1 31 ? 30.094 -2.285 -20.297 1 89.94 31 GLN B N 1
ATOM 3217 C CA . GLN B 1 31 ? 30.891 -1.992 -21.484 1 89.94 31 GLN B CA 1
ATOM 3218 C C . GLN B 1 31 ? 30.094 -2.219 -22.766 1 89.94 31 GLN B C 1
ATOM 3220 O O . GLN B 1 31 ? 30.156 -1.417 -23.688 1 89.94 31 GLN B O 1
ATOM 3225 N N . ALA B 1 32 ? 29.438 -3.271 -22.781 1 88.69 32 ALA B N 1
ATOM 3226 C CA . ALA B 1 32 ? 28.578 -3.549 -23.938 1 88.69 32 ALA B CA 1
ATOM 3227 C C . ALA B 1 32 ? 27.531 -2.447 -24.125 1 88.69 32 ALA B C 1
ATOM 3229 O O . ALA B 1 32 ? 27.312 -1.989 -25.25 1 88.69 32 ALA B O 1
ATOM 3230 N N . TYR B 1 33 ? 26.938 -2.039 -23.047 1 88.62 33 TYR B N 1
ATOM 3231 C CA . TYR B 1 33 ? 25.969 -0.958 -23.078 1 88.62 33 TYR B CA 1
ATOM 3232 C C . TYR B 1 33 ? 26.578 0.324 -23.625 1 88.62 33 TYR B C 1
ATOM 3234 O O . TYR B 1 33 ? 26.016 0.968 -24.516 1 88.62 33 TYR B O 1
ATOM 3242 N N . PHE B 1 34 ? 27.734 0.706 -23.125 1 87.38 34 PHE B N 1
ATOM 3243 C CA . PHE B 1 34 ? 28.375 1.942 -23.547 1 87.38 34 PHE B CA 1
ATOM 3244 C C . PHE B 1 34 ? 28.734 1.898 -25.031 1 87.38 34 PHE B C 1
ATOM 3246 O O . PHE B 1 34 ? 28.562 2.889 -25.734 1 87.38 34 PHE B O 1
ATOM 3253 N N . HIS B 1 35 ? 29.141 0.757 -25.453 1 86.25 35 HIS B N 1
ATOM 3254 C CA . HIS B 1 35 ? 29.5 0.583 -26.859 1 86.25 35 HIS B CA 1
ATOM 3255 C C . HIS B 1 35 ? 28.266 0.696 -27.75 1 86.25 35 HIS B C 1
ATOM 3257 O O . HIS B 1 35 ? 28.297 1.378 -28.781 1 86.25 35 HIS B O 1
ATOM 3263 N N . ASN B 1 36 ? 27.219 0.107 -27.375 1 83.12 36 ASN B N 1
ATOM 3264 C CA . ASN B 1 36 ? 26.016 0.05 -28.188 1 83.12 36 ASN B CA 1
ATOM 3265 C C . ASN B 1 36 ? 25.297 1.395 -28.203 1 83.12 36 ASN B C 1
ATOM 3267 O O . ASN B 1 36 ? 24.75 1.801 -29.234 1 83.12 36 ASN B O 1
ATOM 3271 N N . ILE B 1 37 ? 25.266 2.068 -27.109 1 80.94 37 ILE B N 1
ATOM 3272 C CA . ILE B 1 37 ? 24.5 3.311 -27.031 1 80.94 37 ILE B CA 1
ATOM 3273 C C . ILE B 1 37 ? 25.234 4.41 -27.797 1 80.94 37 ILE B C 1
ATOM 3275 O O . ILE B 1 37 ? 24.609 5.375 -28.25 1 80.94 37 ILE B O 1
ATOM 3279 N N . THR B 1 38 ? 26.469 4.273 -27.922 1 80.06 38 THR B N 1
ATOM 3280 C CA . THR B 1 38 ? 27.25 5.289 -28.625 1 80.06 38 THR B CA 1
ATOM 3281 C C . THR B 1 38 ? 27.344 4.965 -30.125 1 80.06 38 THR B C 1
ATOM 3283 O O . THR B 1 38 ? 27.766 5.805 -30.922 1 80.06 38 THR B O 1
ATOM 3286 N N . SER B 1 39 ? 26.844 3.75 -30.344 1 78.75 39 SER B N 1
ATOM 3287 C CA . SER B 1 39 ? 26.859 3.365 -31.75 1 78.75 39 SER B CA 1
ATOM 3288 C C . SER B 1 39 ? 25.547 3.73 -32.438 1 78.75 39 SER B C 1
ATOM 3290 O O . SER B 1 39 ? 24.5 3.191 -32.094 1 78.75 39 SER B O 1
ATOM 3292 N N . LEU B 1 40 ? 25.469 4.695 -33.219 1 66.94 40 LEU B N 1
ATOM 3293 C CA . LEU B 1 40 ? 24.297 5.156 -33.969 1 66.94 40 LEU B CA 1
ATOM 3294 C C . LEU B 1 40 ? 23.656 4.008 -34.75 1 66.94 40 LEU B C 1
ATOM 3296 O O . LEU B 1 40 ? 22.438 3.941 -34.875 1 66.94 40 LEU B O 1
ATOM 3300 N N . SER B 1 41 ? 24.484 3.17 -35.156 1 66.62 41 SER B N 1
ATOM 3301 C CA . SER B 1 41 ? 24.016 2.037 -35.969 1 66.62 41 SER B CA 1
ATOM 3302 C C . SER B 1 41 ? 23.141 1.105 -35.125 1 66.62 41 SER B C 1
ATOM 3304 O O . SER B 1 41 ? 22.125 0.602 -35.594 1 66.62 41 SER B O 1
ATOM 3306 N N . ALA B 1 42 ? 23.531 1.012 -33.906 1 65.25 42 ALA B N 1
ATOM 3307 C CA . ALA B 1 42 ? 22.781 0.113 -33.031 1 65.25 42 ALA B CA 1
ATOM 3308 C C . ALA B 1 42 ? 21.406 0.682 -32.719 1 65.25 42 ALA B C 1
ATOM 3310 O O . ALA B 1 42 ? 20.406 -0.049 -32.719 1 65.25 42 ALA B O 1
ATOM 3311 N N . ILE B 1 43 ? 21.375 1.869 -32.531 1 65.62 43 ILE B N 1
ATOM 3312 C CA . ILE B 1 43 ? 20.109 2.539 -32.219 1 65.62 43 ILE B CA 1
ATOM 3313 C C . ILE B 1 43 ? 19.188 2.504 -33.438 1 65.62 43 ILE B C 1
ATOM 3315 O O . ILE B 1 43 ? 18 2.195 -33.312 1 65.62 43 ILE B O 1
ATOM 3319 N N . SER B 1 44 ? 19.797 2.764 -34.562 1 65.81 44 SER B N 1
ATOM 3320 C CA . SER B 1 44 ? 19.016 2.789 -35.812 1 65.81 44 SER B CA 1
ATOM 3321 C C . SER B 1 44 ? 18.453 1.411 -36.125 1 65.81 44 SER B C 1
ATOM 3323 O O . SER B 1 44 ? 17.312 1.293 -36.562 1 65.81 44 SER B O 1
ATOM 3325 N N . SER B 1 45 ? 19.234 0.457 -35.906 1 65.62 45 SER B N 1
ATOM 3326 C CA . SER B 1 45 ? 18.797 -0.904 -36.188 1 65.62 45 SER B CA 1
ATOM 3327 C C . SER B 1 45 ? 17.672 -1.318 -35.219 1 65.62 45 SER B C 1
ATOM 3329 O O . SER B 1 45 ? 16.719 -1.97 -35.656 1 65.62 45 SER B O 1
ATOM 3331 N N . PHE B 1 46 ? 17.875 -0.861 -34.062 1 65.31 46 PHE B N 1
ATOM 3332 C CA . PHE B 1 46 ? 16.859 -1.185 -33.062 1 65.31 46 PHE B CA 1
ATOM 3333 C C . PHE B 1 46 ? 15.523 -0.537 -33.438 1 65.31 46 PHE B C 1
ATOM 3335 O O . PHE B 1 46 ? 14.477 -1.19 -33.375 1 65.31 46 PHE B O 1
ATOM 3342 N N . VAL B 1 47 ? 15.578 0.681 -33.781 1 63.75 47 VAL B N 1
ATOM 3343 C CA . VAL B 1 47 ? 14.375 1.423 -34.156 1 63.75 47 VAL B CA 1
ATOM 3344 C C . VAL B 1 47 ? 13.742 0.815 -35.406 1 63.75 47 VAL B C 1
ATOM 3346 O O . VAL B 1 47 ? 12.523 0.616 -35.469 1 63.75 47 VAL B O 1
ATOM 3349 N N . SER B 1 48 ? 14.531 0.455 -36.344 1 66.25 48 SER B N 1
ATOM 3350 C CA . SER B 1 48 ? 14.031 -0.086 -37.594 1 66.25 48 SER B CA 1
ATOM 3351 C C . SER B 1 48 ? 13.383 -1.453 -37.375 1 66.25 48 SER B C 1
ATOM 3353 O O . SER B 1 48 ? 12.328 -1.737 -37.969 1 66.25 48 SER B O 1
ATOM 3355 N N . SER B 1 49 ? 14.023 -2.188 -36.562 1 66.19 49 SER B N 1
ATOM 3356 C CA . SER B 1 49 ? 13.492 -3.523 -36.312 1 66.19 49 SER B CA 1
ATOM 3357 C C . SER B 1 49 ? 12.195 -3.461 -35.531 1 66.19 49 SER B C 1
ATOM 3359 O O . SER B 1 49 ? 11.266 -4.23 -35.781 1 66.19 49 SER B O 1
ATOM 3361 N N . SER B 1 50 ? 12.133 -2.549 -34.594 1 64.81 50 SER B N 1
ATOM 3362 C CA . SER B 1 50 ? 10.945 -2.383 -33.75 1 64.81 50 SER B CA 1
ATOM 3363 C C . SER B 1 50 ? 9.75 -1.929 -34.594 1 64.81 50 SER B C 1
ATOM 3365 O O . SER B 1 50 ? 8.617 -2.312 -34.312 1 64.81 50 SER B O 1
ATOM 3367 N N . LEU B 1 51 ? 10 -1.161 -35.562 1 63.41 51 LEU B N 1
ATOM 3368 C CA . LEU B 1 51 ? 8.938 -0.63 -36.438 1 63.41 51 LEU B CA 1
ATOM 3369 C C . LEU B 1 51 ? 8.438 -1.692 -37.406 1 63.41 51 LEU B C 1
ATOM 3371 O O . LEU B 1 51 ? 7.254 -1.718 -37.75 1 63.41 51 LEU B O 1
ATOM 3375 N N . LYS B 1 52 ? 9.227 -2.578 -37.906 1 64.81 52 LYS B N 1
ATOM 3376 C CA . LYS B 1 52 ? 8.867 -3.52 -38.969 1 64.81 52 LYS B CA 1
ATOM 3377 C C . LYS B 1 52 ? 8.109 -4.715 -38.406 1 64.81 52 LYS B C 1
ATOM 3379 O O . LYS B 1 52 ? 7.172 -5.219 -39.031 1 64.81 52 LYS B O 1
ATOM 3384 N N . ASP B 1 53 ? 8.586 -5.355 -37.344 1 71.19 53 ASP B N 1
ATOM 3385 C CA . ASP B 1 53 ? 7.922 -6.555 -36.844 1 71.19 53 ASP B CA 1
ATOM 3386 C C . ASP B 1 53 ? 7.871 -6.551 -35.312 1 71.19 53 ASP B C 1
ATOM 3388 O O . ASP B 1 53 ? 8.859 -6.879 -34.656 1 71.19 53 ASP B O 1
ATOM 3392 N N . PRO B 1 54 ? 6.66 -6.238 -34.812 1 71.38 54 PRO B N 1
ATOM 3393 C CA . PRO B 1 54 ? 6.5 -6.207 -33.344 1 71.38 54 PRO B CA 1
ATOM 3394 C C . PRO B 1 54 ? 6.887 -7.527 -32.688 1 71.38 54 PRO B C 1
ATOM 3396 O O . PRO B 1 54 ? 7.305 -7.539 -31.531 1 71.38 54 PRO B O 1
ATOM 3399 N N . SER B 1 55 ? 6.703 -8.633 -33.344 1 75.31 55 SER B N 1
ATOM 3400 C CA . SER B 1 55 ? 7.098 -9.914 -32.781 1 75.31 55 SER B CA 1
ATOM 3401 C C . SER B 1 55 ? 8.609 -9.992 -32.594 1 75.31 55 SER B C 1
ATOM 3403 O O . SER B 1 55 ? 9.086 -10.656 -31.656 1 75.31 55 SER B O 1
ATOM 3405 N N . GLN B 1 56 ? 9.242 -9.297 -33.406 1 78.12 56 GLN B N 1
ATOM 3406 C CA . GLN B 1 56 ? 10.695 -9.258 -33.281 1 78.12 56 GLN B CA 1
ATOM 3407 C C . GLN B 1 56 ? 11.148 -8.477 -32.062 1 78.12 56 GLN B C 1
ATOM 3409 O O . GLN B 1 56 ? 12.219 -8.742 -31.516 1 78.12 56 GLN B O 1
ATOM 3414 N N . LEU B 1 57 ? 10.289 -7.586 -31.656 1 79.56 57 LEU B N 1
ATOM 3415 C CA . LEU B 1 57 ? 10.617 -6.781 -30.484 1 79.56 57 LEU B CA 1
ATOM 3416 C C . LEU B 1 57 ? 10.648 -7.645 -29.219 1 79.56 57 LEU B C 1
ATOM 3418 O O . LEU B 1 57 ? 11.508 -7.457 -28.359 1 79.56 57 LEU B O 1
ATOM 3422 N N . ILE B 1 58 ? 9.789 -8.594 -29.203 1 81.06 58 ILE B N 1
ATOM 3423 C CA . ILE B 1 58 ? 9.727 -9.469 -28.047 1 81.06 58 ILE B CA 1
ATOM 3424 C C . ILE B 1 58 ? 10.953 -10.383 -28.031 1 81.06 58 ILE B C 1
ATOM 3426 O O . ILE B 1 58 ? 11.531 -10.633 -26.969 1 81.06 58 ILE B O 1
ATOM 3430 N N . THR B 1 59 ? 11.297 -10.859 -29.172 1 84.62 59 THR B N 1
ATOM 3431 C CA . THR B 1 59 ? 12.477 -11.711 -29.281 1 84.62 59 THR B CA 1
ATOM 3432 C C . THR B 1 59 ? 13.742 -10.938 -28.906 1 84.62 59 THR B C 1
ATOM 3434 O O . THR B 1 59 ? 14.586 -11.445 -28.172 1 84.62 59 THR B O 1
ATOM 3437 N N . LEU B 1 60 ? 13.781 -9.766 -29.359 1 83.38 60 LEU B N 1
ATOM 3438 C CA . LEU B 1 60 ? 14.93 -8.922 -29.031 1 83.38 60 LEU B CA 1
ATOM 3439 C C . LEU B 1 60 ? 14.984 -8.625 -27.547 1 83.38 60 LEU B C 1
ATOM 3441 O O . LEU B 1 60 ? 16.062 -8.648 -26.938 1 83.38 60 LEU B O 1
ATOM 3445 N N . TYR B 1 61 ? 13.914 -8.328 -26.969 1 87.44 61 TYR B N 1
ATOM 3446 C CA . TYR B 1 61 ? 13.82 -8.062 -25.547 1 87.44 61 TYR B CA 1
ATOM 3447 C C . TYR B 1 61 ? 14.289 -9.266 -24.734 1 87.44 61 TYR B C 1
ATOM 3449 O O . TYR B 1 61 ? 15.039 -9.125 -23.766 1 87.44 61 TYR B O 1
ATOM 3457 N N . LYS B 1 62 ? 13.945 -10.43 -25.203 1 88.06 62 LYS B N 1
ATOM 3458 C CA . LYS B 1 62 ? 14.297 -11.664 -24.516 1 88.06 62 LYS B CA 1
ATOM 3459 C C . LYS B 1 62 ? 15.789 -11.961 -24.641 1 88.06 62 LYS B C 1
ATOM 3461 O O . LYS B 1 62 ? 16.391 -12.531 -23.734 1 88.06 62 LYS B O 1
ATOM 3466 N N . GLU B 1 63 ? 16.312 -11.57 -25.734 1 88.5 63 GLU B N 1
ATOM 3467 C CA . GLU B 1 63 ? 17.703 -11.914 -26.016 1 88.5 63 GLU B CA 1
ATOM 3468 C C . GLU B 1 63 ? 18.656 -10.891 -25.406 1 88.5 63 GLU B C 1
ATOM 3470 O O . GLU B 1 63 ? 19.844 -11.188 -25.203 1 88.5 63 GLU B O 1
ATOM 3475 N N . THR B 1 64 ? 18.125 -9.727 -25.109 1 89.56 64 THR B N 1
ATOM 3476 C CA . THR B 1 64 ? 18.953 -8.688 -24.516 1 89.56 64 THR B CA 1
ATOM 3477 C C . THR B 1 64 ? 19.047 -8.875 -23 1 89.56 64 THR B C 1
ATOM 3479 O O . THR B 1 64 ? 18.047 -9.133 -22.328 1 89.56 64 THR B O 1
ATOM 3482 N N . ASN B 1 65 ? 20.312 -8.781 -22.516 1 93.5 65 ASN B N 1
ATOM 3483 C CA . ASN B 1 65 ? 20.484 -8.812 -21.062 1 93.5 65 ASN B CA 1
ATOM 3484 C C . ASN B 1 65 ? 19.625 -7.742 -20.375 1 93.5 65 ASN B C 1
ATOM 3486 O O . ASN B 1 65 ? 19.672 -6.574 -20.766 1 93.5 65 ASN B O 1
ATOM 3490 N N . PRO B 1 66 ? 18.906 -8.133 -19.406 1 95.56 66 PRO B N 1
ATOM 3491 C CA . PRO B 1 66 ? 17.953 -7.18 -18.828 1 95.56 66 PRO B CA 1
ATOM 3492 C C . PRO B 1 66 ? 18.641 -6.02 -18.125 1 95.56 66 PRO B C 1
ATOM 3494 O O . PRO B 1 66 ? 18.062 -4.941 -17.984 1 95.56 66 PRO B O 1
ATOM 3497 N N . LEU B 1 67 ? 19.875 -6.207 -17.609 1 96.81 67 LEU B N 1
ATOM 3498 C CA . LEU B 1 67 ? 20.609 -5.074 -17.062 1 96.81 67 LEU B CA 1
ATOM 3499 C C . LEU B 1 67 ? 20.938 -4.062 -18.141 1 96.81 67 LEU B C 1
ATOM 3501 O O . LEU B 1 67 ? 20.859 -2.852 -17.922 1 96.81 67 LEU B O 1
ATOM 3505 N N . GLU B 1 68 ? 21.266 -4.551 -19.297 1 94 68 GLU B N 1
ATOM 3506 C CA . GLU B 1 68 ? 21.562 -3.666 -20.422 1 94 68 GLU B CA 1
ATOM 3507 C C . GLU B 1 68 ? 20.312 -2.883 -20.844 1 94 68 GLU B C 1
ATOM 3509 O O . GLU B 1 68 ? 20.375 -1.669 -21.047 1 94 68 GLU B O 1
ATOM 3514 N N . SER B 1 69 ? 19.219 -3.533 -21 1 93.44 69 SER B N 1
ATOM 3515 C CA . SER B 1 69 ? 17.984 -2.852 -21.375 1 93.44 69 SER B CA 1
ATOM 3516 C C . SER B 1 69 ? 17.578 -1.816 -20.328 1 93.44 69 SER B C 1
ATOM 3518 O O . SER B 1 69 ? 17.047 -0.756 -20.672 1 93.44 69 SER B O 1
ATOM 3520 N N . SER B 1 70 ? 17.812 -2.1 -19.016 1 96.5 70 SER B N 1
ATOM 3521 C CA . SER B 1 70 ? 17.516 -1.138 -17.969 1 96.5 70 SER B CA 1
ATOM 3522 C C . SER B 1 70 ? 18.406 0.096 -18.078 1 96.5 70 SER B C 1
ATOM 3524 O O . SER B 1 70 ? 17.969 1.211 -17.781 1 96.5 70 SER B O 1
ATOM 3526 N N . LEU B 1 71 ? 19.625 -0.136 -18.5 1 95.12 71 LEU B N 1
ATOM 3527 C CA . LEU B 1 71 ? 20.547 0.98 -18.656 1 95.12 71 LEU B CA 1
ATOM 3528 C C . LEU B 1 71 ? 20.109 1.885 -19.812 1 95.12 71 LEU B C 1
ATOM 3530 O O . LEU B 1 71 ? 20.203 3.109 -19.703 1 95.12 71 LEU B O 1
ATOM 3534 N N . TYR B 1 72 ? 19.594 1.283 -20.922 1 91.69 72 TYR B N 1
ATOM 3535 C CA . TYR B 1 72 ? 19.031 2.082 -22 1 91.69 72 TYR B CA 1
ATOM 3536 C C . TYR B 1 72 ? 17.859 2.928 -21.516 1 91.69 72 TYR B C 1
ATOM 3538 O O . TYR B 1 72 ? 17.781 4.121 -21.812 1 91.69 72 TYR B O 1
ATOM 3546 N N . PHE B 1 73 ? 17.062 2.326 -20.797 1 93.94 73 PHE B N 1
ATOM 3547 C CA . PHE B 1 73 ? 15.883 3.014 -20.281 1 93.94 73 PHE B CA 1
ATOM 3548 C C . PHE B 1 73 ? 16.281 4.145 -19.344 1 93.94 73 PHE B C 1
ATOM 3550 O O . PHE B 1 73 ? 15.75 5.254 -19.438 1 93.94 73 PHE B O 1
ATOM 3557 N N . SER B 1 74 ? 17.203 3.889 -18.422 1 95.75 74 SER B N 1
ATOM 3558 C CA . SER B 1 74 ? 17.688 4.891 -17.484 1 95.75 74 SER B CA 1
ATOM 3559 C C . SER B 1 74 ? 18.312 6.078 -18.219 1 95.75 74 SER B C 1
ATOM 3561 O O . SER B 1 74 ? 18.141 7.227 -17.812 1 95.75 74 SER B O 1
ATOM 3563 N N . SER B 1 75 ? 19.016 5.781 -19.297 1 93.25 75 SER B N 1
ATOM 3564 C CA . SER B 1 75 ? 19.641 6.852 -20.062 1 93.25 75 SER B CA 1
ATOM 3565 C C . SER B 1 75 ? 18.594 7.754 -20.703 1 93.25 75 SER B C 1
ATOM 3567 O O . SER B 1 75 ? 18.75 8.977 -20.719 1 93.25 75 SER B O 1
ATOM 3569 N N . ALA B 1 76 ? 17.609 7.168 -21.219 1 92.38 76 ALA B N 1
ATOM 3570 C CA . ALA B 1 76 ? 16.5 7.945 -21.766 1 92.38 76 ALA B CA 1
ATOM 3571 C C . ALA B 1 76 ? 15.867 8.828 -20.703 1 92.38 76 ALA B C 1
ATOM 3573 O O . ALA B 1 76 ? 15.562 9.992 -20.938 1 92.38 76 ALA B O 1
ATOM 3574 N N . LEU B 1 77 ? 15.719 8.32 -19.5 1 95.12 77 LEU B N 1
ATOM 3575 C CA . LEU B 1 77 ? 15.094 9.062 -18.406 1 95.12 77 LEU B CA 1
ATOM 3576 C C . LEU B 1 77 ? 16 10.203 -17.953 1 95.12 77 LEU B C 1
ATOM 3578 O O . LEU B 1 77 ? 15.508 11.281 -17.609 1 95.12 77 LEU B O 1
ATOM 3582 N N . ILE B 1 78 ? 17.281 9.883 -17.922 1 94.88 78 ILE B N 1
ATOM 3583 C CA . ILE B 1 78 ? 18.234 10.93 -17.578 1 94.88 78 ILE B CA 1
ATOM 3584 C C . ILE B 1 78 ? 18.078 12.125 -18.516 1 94.88 78 ILE B C 1
ATOM 3586 O O . ILE B 1 78 ? 18 13.266 -18.062 1 94.88 78 ILE B O 1
ATOM 3590 N N . THR B 1 79 ? 17.906 11.836 -19.75 1 92.5 79 THR B N 1
ATOM 3591 C CA . THR B 1 79 ? 17.75 12.875 -20.75 1 92.5 79 THR B CA 1
ATOM 3592 C C . THR B 1 79 ? 16.422 13.617 -20.578 1 92.5 79 THR B C 1
ATOM 3594 O O . THR B 1 79 ? 16.391 14.852 -20.578 1 92.5 79 THR B O 1
ATOM 3597 N N . VAL B 1 80 ? 15.422 12.93 -20.344 1 94.06 80 VAL B N 1
ATOM 3598 C CA . VAL B 1 80 ? 14.094 13.523 -20.188 1 94.06 80 VAL B CA 1
ATOM 3599 C C . VAL B 1 80 ? 14.055 14.383 -18.922 1 94.06 80 VAL B C 1
ATOM 3601 O O . VAL B 1 80 ? 13.562 15.516 -18.953 1 94.06 80 VAL B O 1
ATOM 3604 N N . HIS B 1 81 ? 14.578 13.891 -17.812 1 94.25 81 HIS B N 1
ATOM 3605 C CA . HIS B 1 81 ? 14.547 14.617 -16.562 1 94.25 81 HIS B CA 1
ATOM 3606 C C . HIS B 1 81 ? 15.414 15.875 -16.625 1 94.25 81 HIS B C 1
ATOM 3608 O O . HIS B 1 81 ? 15.055 16.906 -16.062 1 94.25 81 HIS B O 1
ATOM 3614 N N . TYR B 1 82 ? 16.5 15.703 -17.297 1 92.75 82 TYR B N 1
ATOM 3615 C CA . TYR B 1 82 ? 17.344 16.875 -17.453 1 92.75 82 TYR B CA 1
ATOM 3616 C C . TYR B 1 82 ? 16.641 17.953 -18.25 1 92.75 82 TYR B C 1
ATOM 3618 O O . TYR B 1 82 ? 16.594 19.109 -17.828 1 92.75 82 TYR B O 1
ATOM 3626 N N . ILE B 1 83 ? 16.078 17.625 -19.391 1 92.12 83 ILE B N 1
ATOM 3627 C CA . ILE B 1 83 ? 15.43 18.578 -20.266 1 92.12 83 ILE B CA 1
ATOM 3628 C C . ILE B 1 83 ? 14.234 19.203 -19.562 1 92.12 83 ILE B C 1
ATOM 3630 O O . ILE B 1 83 ? 14.047 20.422 -19.594 1 92.12 83 ILE B O 1
ATOM 3634 N N . MET B 1 84 ? 13.492 18.422 -18.891 1 91.12 84 MET B N 1
ATOM 3635 C CA . MET B 1 84 ? 12.312 18.922 -18.188 1 91.12 84 MET B CA 1
ATOM 3636 C C . MET B 1 84 ? 12.695 19.875 -17.062 1 91.12 84 MET B C 1
ATOM 3638 O O . MET B 1 84 ? 12 20.859 -16.812 1 91.12 84 MET B O 1
ATOM 3642 N N . SER B 1 85 ? 13.773 19.547 -16.391 1 90.69 85 SER B N 1
ATOM 3643 C CA . SER B 1 85 ? 14.227 20.422 -15.305 1 90.69 85 SER B CA 1
ATOM 3644 C C . SER B 1 85 ? 14.641 21.781 -15.836 1 90.69 85 SER B C 1
ATOM 3646 O O . SER B 1 85 ? 14.375 22.812 -15.195 1 90.69 85 SER B O 1
ATOM 3648 N N . GLU B 1 86 ? 15.164 21.797 -16.969 1 87.62 86 GLU B N 1
ATOM 3649 C CA . GLU B 1 86 ? 15.641 23.047 -17.547 1 87.62 86 GLU B CA 1
ATOM 3650 C C . GLU B 1 86 ? 14.484 23.859 -18.125 1 87.62 86 GLU B C 1
ATOM 3652 O O . GLU B 1 86 ? 14.5 25.094 -18.078 1 87.62 86 GLU B O 1
ATOM 3657 N N . ILE B 1 87 ? 13.539 23.188 -18.578 1 88.44 87 ILE B N 1
ATOM 3658 C CA . ILE B 1 87 ? 12.391 23.875 -19.172 1 88.44 87 ILE B CA 1
ATOM 3659 C C . ILE B 1 87 ? 11.508 24.453 -18.078 1 88.44 87 ILE B C 1
ATOM 3661 O O . ILE B 1 87 ? 11.078 25.609 -18.156 1 88.44 87 ILE B O 1
ATOM 3665 N N . THR B 1 88 ? 11.32 23.75 -17.031 1 87.62 88 THR B N 1
ATOM 3666 C CA . THR B 1 88 ? 10.383 24.156 -15.992 1 87.62 88 THR B CA 1
ATOM 3667 C C . THR B 1 88 ? 11.117 24.906 -14.875 1 87.62 88 THR B C 1
ATOM 3669 O O . THR B 1 88 ? 10.477 25.531 -14.023 1 87.62 88 THR B O 1
ATOM 3672 N N . LYS B 1 89 ? 12.422 24.734 -14.867 1 86.31 89 LYS B N 1
ATOM 3673 C CA . LYS B 1 89 ? 13.258 25.281 -13.797 1 86.31 89 LYS B CA 1
ATOM 3674 C C . LYS B 1 89 ? 12.883 24.672 -12.453 1 86.31 89 LYS B C 1
ATOM 3676 O O . LYS B 1 89 ? 12.961 25.344 -11.422 1 86.31 89 LYS B O 1
ATOM 3681 N N . ASN B 1 90 ? 12.328 23.547 -12.57 1 87.5 90 ASN B N 1
ATOM 3682 C CA . ASN B 1 90 ? 12.023 22.703 -11.414 1 87.5 90 ASN B CA 1
ATOM 3683 C C . ASN B 1 90 ? 12.906 21.469 -11.375 1 87.5 90 ASN B C 1
ATOM 3685 O O . ASN B 1 90 ? 12.75 20.562 -12.203 1 87.5 90 ASN B O 1
ATOM 3689 N N . TYR B 1 91 ? 13.727 21.406 -10.359 1 87 91 TYR B N 1
ATOM 3690 C CA . TYR B 1 91 ? 14.766 20.391 -10.32 1 87 91 TYR B CA 1
ATOM 3691 C C . TYR B 1 91 ? 14.305 19.188 -9.508 1 87 91 TYR B C 1
ATOM 3693 O O . TYR B 1 91 ? 15.109 18.312 -9.172 1 87 91 TYR B O 1
ATOM 3701 N N . SER B 1 92 ? 12.992 19.203 -9.242 1 88.56 92 SER B N 1
ATOM 3702 C CA . SER B 1 92 ? 12.422 18.062 -8.516 1 88.56 92 SER B CA 1
ATOM 3703 C C . SER B 1 92 ? 11.844 17.031 -9.477 1 88.56 92 SER B C 1
ATOM 3705 O O . SER B 1 92 ? 10.93 16.297 -9.117 1 88.56 92 SER B O 1
ATOM 3707 N N . GLN B 1 93 ? 12.422 16.953 -10.648 1 88.69 93 GLN B N 1
ATOM 3708 C CA . GLN B 1 93 ? 11.867 16.047 -11.656 1 88.69 93 GLN B CA 1
ATOM 3709 C C . GLN B 1 93 ? 12.117 14.594 -11.281 1 88.69 93 GLN B C 1
ATOM 3711 O O . GLN B 1 93 ? 11.203 13.766 -11.352 1 88.69 93 GLN B O 1
ATOM 3716 N N . VAL B 1 94 ? 13.352 14.305 -10.859 1 91.25 94 VAL B N 1
ATOM 3717 C CA . VAL B 1 94 ? 13.68 12.93 -10.5 1 91.25 94 VAL B CA 1
ATOM 3718 C C . VAL B 1 94 ? 12.922 12.531 -9.242 1 91.25 94 VAL B C 1
ATOM 3720 O O . VAL B 1 94 ? 12.531 11.367 -9.086 1 91.25 94 VAL B O 1
ATOM 3723 N N . ASP B 1 95 ? 12.703 13.492 -8.398 1 91.56 95 ASP B N 1
ATOM 3724 C CA . ASP B 1 95 ? 11.961 13.227 -7.168 1 91.56 95 ASP B CA 1
ATOM 3725 C C . ASP B 1 95 ? 10.57 12.672 -7.48 1 91.56 95 ASP B C 1
ATOM 3727 O O . ASP B 1 95 ? 10.039 11.844 -6.738 1 91.56 95 ASP B O 1
ATOM 3731 N N . ARG B 1 96 ? 10.047 13.164 -8.547 1 91.75 96 ARG B N 1
ATOM 3732 C CA . ARG B 1 96 ? 8.711 12.742 -8.953 1 91.75 96 ARG B CA 1
ATOM 3733 C C . ARG B 1 96 ? 8.711 11.281 -9.406 1 91.75 96 ARG B C 1
ATOM 3735 O O . ARG B 1 96 ? 7.688 10.602 -9.32 1 91.75 96 ARG B O 1
ATOM 3742 N N . ALA B 1 97 ? 9.859 10.82 -9.805 1 94.56 97 ALA B N 1
ATOM 3743 C CA . ALA B 1 97 ? 9.969 9.453 -10.305 1 94.56 97 ALA B CA 1
ATOM 3744 C C . ALA B 1 97 ? 10.672 8.555 -9.297 1 94.56 97 ALA B C 1
ATOM 3746 O O . ALA B 1 97 ? 10.773 7.34 -9.5 1 94.56 97 ALA B O 1
ATOM 3747 N N . TRP B 1 98 ? 11.117 9.109 -8.203 1 95.25 98 TRP B N 1
ATOM 3748 C CA . TRP B 1 98 ? 11.984 8.445 -7.238 1 95.25 98 TRP B CA 1
ATOM 3749 C C . TRP B 1 98 ? 11.336 7.168 -6.711 1 95.25 98 TRP B C 1
ATOM 3751 O O . TRP B 1 98 ? 11.977 6.113 -6.656 1 95.25 98 TRP B O 1
ATOM 3761 N N . SER B 1 99 ? 10.062 7.211 -6.395 1 96.31 99 SER B N 1
ATOM 3762 C CA . SER B 1 99 ? 9.391 6.086 -5.766 1 96.31 99 SER B CA 1
ATOM 3763 C C . SER B 1 99 ? 8.766 5.16 -6.805 1 96.31 99 SER B C 1
ATOM 3765 O O . SER B 1 99 ? 8.297 4.066 -6.473 1 96.31 99 SER B O 1
ATOM 3767 N N . ILE B 1 100 ? 8.828 5.453 -8.094 1 96.44 100 ILE B N 1
ATOM 3768 C CA . ILE B 1 100 ? 8.164 4.699 -9.148 1 96.44 100 ILE B CA 1
ATOM 3769 C C . ILE B 1 100 ? 9.18 3.842 -9.898 1 96.44 100 ILE B C 1
ATOM 3771 O O . ILE B 1 100 ? 8.953 2.652 -10.133 1 96.44 100 ILE B O 1
ATOM 3775 N N . LEU B 1 101 ? 10.289 4.387 -10.156 1 97.88 101 LEU B N 1
ATOM 3776 C CA . LEU B 1 101 ? 11.25 3.781 -11.062 1 97.88 101 LEU B CA 1
ATOM 3777 C C . LEU B 1 101 ? 11.797 2.475 -10.484 1 97.88 101 LEU B C 1
ATOM 3779 O O . LEU B 1 101 ? 11.93 1.484 -11.211 1 97.88 101 LEU B O 1
ATOM 3783 N N . PRO B 1 102 ? 12.125 2.381 -9.18 1 98.44 102 PRO B N 1
ATOM 3784 C CA . PRO B 1 102 ? 12.617 1.098 -8.664 1 98.44 102 PRO B CA 1
ATOM 3785 C C . PRO B 1 102 ? 11.609 -0.036 -8.859 1 98.44 102 PRO B C 1
ATOM 3787 O O . PRO B 1 102 ? 12 -1.161 -9.188 1 98.44 102 PRO B O 1
ATOM 3790 N N . GLY B 1 103 ? 10.359 0.284 -8.648 1 97.69 103 GLY B N 1
ATOM 3791 C CA . GLY B 1 103 ? 9.344 -0.717 -8.922 1 97.69 103 GLY B CA 1
ATOM 3792 C C . GLY B 1 103 ? 9.328 -1.17 -10.367 1 97.69 103 GLY B C 1
ATOM 3793 O O . GLY B 1 103 ? 9.195 -2.363 -10.648 1 97.69 103 GLY B O 1
ATOM 3794 N N . LEU B 1 104 ? 9.438 -0.243 -11.273 1 97.38 104 LEU B N 1
ATOM 3795 C CA . LEU B 1 104 ? 9.461 -0.559 -12.703 1 97.38 104 LEU B CA 1
ATOM 3796 C C . LEU B 1 104 ? 10.648 -1.459 -13.039 1 97.38 104 LEU B C 1
ATOM 3798 O O . LEU B 1 104 ? 10.5 -2.432 -13.781 1 97.38 104 LEU B O 1
ATOM 3802 N N . TYR B 1 105 ? 11.789 -1.152 -12.484 1 98.44 105 TYR B N 1
ATOM 3803 C CA . TYR B 1 105 ? 12.977 -1.964 -12.734 1 98.44 105 TYR B CA 1
ATOM 3804 C C . TYR B 1 105 ? 12.812 -3.359 -12.141 1 98.44 105 TYR B C 1
ATOM 3806 O O . TYR B 1 105 ? 13.227 -4.352 -12.75 1 98.44 105 TYR B O 1
ATOM 3814 N N . ALA B 1 106 ? 12.227 -3.449 -10.953 1 98.44 106 ALA B N 1
ATOM 3815 C CA . ALA B 1 106 ? 12 -4.75 -10.328 1 98.44 106 ALA B CA 1
ATOM 3816 C C . ALA B 1 106 ? 11.094 -5.625 -11.18 1 98.44 106 ALA B C 1
ATOM 3818 O O . ALA B 1 106 ? 11.398 -6.793 -11.43 1 98.44 106 ALA B O 1
ATOM 3819 N N . TRP B 1 107 ? 10.039 -5.043 -11.656 1 96.12 107 TRP B N 1
ATOM 3820 C CA . TRP B 1 107 ? 9.125 -5.785 -12.516 1 96.12 107 TRP B CA 1
ATOM 3821 C C . TRP B 1 107 ? 9.789 -6.152 -13.836 1 96.12 107 TRP B C 1
ATOM 3823 O O . TRP B 1 107 ? 9.539 -7.227 -14.391 1 96.12 107 TRP B O 1
ATOM 3833 N N . HIS B 1 108 ? 10.594 -5.262 -14.352 1 96.94 108 HIS B N 1
ATOM 3834 C CA . HIS B 1 108 ? 11.344 -5.547 -15.57 1 96.94 108 HIS B CA 1
ATOM 3835 C C . HIS B 1 108 ? 12.156 -6.828 -15.43 1 96.94 108 HIS B C 1
ATOM 3837 O O . HIS B 1 108 ? 12.086 -7.711 -16.281 1 96.94 108 HIS B O 1
ATOM 3843 N N . TYR B 1 109 ? 12.883 -7.027 -14.32 1 97.44 109 TYR B N 1
ATOM 3844 C CA . TYR B 1 109 ? 13.688 -8.227 -14.109 1 97.44 109 TYR B CA 1
ATOM 3845 C C . TYR B 1 109 ? 12.805 -9.453 -13.914 1 97.44 109 TYR B C 1
ATOM 3847 O O . TYR B 1 109 ? 13.094 -10.523 -14.445 1 97.44 109 TYR B O 1
ATOM 3855 N N . THR B 1 110 ? 11.719 -9.289 -13.211 1 94.31 110 THR B N 1
ATOM 3856 C CA . THR B 1 110 ? 10.812 -10.391 -12.898 1 94.31 110 THR B CA 1
ATOM 3857 C C . THR B 1 110 ? 10.078 -10.867 -14.156 1 94.31 110 THR B C 1
ATOM 3859 O O . THR B 1 110 ? 9.977 -12.07 -14.398 1 94.31 110 THR B O 1
ATOM 3862 N N . ILE B 1 111 ? 9.617 -9.906 -14.984 1 91.5 111 ILE B N 1
ATOM 3863 C CA . ILE B 1 111 ? 8.883 -10.242 -16.203 1 91.5 111 ILE B CA 1
ATOM 3864 C C . ILE B 1 111 ? 9.828 -10.852 -17.234 1 91.5 111 ILE B C 1
ATOM 3866 O O . ILE B 1 111 ? 9.477 -11.797 -17.922 1 91.5 111 ILE B O 1
ATOM 3870 N N . HIS B 1 112 ? 11.031 -10.312 -17.328 1 94.12 112 HIS B N 1
ATOM 3871 C CA . HIS B 1 112 ? 12.023 -10.891 -18.234 1 94.12 112 HIS B CA 1
ATOM 3872 C C . HIS B 1 112 ? 12.312 -12.344 -17.875 1 94.12 112 HIS B C 1
ATOM 3874 O O . HIS B 1 112 ? 12.375 -13.203 -18.766 1 94.12 112 HIS B O 1
ATOM 3880 N N . ASP B 1 113 ? 12.469 -12.641 -16.609 1 92.75 113 ASP B N 1
ATOM 3881 C CA . ASP B 1 113 ? 12.68 -14.008 -16.156 1 92.75 113 ASP B CA 1
ATOM 3882 C C . ASP B 1 113 ? 11.492 -14.898 -16.5 1 92.75 113 ASP B C 1
ATOM 3884 O O . ASP B 1 113 ? 11.664 -16.031 -16.938 1 92.75 113 ASP B O 1
ATOM 3888 N N . TYR B 1 114 ? 10.344 -14.367 -16.297 1 86.81 114 TYR B N 1
ATOM 3889 C CA . TYR B 1 114 ? 9.133 -15.117 -16.609 1 86.81 114 TYR B CA 1
ATOM 3890 C C . TYR B 1 114 ? 9.055 -15.469 -18.078 1 86.81 114 TYR B C 1
ATOM 3892 O O . TYR B 1 114 ? 8.672 -16.578 -18.453 1 86.81 114 TYR B O 1
ATOM 3900 N N . LEU B 1 115 ? 9.383 -14.555 -18.938 1 87.19 115 LEU B N 1
ATOM 3901 C CA . LEU B 1 115 ? 9.32 -14.758 -20.391 1 87.19 115 LEU B CA 1
ATOM 3902 C C . LEU B 1 115 ? 10.312 -15.82 -20.828 1 87.19 115 LEU B C 1
ATOM 3904 O O . LEU B 1 115 ? 10.062 -16.562 -21.781 1 87.19 115 LEU B O 1
ATOM 3908 N N . LEU B 1 116 ? 11.383 -15.984 -20.125 1 88.75 116 LEU B N 1
ATOM 3909 C CA . LEU B 1 116 ? 12.414 -16.953 -20.469 1 88.75 116 LEU B CA 1
ATOM 3910 C C . LEU B 1 116 ? 12.062 -18.328 -19.922 1 88.75 116 LEU B C 1
ATOM 3912 O O . LEU B 1 116 ? 12.344 -19.344 -20.562 1 88.75 116 LEU B O 1
ATOM 3916 N N . THR B 1 117 ? 11.406 -18.375 -18.766 1 85.5 117 THR B N 1
ATOM 3917 C CA . THR B 1 117 ? 11.312 -19.641 -18.047 1 85.5 117 THR B CA 1
ATOM 3918 C C . THR B 1 117 ? 9.867 -20.125 -17.984 1 85.5 117 THR B C 1
ATOM 3920 O O . THR B 1 117 ? 9.609 -21.312 -17.719 1 85.5 117 THR B O 1
ATOM 3923 N N . GLY B 1 118 ? 8.953 -19.203 -18.109 1 79.88 118 GLY B N 1
ATOM 3924 C CA . GLY B 1 118 ? 7.547 -19.578 -18.109 1 79.88 118 GLY B CA 1
ATOM 3925 C C . GLY B 1 118 ? 6.961 -19.625 -16.703 1 79.88 118 GLY B C 1
ATOM 3926 O O . GLY B 1 118 ? 5.816 -20.062 -16.516 1 79.88 118 GLY B O 1
ATOM 3927 N N . SER B 1 119 ? 7.781 -19.344 -15.648 1 81.88 119 SER B N 1
ATOM 3928 C CA . SER B 1 119 ? 7.305 -19.359 -14.266 1 81.88 119 SER B CA 1
ATOM 3929 C C . SER B 1 119 ? 7.934 -18.219 -13.461 1 81.88 119 SER B C 1
ATOM 3931 O O . SER B 1 119 ? 9.047 -17.797 -13.742 1 81.88 119 SER B O 1
ATOM 3933 N N . PHE B 1 120 ? 7.203 -17.797 -12.5 1 84.25 120 PHE B N 1
ATOM 3934 C CA . PHE B 1 120 ? 7.719 -16.75 -11.633 1 84.25 120 PHE B CA 1
ATOM 3935 C C . PHE B 1 120 ? 8.695 -17.328 -10.609 1 84.25 120 PHE B C 1
ATOM 3937 O O . PHE B 1 120 ? 8.367 -18.297 -9.914 1 84.25 120 PHE B O 1
ATOM 3944 N N . HIS B 1 121 ? 9.867 -16.766 -10.531 1 88.88 121 HIS B N 1
ATOM 3945 C CA . HIS B 1 121 ? 10.812 -17.109 -9.477 1 88.88 121 HIS B CA 1
ATOM 3946 C C . HIS B 1 121 ? 10.383 -16.516 -8.141 1 88.88 121 HIS B C 1
ATOM 3948 O O . HIS B 1 121 ? 10.125 -15.312 -8.047 1 88.88 121 HIS B O 1
ATOM 3954 N N . PRO B 1 122 ? 10.344 -17.297 -7.105 1 87.94 122 PRO B N 1
ATOM 3955 C CA . PRO B 1 122 ? 9.789 -16.812 -5.836 1 87.94 122 PRO B CA 1
ATOM 3956 C C . PRO B 1 122 ? 10.57 -15.641 -5.258 1 87.94 122 PRO B C 1
ATOM 3958 O O . PRO B 1 122 ? 9.977 -14.695 -4.738 1 87.94 122 PRO B O 1
ATOM 3961 N N . ARG B 1 123 ? 11.906 -15.68 -5.309 1 93.69 123 ARG B N 1
ATOM 3962 C CA . ARG B 1 123 ? 12.727 -14.609 -4.766 1 93.69 123 ARG B CA 1
ATOM 3963 C C . ARG B 1 123 ? 12.523 -13.312 -5.539 1 93.69 123 ARG B C 1
ATOM 3965 O O . ARG B 1 123 ? 12.375 -12.242 -4.945 1 93.69 123 ARG B O 1
ATOM 3972 N N . LEU B 1 124 ? 12.461 -13.438 -6.906 1 95 124 LEU B N 1
ATOM 3973 C CA . LEU B 1 124 ? 12.219 -12.266 -7.738 1 95 124 LEU B CA 1
ATOM 3974 C C . LEU B 1 124 ? 10.844 -11.664 -7.438 1 95 124 LEU B C 1
ATOM 3976 O O . LEU B 1 124 ? 10.719 -10.445 -7.285 1 95 124 LEU B O 1
ATOM 3980 N N . LEU B 1 125 ? 9.969 -12.516 -7.332 1 92.38 125 LEU B N 1
ATOM 3981 C CA . LEU B 1 125 ? 8.609 -12.062 -7.082 1 92.38 125 LEU B CA 1
ATOM 3982 C C . LEU B 1 125 ? 8.492 -11.414 -5.707 1 92.38 125 LEU B C 1
ATOM 3984 O O . LEU B 1 125 ? 7.895 -10.344 -5.562 1 92.38 125 LEU B O 1
ATOM 3988 N N . ALA B 1 126 ? 9.07 -12.047 -4.699 1 93.75 126 ALA B N 1
ATOM 3989 C CA . ALA B 1 126 ? 9.039 -11.5 -3.344 1 93.75 126 ALA B CA 1
ATOM 3990 C C . ALA B 1 126 ? 9.672 -10.117 -3.295 1 93.75 126 ALA B C 1
ATOM 3992 O O . ALA B 1 126 ? 9.086 -9.172 -2.76 1 93.75 126 ALA B O 1
ATOM 3993 N N . GLY B 1 127 ? 10.859 -10.055 -3.93 1 97.44 127 GLY B N 1
ATOM 3994 C CA . GLY B 1 127 ? 11.539 -8.766 -3.965 1 97.44 127 GLY B CA 1
ATOM 3995 C C . GLY B 1 127 ? 10.742 -7.699 -4.691 1 97.44 127 GLY B C 1
ATOM 3996 O O 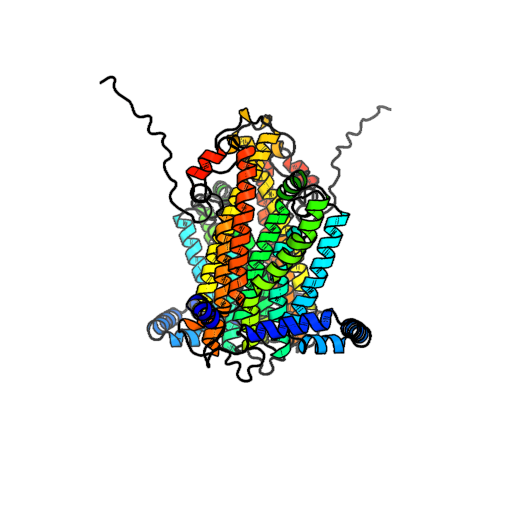. GLY B 1 127 ? 10.656 -6.559 -4.227 1 97.44 127 GLY B O 1
ATOM 3997 N N . THR B 1 128 ? 10.148 -8.086 -5.809 1 96.94 128 THR B N 1
ATOM 3998 C CA . THR B 1 128 ? 9.367 -7.16 -6.629 1 96.94 128 THR B CA 1
ATOM 3999 C C . THR B 1 128 ? 8.141 -6.66 -5.867 1 96.94 128 THR B C 1
ATOM 4001 O O . THR B 1 128 ? 7.82 -5.473 -5.906 1 96.94 128 THR B O 1
ATOM 4004 N N . ILE B 1 129 ? 7.516 -7.5 -5.141 1 93.56 129 ILE B N 1
ATOM 4005 C CA . ILE B 1 129 ? 6.336 -7.133 -4.363 1 93.56 129 ILE B CA 1
ATOM 4006 C C . ILE B 1 129 ? 6.734 -6.168 -3.248 1 93.56 129 ILE B C 1
ATOM 4008 O O . ILE B 1 129 ? 6.086 -5.141 -3.045 1 93.56 129 ILE B O 1
ATOM 4012 N N . LEU B 1 130 ? 7.82 -6.488 -2.561 1 96.69 130 LEU B N 1
ATOM 4013 C CA . LEU B 1 130 ? 8.281 -5.629 -1.475 1 96.69 130 LEU B CA 1
ATOM 4014 C C . LEU B 1 130 ? 8.617 -4.234 -1.99 1 96.69 130 LEU B C 1
ATOM 4016 O O . LEU B 1 130 ? 8.195 -3.234 -1.403 1 96.69 130 LEU B O 1
ATOM 4020 N N . ILE B 1 131 ? 9.32 -4.176 -3.107 1 98.19 131 ILE B N 1
ATOM 4021 C CA . ILE B 1 131 ? 9.742 -2.898 -3.674 1 98.19 131 ILE B CA 1
ATOM 4022 C C . ILE B 1 131 ? 8.523 -2.135 -4.188 1 98.19 131 ILE B C 1
ATOM 4024 O O . ILE B 1 131 ? 8.453 -0.909 -4.074 1 98.19 131 ILE B O 1
ATOM 4028 N N . SER B 1 132 ? 7.551 -2.854 -4.73 1 95.75 132 SER B N 1
ATOM 4029 C CA . SER B 1 132 ? 6.328 -2.221 -5.215 1 95.75 132 SER B CA 1
ATOM 4030 C C . SER B 1 132 ? 5.523 -1.622 -4.066 1 95.75 132 SER B C 1
ATOM 4032 O O . SER B 1 132 ? 4.977 -0.525 -4.191 1 95.75 132 SER B O 1
ATOM 4034 N N . ILE B 1 133 ? 5.457 -2.33 -2.945 1 94.25 133 ILE B N 1
ATOM 4035 C CA . ILE B 1 133 ? 4.762 -1.816 -1.77 1 94.25 133 ILE B CA 1
ATOM 4036 C C . ILE B 1 133 ? 5.465 -0.558 -1.264 1 94.25 133 ILE B C 1
ATOM 4038 O O . ILE B 1 133 ? 4.812 0.454 -0.987 1 94.25 133 ILE B O 1
ATOM 4042 N N . TRP B 1 134 ? 6.75 -0.657 -1.2 1 96.81 134 TRP B N 1
ATOM 4043 C CA . TRP B 1 134 ? 7.562 0.491 -0.805 1 96.81 134 TRP B CA 1
ATOM 4044 C C . TRP B 1 134 ? 7.312 1.677 -1.731 1 96.81 134 TRP B C 1
ATOM 4046 O O . TRP B 1 134 ? 7.059 2.791 -1.27 1 96.81 134 TRP B O 1
ATOM 4056 N N . GLY B 1 135 ? 7.363 1.423 -3.035 1 96.94 135 GLY B N 1
ATOM 4057 C CA . GLY B 1 135 ? 7.191 2.479 -4.02 1 96.94 135 GLY B CA 1
ATOM 4058 C C . GLY B 1 135 ? 5.801 3.086 -4.008 1 96.94 135 GLY B C 1
ATOM 4059 O O . GLY B 1 135 ? 5.652 4.309 -4.086 1 96.94 135 GLY B O 1
ATOM 4060 N N . ALA B 1 136 ? 4.793 2.293 -3.885 1 92.81 136 ALA B N 1
ATOM 4061 C CA . ALA B 1 136 ? 3.416 2.771 -3.848 1 92.81 136 ALA B CA 1
ATOM 4062 C C . ALA B 1 136 ? 3.17 3.641 -2.617 1 92.81 136 ALA B C 1
ATOM 4064 O O . ALA B 1 136 ? 2.543 4.699 -2.713 1 92.81 136 ALA B O 1
ATOM 4065 N N . ARG B 1 137 ? 3.658 3.182 -1.565 1 93.88 137 ARG B N 1
ATOM 4066 C CA . ARG B 1 137 ? 3.516 3.93 -0.32 1 93.88 137 ARG B CA 1
ATOM 4067 C C . ARG B 1 137 ? 4.211 5.281 -0.412 1 93.88 137 ARG B C 1
ATOM 4069 O O . ARG B 1 137 ? 3.65 6.305 -0.012 1 93.88 137 ARG B O 1
ATOM 4076 N N . LEU B 1 138 ? 5.402 5.266 -0.893 1 95.5 138 LEU B N 1
ATOM 4077 C CA . LEU B 1 138 ? 6.164 6.508 -0.999 1 95.5 138 LEU B CA 1
ATOM 4078 C C . LEU B 1 138 ? 5.527 7.449 -2.018 1 95.5 138 LEU B C 1
ATOM 4080 O O . LEU B 1 138 ? 5.551 8.664 -1.839 1 95.5 138 LEU B O 1
ATOM 4084 N N . THR B 1 139 ? 5.031 6.902 -3.094 1 94.12 139 THR B N 1
ATOM 4085 C CA . THR B 1 139 ? 4.328 7.703 -4.09 1 94.12 139 THR B CA 1
ATOM 4086 C C . THR B 1 139 ? 3.086 8.352 -3.484 1 94.12 139 THR B C 1
ATOM 4088 O O . THR B 1 139 ? 2.82 9.531 -3.713 1 94.12 139 THR B O 1
ATOM 4091 N N . TYR B 1 140 ? 2.377 7.613 -2.693 1 92.94 140 TYR B N 1
ATOM 4092 C CA . TYR B 1 140 ? 1.207 8.133 -1.995 1 92.94 140 TYR B CA 1
ATOM 4093 C C . TYR B 1 140 ? 1.594 9.25 -1.041 1 92.94 140 TYR B C 1
ATOM 4095 O O . TYR B 1 140 ? 0.964 10.312 -1.032 1 92.94 140 TYR B O 1
ATOM 4103 N N . ASN B 1 141 ? 2.613 9.008 -0.276 1 93.81 141 ASN B N 1
ATOM 4104 C CA . ASN B 1 141 ? 3.074 10.008 0.68 1 93.81 141 ASN B CA 1
ATOM 4105 C C . ASN B 1 141 ? 3.543 11.281 -0.022 1 93.81 141 ASN B C 1
ATOM 4107 O O . ASN B 1 141 ? 3.312 12.391 0.47 1 93.81 141 ASN B O 1
ATOM 4111 N N . PHE B 1 142 ? 4.215 11.102 -1.122 1 93.31 142 PHE B N 1
ATOM 4112 C CA . PHE B 1 142 ? 4.68 12.227 -1.924 1 93.31 142 PHE B CA 1
ATOM 4113 C C . PHE B 1 142 ? 3.5 12.992 -2.512 1 93.31 142 PHE B C 1
ATOM 4115 O O . PHE B 1 142 ? 3.488 14.227 -2.504 1 93.31 142 PHE B O 1
ATOM 4122 N N . ALA B 1 143 ? 2.514 12.336 -2.951 1 91.31 143 ALA B N 1
ATOM 4123 C CA . ALA B 1 143 ? 1.342 12.93 -3.592 1 91.31 143 ALA B CA 1
ATOM 4124 C C . ALA B 1 143 ? 0.52 13.734 -2.59 1 91.31 143 ALA B C 1
ATOM 4126 O O . ALA B 1 143 ? 0.106 14.859 -2.879 1 91.31 143 ALA B O 1
ATOM 4127 N N . ARG B 1 144 ? 0.31 13.18 -1.405 1 91.19 144 ARG B N 1
ATOM 4128 C CA . ARG B 1 144 ? -0.561 13.836 -0.433 1 91.19 144 ARG B CA 1
ATOM 4129 C C . ARG B 1 144 ? 0.099 15.086 0.137 1 91.19 144 ARG B C 1
ATOM 4131 O O . ARG B 1 144 ? -0.571 15.93 0.737 1 91.19 144 ARG B O 1
ATOM 4138 N N . LYS B 1 145 ? 1.412 15.219 -0.093 1 91.44 145 LYS B N 1
ATOM 4139 C CA . LYS B 1 145 ? 2.145 16.406 0.34 1 91.44 145 LYS B CA 1
ATOM 4140 C C . LYS B 1 145 ? 2.223 17.438 -0.777 1 91.44 145 LYS B C 1
ATOM 4142 O O . LYS B 1 145 ? 2.859 18.484 -0.621 1 91.44 145 LYS B O 1
ATOM 4147 N N . GLY B 1 146 ? 1.676 17.125 -1.9 1 87.5 146 GLY B N 1
ATOM 4148 C CA . GLY B 1 146 ? 1.661 18.062 -3.018 1 87.5 146 GLY B CA 1
ATOM 4149 C C . GLY B 1 146 ? 2.875 17.938 -3.92 1 87.5 146 GLY B C 1
ATOM 4150 O O . GLY B 1 146 ? 3.189 18.844 -4.68 1 87.5 146 GLY B O 1
ATOM 4151 N N . GLY B 1 147 ? 3.508 16.828 -3.844 1 87.5 147 GLY B N 1
ATOM 4152 C CA . GLY B 1 147 ? 4.738 16.641 -4.594 1 87.5 147 GLY B CA 1
ATOM 4153 C C . GLY B 1 147 ? 4.52 16.594 -6.094 1 87.5 147 GLY B C 1
ATOM 4154 O O . GLY B 1 147 ? 5.441 16.844 -6.871 1 87.5 147 GLY B O 1
ATOM 4155 N N . TYR B 1 148 ? 3.355 16.281 -6.52 1 88.5 148 TYR B N 1
ATOM 4156 C CA . TYR B 1 148 ? 3.102 16.156 -7.949 1 88.5 148 TYR B CA 1
ATOM 4157 C C . TYR B 1 148 ? 2.387 17.391 -8.492 1 88.5 148 TYR B C 1
ATOM 4159 O O . TYR B 1 148 ? 2.006 17.422 -9.664 1 88.5 148 TYR B O 1
ATOM 4167 N N . TYR B 1 149 ? 2.195 18.375 -7.578 1 84.19 149 TYR B N 1
ATOM 4168 C CA . TYR B 1 149 ? 1.683 19.641 -8.07 1 84.19 149 TYR B CA 1
ATOM 4169 C C . TYR B 1 149 ? 2.713 20.344 -8.945 1 84.19 149 TYR B C 1
ATOM 4171 O O . TYR B 1 149 ? 3.918 20.156 -8.766 1 84.19 149 TYR B O 1
ATOM 4179 N N . PHE B 1 150 ? 2.166 21.062 -9.867 1 76.56 150 PHE B N 1
ATOM 4180 C CA . PHE B 1 150 ? 3.041 21.734 -10.812 1 76.56 150 PHE B CA 1
ATOM 4181 C C . PHE B 1 150 ? 3.99 22.688 -10.094 1 76.56 150 PHE B C 1
ATOM 4183 O O . PHE B 1 150 ? 5.156 22.812 -10.477 1 76.56 150 PHE B O 1
ATOM 4190 N N . THR B 1 151 ? 3.521 23.234 -9.016 1 75.44 151 THR B N 1
ATOM 4191 C CA . THR B 1 151 ? 4.332 24.203 -8.289 1 75.44 151 THR B CA 1
ATOM 4192 C C . THR B 1 151 ? 5.125 23.531 -7.176 1 75.44 151 THR B C 1
ATOM 4194 O O . THR B 1 151 ? 5.91 24.172 -6.48 1 75.44 151 THR B O 1
ATOM 4197 N N . GLY B 1 152 ? 4.879 22.266 -7.066 1 76.38 152 GLY B N 1
ATOM 4198 C CA . GLY B 1 152 ? 5.551 21.547 -5.992 1 76.38 152 GLY B CA 1
ATOM 4199 C C . GLY B 1 152 ? 7.035 21.359 -6.242 1 76.38 152 GLY B C 1
ATOM 4200 O O . GLY B 1 152 ? 7.438 20.953 -7.332 1 76.38 152 GLY B O 1
ATOM 4201 N N . HIS B 1 153 ? 7.852 21.938 -5.277 1 78.31 153 HIS B N 1
ATOM 4202 C CA . HIS B 1 153 ? 9.297 21.766 -5.352 1 78.31 153 HIS B CA 1
ATOM 4203 C C . HIS B 1 153 ? 9.883 21.422 -3.984 1 78.31 153 HIS B C 1
ATOM 4205 O O . HIS B 1 153 ? 9.359 21.859 -2.955 1 78.31 153 HIS B O 1
ATOM 4211 N N . ASP B 1 154 ? 10.867 20.578 -4.148 1 84.88 154 ASP B N 1
ATOM 4212 C CA . ASP B 1 154 ? 11.695 20.391 -2.961 1 84.88 154 ASP B CA 1
ATOM 4213 C C . ASP B 1 154 ? 12.414 21.672 -2.578 1 84.88 154 ASP B C 1
ATOM 4215 O O . ASP B 1 154 ? 13.156 22.25 -3.383 1 84.88 154 ASP B O 1
ATOM 4219 N N . TYR B 1 155 ? 12.125 22.156 -1.349 1 83.25 155 TYR B N 1
ATOM 4220 C CA . TYR B 1 155 ? 12.602 23.453 -0.871 1 83.25 155 TYR B CA 1
ATOM 4221 C C . TYR B 1 155 ? 14.125 23.516 -0.88 1 83.25 155 TYR B C 1
ATOM 4223 O O . TYR B 1 155 ? 14.703 24.609 -0.868 1 83.25 155 TYR B O 1
ATOM 4231 N N . ARG B 1 156 ? 14.852 22.438 -1.02 1 85.88 156 ARG B N 1
ATOM 4232 C CA . ARG B 1 156 ? 16.312 22.422 -1.008 1 85.88 156 ARG B CA 1
ATOM 4233 C C . ARG B 1 156 ? 16.875 22.938 -2.324 1 85.88 156 ARG B C 1
ATOM 4235 O O . ARG B 1 156 ? 17.938 23.547 -2.346 1 85.88 156 ARG B O 1
ATOM 4242 N N . PHE B 1 157 ? 16.078 22.734 -3.326 1 85.81 157 PHE B N 1
ATOM 4243 C CA . PHE B 1 157 ? 16.625 23.094 -4.633 1 85.81 157 PHE B CA 1
ATOM 4244 C C . PHE B 1 157 ? 16.609 24.609 -4.82 1 85.81 157 PHE B C 1
ATOM 4246 O O . PHE B 1 157 ? 17.609 25.188 -5.266 1 85.81 157 PHE B O 1
ATOM 4253 N N . PRO B 1 158 ? 15.5 25.25 -4.426 1 84.38 158 PRO B N 1
ATOM 4254 C CA . PRO B 1 158 ? 15.57 26.703 -4.445 1 84.38 158 PRO B CA 1
ATOM 4255 C C . PRO B 1 158 ? 16.672 27.266 -3.543 1 84.38 158 PRO B C 1
ATOM 4257 O O . PRO B 1 158 ? 17.312 28.266 -3.881 1 84.38 158 PRO B O 1
ATOM 4260 N N . TYR B 1 159 ? 16.828 26.703 -2.48 1 88.06 159 TYR B N 1
ATOM 4261 C CA . TYR B 1 159 ? 17.891 27.109 -1.575 1 88.06 159 TYR B CA 1
ATOM 4262 C C . TYR B 1 159 ? 19.266 26.953 -2.238 1 88.06 159 TYR B C 1
ATOM 4264 O O . TYR B 1 159 ? 20.094 27.859 -2.18 1 88.06 159 TYR B O 1
ATOM 4272 N N . LEU B 1 160 ? 19.531 25.828 -2.883 1 87.81 160 LEU B N 1
ATOM 4273 C CA . LEU B 1 160 ? 20.781 25.562 -3.574 1 87.81 160 LEU B CA 1
ATOM 4274 C C . LEU B 1 160 ? 20.969 26.531 -4.746 1 87.81 160 LEU B C 1
ATOM 4276 O O . LEU B 1 160 ? 22.078 27.016 -4.992 1 87.81 160 LEU B O 1
ATOM 4280 N N . ARG B 1 161 ? 19.953 26.766 -5.41 1 87.69 161 ARG B N 1
ATOM 4281 C CA . ARG B 1 161 ? 20.016 27.672 -6.555 1 87.69 161 ARG B CA 1
ATOM 4282 C C . ARG B 1 161 ? 20.391 29.078 -6.121 1 87.69 161 ARG B C 1
ATOM 4284 O O . ARG B 1 161 ? 21.125 29.766 -6.824 1 87.69 161 ARG B O 1
ATOM 4291 N N . GLU B 1 162 ? 19.844 29.453 -4.977 1 89.5 162 GLU B N 1
ATOM 4292 C CA . GLU B 1 162 ? 20.172 30.781 -4.438 1 89.5 162 GLU B CA 1
ATOM 4293 C C . GLU B 1 162 ? 21.656 30.875 -4.105 1 89.5 162 GLU B C 1
ATOM 4295 O O . GLU B 1 162 ? 22.266 31.922 -4.293 1 89.5 162 GLU B O 1
ATOM 4300 N N . HIS B 1 163 ? 22.25 29.844 -3.744 1 89.31 163 HIS B N 1
ATOM 4301 C CA . HIS B 1 163 ? 23.641 29.844 -3.314 1 89.31 163 HIS B CA 1
ATOM 4302 C C . HIS B 1 163 ? 24.578 29.578 -4.484 1 89.31 163 HIS B C 1
ATOM 4304 O O . HIS B 1 163 ? 25.688 30.125 -4.535 1 89.31 163 HIS B O 1
ATOM 4310 N N . LEU B 1 164 ? 24.188 28.766 -5.48 1 90.38 164 LEU B N 1
ATOM 4311 C CA . LEU B 1 164 ? 25.062 28.344 -6.566 1 90.38 164 LEU B CA 1
ATOM 4312 C C . LEU B 1 164 ? 24.844 29.188 -7.809 1 90.38 164 LEU B C 1
ATOM 4314 O O . LEU B 1 164 ? 25.719 29.266 -8.68 1 90.38 164 LEU B O 1
ATOM 4318 N N . GLY B 1 165 ? 23.703 29.844 -7.922 1 89.31 165 GLY B N 1
ATOM 4319 C CA . GLY B 1 165 ? 23.344 30.578 -9.125 1 89.31 165 GLY B CA 1
ATOM 4320 C C . GLY B 1 165 ? 22.766 29.688 -10.211 1 89.31 165 GLY B C 1
ATOM 4321 O O . GLY B 1 165 ? 22.781 28.453 -10.094 1 89.31 165 GLY B O 1
ATOM 4322 N N . PRO B 1 166 ? 22.266 30.281 -11.258 1 87.12 166 PRO B N 1
ATOM 4323 C CA . PRO B 1 166 ? 21.594 29.516 -12.32 1 87.12 166 PRO B CA 1
ATOM 4324 C C . PRO B 1 166 ? 22.547 28.594 -13.07 1 87.12 166 PRO B C 1
ATOM 4326 O O . PRO B 1 166 ? 22.188 27.453 -13.375 1 87.12 166 PRO B O 1
ATOM 4329 N N . VAL B 1 167 ? 23.672 29.062 -13.32 1 88.81 167 VAL B N 1
ATO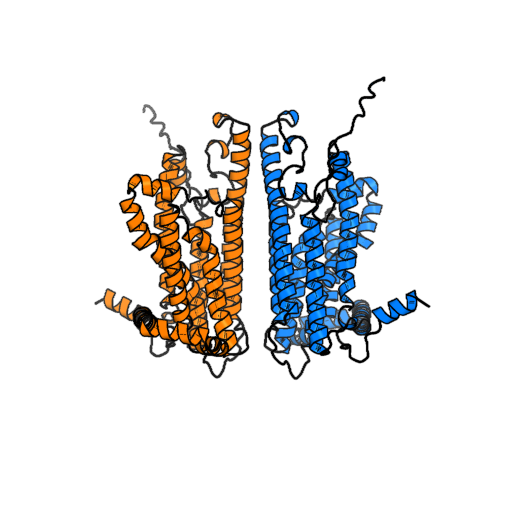M 4330 C CA . VAL B 1 167 ? 24.641 28.281 -14.078 1 88.81 167 VAL B CA 1
ATOM 4331 C C . VAL B 1 167 ? 25.156 27.125 -13.211 1 88.81 167 VAL B C 1
ATOM 4333 O O . VAL B 1 167 ? 25.281 26 -13.688 1 88.81 167 VAL B O 1
ATOM 4336 N N . GLY B 1 168 ? 25.469 27.406 -12.031 1 88.81 168 GLY B N 1
ATOM 4337 C CA . GLY B 1 168 ? 25.891 26.375 -11.109 1 88.81 168 GLY B CA 1
ATOM 4338 C C . GLY B 1 168 ? 24.859 25.281 -10.914 1 88.81 168 GLY B C 1
ATOM 4339 O O . GLY B 1 168 ? 25.188 24.094 -10.852 1 88.81 168 GLY B O 1
ATOM 4340 N N . MET B 1 169 ? 23.688 25.734 -10.828 1 89.25 169 MET B N 1
ATOM 4341 C CA . MET B 1 169 ? 22.594 24.781 -10.648 1 89.25 169 MET B CA 1
ATOM 4342 C C . MET B 1 169 ? 22.422 23.906 -11.883 1 89.25 169 MET B C 1
ATOM 4344 O O . MET B 1 169 ? 22.172 22.703 -11.773 1 89.25 169 MET B O 1
ATOM 4348 N N . ALA B 1 170 ? 22.516 24.516 -13 1 87.19 170 ALA B N 1
ATOM 4349 C CA . ALA B 1 170 ? 22.406 23.766 -14.25 1 87.19 170 ALA B CA 1
ATOM 4350 C C . ALA B 1 170 ? 23.484 22.703 -14.359 1 87.19 170 ALA B C 1
ATOM 4352 O O . ALA B 1 170 ? 23.234 21.594 -14.812 1 87.19 170 ALA B O 1
ATOM 4353 N N . LEU B 1 171 ? 24.656 23.031 -13.945 1 86.81 171 LEU B N 1
ATOM 4354 C CA . LEU B 1 171 ? 25.781 22.109 -13.977 1 86.81 171 LEU B CA 1
ATOM 4355 C C . LEU B 1 171 ? 25.578 20.984 -12.953 1 86.81 171 LEU B C 1
ATOM 4357 O O . LEU B 1 171 ? 25.859 19.812 -13.242 1 86.81 171 LEU B O 1
ATOM 4361 N N . LEU B 1 172 ? 25.156 21.375 -11.82 1 88.31 172 LEU B N 1
ATOM 4362 C CA . LEU B 1 172 ? 24.859 20.375 -10.789 1 88.31 172 LEU B CA 1
ATOM 4363 C C . LEU B 1 172 ? 23.797 19.406 -11.266 1 88.31 172 LEU B C 1
ATOM 4365 O O . LEU B 1 172 ? 23.891 18.203 -11.023 1 88.31 172 LEU B O 1
ATOM 4369 N N . ASN B 1 173 ? 22.828 19.922 -11.93 1 90.19 173 ASN B N 1
ATOM 4370 C CA . ASN B 1 173 ? 21.75 19.109 -12.477 1 90.19 173 ASN B CA 1
ATOM 4371 C C . ASN B 1 173 ? 22.266 18.156 -13.547 1 90.19 173 ASN B C 1
ATOM 4373 O O . ASN B 1 173 ? 21.891 16.984 -13.57 1 90.19 173 ASN B O 1
ATOM 4377 N N . LEU B 1 174 ? 23.094 18.609 -14.344 1 87.44 174 LEU B N 1
ATOM 4378 C CA . LEU B 1 174 ? 23.609 17.844 -15.469 1 87.44 174 LEU B CA 1
ATOM 4379 C C . LEU B 1 174 ? 24.531 16.719 -14.977 1 87.44 174 LEU B C 1
ATOM 4381 O O . LEU B 1 174 ? 24.5 15.609 -15.531 1 87.44 174 LEU B O 1
ATOM 4385 N N . VAL B 1 175 ? 25.234 16.984 -13.977 1 84.25 175 VAL B N 1
ATOM 4386 C CA . VAL B 1 175 ? 26.281 16.031 -13.594 1 84.25 175 VAL B CA 1
ATOM 4387 C C . VAL B 1 175 ? 25.781 15.156 -12.445 1 84.25 175 VAL B C 1
ATOM 4389 O O . VAL B 1 175 ? 26.109 13.969 -12.383 1 84.25 175 VAL B O 1
ATOM 4392 N N . PHE B 1 176 ? 25 15.766 -11.617 1 86 176 PHE B N 1
ATOM 4393 C CA . PHE B 1 176 ? 24.734 15.047 -10.383 1 86 176 PHE B CA 1
ATOM 4394 C C . PHE B 1 176 ? 23.25 14.711 -10.266 1 86 176 PHE B C 1
ATOM 4396 O O . PHE B 1 176 ? 22.859 13.539 -10.273 1 86 176 PHE B O 1
ATOM 4403 N N . ILE B 1 177 ? 22.438 15.641 -10.336 1 88.44 177 ILE B N 1
ATOM 4404 C CA . ILE B 1 177 ? 21.031 15.43 -9.977 1 88.44 177 ILE B CA 1
ATOM 4405 C C . ILE B 1 177 ? 20.391 14.461 -10.969 1 88.44 177 ILE B C 1
ATOM 4407 O O . ILE B 1 177 ? 19.984 13.359 -10.594 1 88.44 177 ILE B O 1
ATOM 4411 N N . ALA B 1 178 ? 20.422 14.727 -12.219 1 91.12 178 ALA B N 1
ATOM 4412 C CA . ALA B 1 178 ? 19.688 13.922 -13.195 1 91.12 178 ALA B CA 1
ATOM 4413 C C . ALA B 1 178 ? 20.375 12.578 -13.414 1 91.12 178 ALA B C 1
ATOM 4415 O O . ALA B 1 178 ? 19.75 11.523 -13.25 1 91.12 178 ALA B O 1
ATOM 4416 N N . PRO B 1 179 ? 21.656 12.531 -13.711 1 92.62 179 PRO B N 1
ATOM 4417 C CA . PRO B 1 179 ? 22.281 11.227 -13.992 1 92.62 179 PRO B CA 1
ATOM 4418 C C . PRO B 1 179 ? 22.469 10.391 -12.727 1 92.62 179 PRO B C 1
ATOM 4420 O O . PRO B 1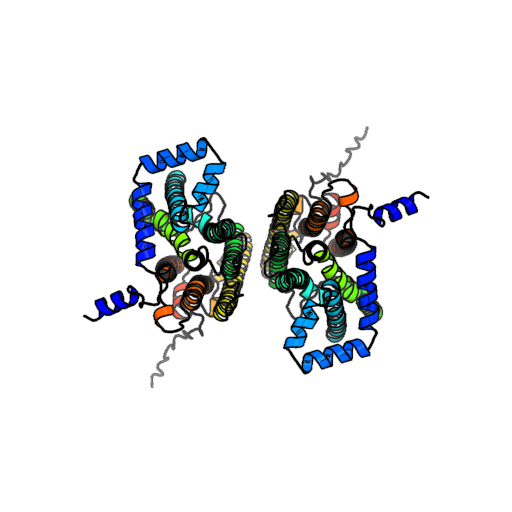 179 ? 22.156 9.195 -12.727 1 92.62 179 PRO B O 1
ATOM 4423 N N . PHE B 1 180 ? 22.984 11 -11.703 1 92.88 180 PHE B N 1
ATOM 4424 C CA . PHE B 1 180 ? 23.328 10.266 -10.492 1 92.88 180 PHE B CA 1
ATOM 4425 C C . PHE B 1 180 ? 22.078 9.672 -9.852 1 92.88 180 PHE B C 1
ATOM 4427 O O . PHE B 1 180 ? 22.062 8.492 -9.492 1 92.88 180 PHE B O 1
ATOM 4434 N N . GLN B 1 181 ? 21.062 10.414 -9.719 1 94.38 181 GLN B N 1
ATOM 4435 C CA . GLN B 1 181 ? 19.859 9.938 -9.047 1 94.38 181 GLN B CA 1
ATOM 4436 C C . GLN B 1 181 ? 19.172 8.844 -9.859 1 94.38 181 GLN B C 1
ATOM 4438 O O . GLN B 1 181 ? 18.734 7.832 -9.305 1 94.38 181 GLN B O 1
ATOM 4443 N N . ASN B 1 182 ? 19.109 9.023 -11.133 1 96.5 182 ASN B N 1
ATOM 4444 C CA . ASN B 1 182 ? 18.5 8 -11.977 1 96.5 182 ASN B CA 1
ATOM 4445 C C . ASN B 1 182 ? 19.266 6.691 -11.93 1 96.5 182 ASN B C 1
ATOM 4447 O O . ASN B 1 182 ? 18.688 5.617 -11.82 1 96.5 182 ASN B O 1
ATOM 4451 N N . LEU B 1 183 ? 20.562 6.777 -12.016 1 96.56 183 LEU B N 1
ATOM 4452 C CA . LEU B 1 183 ? 21.391 5.578 -11.977 1 96.56 183 LEU B CA 1
ATOM 4453 C C . LEU B 1 183 ? 21.312 4.91 -10.609 1 96.56 183 LEU B C 1
ATOM 4455 O O . LEU B 1 183 ? 21.312 3.68 -10.516 1 96.56 183 LEU B O 1
ATOM 4459 N N . LEU B 1 184 ? 21.297 5.719 -9.617 1 97.12 184 LEU B N 1
ATOM 4460 C CA . LEU B 1 184 ? 21.172 5.168 -8.273 1 97.12 184 LEU B CA 1
ATOM 4461 C C . LEU B 1 184 ? 19.875 4.359 -8.141 1 97.12 184 LEU B C 1
ATOM 4463 O O . LEU B 1 184 ? 19.891 3.254 -7.59 1 97.12 184 LEU B O 1
ATOM 4467 N N . LEU B 1 185 ? 18.781 4.906 -8.656 1 97.94 185 LEU B N 1
ATOM 4468 C CA . LEU B 1 185 ? 17.484 4.23 -8.578 1 97.94 185 LEU B CA 1
ATOM 4469 C C . LEU B 1 185 ? 17.531 2.889 -9.305 1 97.94 185 LEU B C 1
ATOM 4471 O O . LEU B 1 185 ? 16.906 1.92 -8.867 1 97.94 185 LEU B O 1
ATOM 4475 N N . LEU B 1 186 ? 18.266 2.807 -10.383 1 98.25 186 LEU B N 1
ATOM 4476 C CA . LEU B 1 186 ? 18.438 1.56 -11.125 1 98.25 186 LEU B CA 1
ATOM 4477 C C . LEU B 1 186 ? 19.281 0.569 -10.328 1 98.25 186 LEU B C 1
ATOM 4479 O O . LEU B 1 186 ? 18.875 -0.585 -10.148 1 98.25 186 LEU B O 1
ATOM 4483 N N . PHE B 1 187 ? 20.375 1.031 -9.797 1 97.94 187 PHE B N 1
ATOM 4484 C CA . PHE B 1 187 ? 21.344 0.146 -9.164 1 97.94 187 PHE B CA 1
ATOM 4485 C C . PHE B 1 187 ? 20.828 -0.355 -7.824 1 97.94 187 PHE B C 1
ATOM 4487 O O . PHE B 1 187 ? 21.188 -1.447 -7.379 1 97.94 187 PHE B O 1
ATOM 4494 N N . MET B 1 188 ? 19.969 0.347 -7.227 1 97.94 188 MET B N 1
ATOM 4495 C CA . MET B 1 188 ? 19.375 -0.076 -5.961 1 97.94 188 MET B CA 1
ATOM 4496 C C . MET B 1 188 ? 18.578 -1.368 -6.137 1 97.94 188 MET B C 1
ATOM 4498 O O . MET B 1 188 ? 18.438 -2.146 -5.191 1 97.94 188 MET B O 1
ATOM 4502 N N . VAL B 1 189 ? 18.156 -1.633 -7.332 1 98.62 189 VAL B N 1
ATOM 4503 C CA . VAL B 1 189 ? 17.281 -2.775 -7.59 1 98.62 189 VAL B CA 1
ATOM 4504 C C . VAL B 1 189 ? 18.109 -3.938 -8.141 1 98.62 189 VAL B C 1
ATOM 4506 O O . VAL B 1 189 ? 17.594 -5.047 -8.305 1 98.62 189 VAL B O 1
ATOM 4509 N N . THR B 1 190 ? 19.391 -3.828 -8.344 1 98.31 190 THR B N 1
ATOM 4510 C CA . THR B 1 190 ? 20.234 -4.797 -9.031 1 98.31 190 THR B CA 1
ATOM 4511 C C . THR B 1 190 ? 20.422 -6.055 -8.18 1 98.31 190 THR B C 1
ATOM 4513 O O . THR B 1 190 ? 20.828 -7.098 -8.695 1 98.31 190 THR B O 1
ATOM 4516 N N . PRO B 1 191 ? 20.188 -6.027 -6.859 1 98.44 191 PRO B N 1
ATOM 4517 C CA . PRO B 1 191 ? 20.188 -7.309 -6.148 1 98.44 191 PRO B CA 1
ATOM 4518 C C . PRO B 1 191 ? 19.219 -8.32 -6.762 1 98.44 191 PRO B C 1
ATOM 4520 O O . PRO B 1 191 ? 19.5 -9.523 -6.766 1 98.44 191 PRO B O 1
ATOM 4523 N N . LEU B 1 192 ? 18.094 -7.852 -7.316 1 98.06 192 LEU B N 1
ATOM 4524 C CA . LEU B 1 192 ? 17.156 -8.734 -8 1 98.06 192 LEU B CA 1
ATOM 4525 C C . LEU B 1 192 ? 17.719 -9.188 -9.344 1 98.06 192 LEU B C 1
ATOM 4527 O O . LEU B 1 192 ? 17.469 -10.312 -9.781 1 98.06 192 LEU B O 1
ATOM 4531 N N . TYR B 1 193 ? 18.484 -8.32 -9.961 1 98 193 TYR B N 1
ATOM 4532 C CA . TYR B 1 193 ? 19.156 -8.719 -11.195 1 98 193 TYR B CA 1
ATOM 4533 C C . TYR B 1 193 ? 20.078 -9.906 -10.961 1 98 193 TYR B C 1
ATOM 4535 O O . TYR B 1 193 ? 20.203 -10.789 -11.812 1 98 193 TYR B O 1
ATOM 4543 N N . ILE B 1 194 ? 20.75 -9.953 -9.812 1 96.38 194 ILE B N 1
ATOM 4544 C CA . ILE B 1 194 ? 21.641 -11.062 -9.492 1 96.38 194 ILE B CA 1
ATOM 4545 C C . ILE B 1 194 ? 20.859 -12.375 -9.477 1 96.38 194 ILE B C 1
ATOM 4547 O O . ILE B 1 194 ? 21.312 -13.383 -10.016 1 96.38 194 ILE B O 1
ATOM 4551 N N . THR B 1 195 ? 19.688 -12.344 -8.852 1 93.12 195 THR B N 1
ATOM 4552 C CA . THR B 1 195 ? 18.844 -13.531 -8.852 1 93.12 195 THR B CA 1
ATOM 4553 C C . THR B 1 195 ? 18.484 -13.938 -10.273 1 93.12 195 THR B C 1
ATOM 4555 O O . THR B 1 195 ? 18.562 -15.109 -10.633 1 93.12 195 THR B O 1
ATOM 4558 N N . HIS B 1 196 ? 18.109 -13 -11.047 1 94.5 196 HIS B N 1
ATOM 4559 C CA . HIS B 1 196 ? 17.797 -13.25 -12.445 1 94.5 196 HIS B CA 1
ATOM 4560 C C . HIS B 1 196 ? 18.984 -13.852 -13.188 1 94.5 196 HIS B C 1
ATOM 4562 O O . HIS B 1 196 ? 18.844 -14.875 -13.859 1 94.5 196 HIS B O 1
ATOM 4568 N N . SER B 1 197 ? 20.125 -13.273 -13.047 1 94 197 SER B N 1
ATOM 4569 C CA . SER B 1 197 ? 21.344 -13.648 -13.766 1 94 197 SER B CA 1
ATOM 4570 C C . SER B 1 197 ? 21.766 -15.07 -13.414 1 94 197 SER B C 1
ATOM 4572 O O . SER B 1 197 ? 22.297 -15.789 -14.258 1 94 197 SER B O 1
ATOM 4574 N N . LEU B 1 198 ? 21.469 -15.5 -12.266 1 92.5 198 LEU B N 1
ATOM 4575 C CA . LEU B 1 198 ? 21.984 -16.781 -11.781 1 92.5 198 LEU B CA 1
ATOM 4576 C C . LEU B 1 198 ? 21 -17.906 -12.062 1 92.5 198 LEU B C 1
ATOM 4578 O O . LEU B 1 198 ? 21.406 -19.062 -12.188 1 92.5 198 LEU B O 1
ATOM 4582 N N . PHE B 1 199 ? 19.734 -17.578 -12.25 1 89.81 199 PHE B N 1
ATOM 4583 C CA . PHE B 1 199 ? 18.797 -18.688 -12.234 1 89.81 199 PHE B CA 1
ATOM 4584 C C . PHE B 1 199 ? 17.938 -18.688 -13.5 1 89.81 199 PHE B C 1
ATOM 4586 O O . PHE B 1 199 ? 17.219 -19.641 -13.758 1 89.81 199 PHE B O 1
ATOM 4593 N N . SER B 1 200 ? 18 -17.688 -14.312 1 85.75 200 SER B N 1
ATOM 4594 C CA . SER B 1 200 ? 17.109 -17.625 -15.477 1 85.75 200 SER B CA 1
ATOM 4595 C C . SER B 1 200 ? 17.578 -18.578 -16.562 1 85.75 200 SER B C 1
ATOM 4597 O O . SER B 1 200 ? 16.781 -19.031 -17.391 1 85.75 200 SER B O 1
ATOM 4599 N N . ASN B 1 201 ? 18.906 -18.859 -16.688 1 74.38 201 ASN B N 1
ATOM 4600 C CA . ASN B 1 201 ? 19.422 -19.75 -17.703 1 74.38 201 ASN B CA 1
ATOM 4601 C C . ASN B 1 201 ? 19.672 -21.156 -17.141 1 74.38 201 ASN B C 1
ATOM 4603 O O . ASN B 1 201 ? 20.219 -22.016 -17.844 1 74.38 201 ASN B O 1
ATOM 4607 N N . ALA B 1 202 ? 19.328 -21.312 -15.883 1 60.19 202 ALA B N 1
ATOM 4608 C CA . ALA B 1 202 ? 19.672 -22.594 -15.273 1 60.19 202 ALA B CA 1
ATOM 4609 C C . ALA B 1 202 ? 18.719 -23.703 -15.719 1 60.19 202 ALA B C 1
ATOM 4611 O O . ALA B 1 202 ? 17.531 -23.453 -15.914 1 60.19 202 ALA B O 1
ATOM 4612 N N . SER B 1 203 ? 19.281 -24.688 -16.516 1 55.31 203 SER B N 1
ATOM 4613 C CA . SER B 1 203 ? 18.562 -25.891 -16.906 1 55.31 203 SER B CA 1
ATOM 4614 C C . SER B 1 203 ? 17.719 -26.438 -15.766 1 55.31 203 SER B C 1
ATOM 4616 O O . SER B 1 203 ? 16.641 -27.016 -15.984 1 55.31 203 SER B O 1
ATOM 4618 N N . VAL B 1 204 ? 18.312 -26.578 -14.547 1 49.22 204 VAL B N 1
ATOM 4619 C CA . VAL B 1 204 ? 17.641 -27.203 -13.422 1 49.22 204 VAL B CA 1
ATOM 4620 C C . VAL B 1 204 ? 17.109 -26.125 -12.477 1 49.22 204 VAL B C 1
ATOM 4622 O O . VAL B 1 204 ? 17.891 -25.422 -11.82 1 49.22 204 VAL B O 1
ATOM 4625 N N . ARG B 1 205 ? 16.188 -25.438 -12.875 1 55.31 205 ARG B N 1
ATOM 4626 C CA . ARG B 1 205 ? 15.586 -24.594 -11.852 1 55.31 205 ARG B CA 1
ATOM 4627 C C . ARG B 1 205 ? 15.062 -25.422 -10.688 1 55.31 205 ARG B C 1
ATOM 4629 O O . ARG B 1 205 ? 14.07 -26.141 -10.828 1 55.31 205 ARG B O 1
ATOM 4636 N N . THR B 1 206 ? 15.922 -26.125 -9.977 1 50.53 206 THR B N 1
ATOM 4637 C CA . THR B 1 206 ? 15.359 -26.719 -8.766 1 50.53 206 THR B CA 1
ATOM 4638 C C . THR B 1 206 ? 14.516 -25.688 -8.008 1 50.53 206 THR B C 1
ATOM 4640 O O . THR B 1 206 ? 14.977 -24.578 -7.723 1 50.53 206 THR B O 1
ATOM 4643 N N . THR B 1 207 ? 13.305 -25.594 -8.422 1 53.53 207 THR B N 1
ATOM 4644 C CA . THR B 1 207 ? 12.234 -24.734 -7.941 1 53.53 207 THR B CA 1
ATOM 4645 C C . THR B 1 207 ? 12.367 -24.5 -6.438 1 53.53 207 THR B C 1
ATOM 4647 O O . THR B 1 207 ? 11.742 -25.203 -5.637 1 53.53 207 THR B O 1
ATOM 4650 N N . THR B 1 208 ? 13.633 -24.328 -5.902 1 61.56 208 THR B N 1
ATOM 4651 C CA . THR B 1 208 ? 13.617 -24.234 -4.449 1 61.56 208 THR B CA 1
ATOM 4652 C C . THR B 1 208 ? 12.875 -22.969 -3.996 1 61.56 208 THR B C 1
ATOM 4654 O O . THR B 1 208 ? 12.812 -21.984 -4.73 1 61.56 208 THR B O 1
ATOM 4657 N N . GLY B 1 209 ? 11.805 -23.125 -3.137 1 78.69 209 GLY B N 1
ATOM 4658 C CA . GLY B 1 209 ? 11.078 -22.109 -2.398 1 78.69 209 GLY B CA 1
ATOM 4659 C C . GLY B 1 209 ? 11.977 -21.047 -1.814 1 78.69 209 GLY B C 1
ATOM 4660 O O . GLY B 1 209 ? 13.117 -20.875 -2.25 1 78.69 209 GLY B O 1
ATOM 4661 N N . LEU B 1 210 ? 11.555 -20.188 -1.155 1 88.88 210 LEU B N 1
ATOM 4662 C CA . LEU B 1 210 ? 12.281 -19.125 -0.469 1 88.88 210 LEU B CA 1
ATOM 4663 C C . LEU B 1 210 ? 13.219 -19.703 0.589 1 88.88 210 LEU B C 1
ATOM 4665 O O . LEU B 1 210 ? 12.844 -20.609 1.325 1 88.88 210 LEU B O 1
ATOM 4669 N N . SER B 1 211 ? 14.508 -19.281 0.545 1 92.31 211 SER B N 1
ATOM 4670 C CA . SER B 1 211 ? 15.477 -19.688 1.556 1 92.31 211 SER B CA 1
ATOM 4671 C C . SER B 1 211 ? 15.219 -18.984 2.885 1 92.31 211 SER B C 1
ATOM 4673 O O . SER B 1 211 ? 14.367 -18.094 2.967 1 92.31 211 SER B O 1
ATOM 4675 N N . THR B 1 212 ? 15.93 -19.438 3.939 1 92.25 212 THR B N 1
ATOM 4676 C CA . THR B 1 212 ? 15.828 -18.797 5.25 1 92.25 212 THR B CA 1
ATOM 4677 C C . THR B 1 212 ? 16.234 -17.328 5.168 1 92.25 212 THR B C 1
ATOM 4679 O O . THR B 1 212 ? 15.57 -16.469 5.754 1 92.25 212 THR B O 1
ATOM 4682 N N . LEU B 1 213 ? 17.281 -17.047 4.414 1 95.56 213 LEU B N 1
ATOM 4683 C CA . LEU B 1 213 ? 17.75 -15.664 4.289 1 95.56 213 LEU B CA 1
ATOM 4684 C C . LEU B 1 213 ? 16.734 -14.812 3.547 1 95.56 213 LEU B C 1
ATOM 4686 O O . LEU B 1 213 ? 16.578 -13.625 3.844 1 95.56 213 LEU B O 1
ATOM 4690 N N . ASP B 1 214 ? 16.016 -15.461 2.611 1 96.06 214 ASP B N 1
ATOM 4691 C CA . ASP B 1 214 ? 14.938 -14.742 1.949 1 96.06 214 ASP B CA 1
ATOM 4692 C C . ASP B 1 214 ? 13.875 -14.312 2.953 1 96.06 214 ASP B C 1
ATOM 4694 O O . ASP B 1 214 ? 13.422 -13.164 2.93 1 96.06 214 ASP B O 1
ATOM 4698 N N . TRP B 1 215 ? 13.578 -15.211 3.838 1 93.81 215 TRP B N 1
ATOM 4699 C CA . TRP B 1 215 ? 12.547 -14.906 4.828 1 93.81 215 TRP B CA 1
ATOM 4700 C C . TRP B 1 215 ? 13.023 -13.836 5.805 1 93.81 215 TRP B C 1
ATOM 4702 O O . TRP B 1 215 ? 12.25 -12.969 6.211 1 93.81 215 TRP B O 1
ATOM 4712 N N . VAL B 1 216 ? 14.219 -13.93 6.145 1 96.12 216 VAL B N 1
ATOM 4713 C CA . VAL B 1 216 ? 14.805 -12.906 7.008 1 96.12 216 VAL B CA 1
ATOM 4714 C C . VAL B 1 216 ? 14.742 -11.547 6.312 1 96.12 216 VAL B C 1
ATOM 4716 O O . VAL B 1 216 ? 14.367 -10.547 6.926 1 96.12 216 VAL B O 1
ATOM 4719 N N . THR B 1 217 ? 15.055 -11.547 5.051 1 97.88 217 THR B N 1
ATOM 4720 C CA . THR B 1 217 ? 15.047 -10.312 4.27 1 97.88 217 THR B CA 1
ATOM 4721 C C . THR B 1 217 ? 13.633 -9.727 4.207 1 97.88 217 THR B C 1
ATOM 4723 O O . THR B 1 217 ? 13.445 -8.531 4.438 1 97.88 217 THR B O 1
ATOM 4726 N N . ILE B 1 218 ? 12.703 -10.578 3.951 1 96.94 218 ILE B N 1
ATOM 4727 C CA . ILE B 1 218 ? 11.312 -10.156 3.848 1 96.94 218 ILE B CA 1
ATOM 4728 C C . ILE B 1 218 ? 10.852 -9.562 5.176 1 96.94 218 ILE B C 1
ATOM 4730 O O . ILE B 1 218 ? 10.281 -8.469 5.211 1 96.94 218 ILE B O 1
ATOM 4734 N N . THR B 1 219 ? 11.195 -10.195 6.262 1 96.56 219 THR B N 1
ATOM 4735 C CA . THR B 1 219 ? 10.758 -9.773 7.586 1 96.56 219 THR B CA 1
ATOM 4736 C C . THR B 1 219 ? 11.414 -8.453 7.98 1 96.56 219 THR B C 1
ATOM 4738 O O . THR B 1 219 ? 10.734 -7.539 8.461 1 96.56 219 THR B O 1
ATOM 4741 N N . LEU B 1 220 ? 12.648 -8.375 7.703 1 98 220 LEU B N 1
ATOM 4742 C CA . LEU B 1 220 ? 13.367 -7.152 8.039 1 98 220 LEU B CA 1
ATOM 4743 C C . LEU B 1 220 ? 12.867 -5.98 7.203 1 98 220 LEU B C 1
ATOM 4745 O O . LEU B 1 220 ? 12.656 -4.883 7.73 1 98 220 LEU B O 1
ATOM 4749 N N . HIS B 1 221 ? 12.688 -6.23 5.926 1 98.5 221 HIS B N 1
ATOM 4750 C CA . HIS B 1 221 ? 12.203 -5.164 5.055 1 98.5 221 HIS B CA 1
ATOM 4751 C C . HIS B 1 221 ? 10.844 -4.648 5.512 1 98.5 221 HIS B C 1
ATOM 4753 O O . HIS B 1 221 ? 10.625 -3.439 5.59 1 98.5 221 HIS B O 1
ATOM 4759 N N . LEU B 1 222 ? 9.969 -5.566 5.82 1 96.31 222 LEU B N 1
ATOM 4760 C CA . LEU B 1 222 ? 8.633 -5.184 6.281 1 96.31 222 LEU B CA 1
ATOM 4761 C C . LEU B 1 222 ? 8.711 -4.434 7.609 1 96.31 222 LEU B C 1
ATOM 4763 O O . LEU B 1 222 ? 7.926 -3.518 7.855 1 96.31 222 LEU B O 1
ATOM 4767 N N . GLY B 1 223 ? 9.625 -4.852 8.492 1 96.75 223 GLY B N 1
ATOM 4768 C CA . GLY B 1 223 ? 9.844 -4.137 9.742 1 96.75 223 GLY B CA 1
ATOM 4769 C C . GLY B 1 223 ? 10.266 -2.693 9.539 1 96.75 223 GLY B C 1
ATOM 4770 O O . GLY B 1 223 ? 9.703 -1.783 10.148 1 96.75 223 GLY B O 1
ATOM 4771 N N . PHE B 1 224 ? 11.203 -2.492 8.656 1 98.38 224 PHE B N 1
ATOM 4772 C CA . PHE B 1 224 ? 11.68 -1.139 8.391 1 98.38 224 PHE B CA 1
ATOM 4773 C C . PHE B 1 224 ? 10.625 -0.331 7.645 1 98.38 224 PHE B C 1
ATOM 4775 O O . PHE B 1 224 ? 10.492 0.876 7.855 1 98.38 224 PHE B O 1
ATOM 4782 N N . LEU B 1 225 ? 9.93 -1.009 6.762 1 97.81 225 LEU B N 1
ATOM 4783 C CA . LEU B 1 225 ? 8.812 -0.345 6.094 1 97.81 225 LEU B CA 1
ATOM 4784 C C . LEU B 1 225 ? 7.797 0.164 7.113 1 97.81 225 LEU B C 1
ATOM 4786 O O . LEU B 1 225 ? 7.285 1.277 6.98 1 97.81 225 LEU B O 1
ATOM 4790 N N . PHE B 1 226 ? 7.562 -0.638 8.102 1 95.75 226 PHE B N 1
ATOM 4791 C CA . PHE B 1 226 ? 6.637 -0.247 9.156 1 95.75 226 PHE B CA 1
ATOM 4792 C C . PHE B 1 226 ? 7.129 1.003 9.875 1 95.75 226 PHE B C 1
ATOM 4794 O O . PHE B 1 226 ? 6.359 1.935 10.109 1 95.75 226 PHE B O 1
ATOM 4801 N N . ILE B 1 227 ? 8.328 1.048 10.164 1 96.94 227 ILE B N 1
ATOM 4802 C CA . ILE B 1 227 ? 8.922 2.199 10.836 1 96.94 227 ILE B CA 1
ATOM 4803 C C . ILE B 1 227 ? 8.781 3.439 9.961 1 96.94 227 ILE B C 1
ATOM 4805 O O . ILE B 1 227 ? 8.383 4.508 10.445 1 96.94 227 ILE B O 1
ATOM 4809 N N . GLU B 1 228 ? 9.016 3.309 8.703 1 97.94 228 GLU B N 1
ATOM 4810 C CA . GLU B 1 228 ? 8.922 4.438 7.785 1 97.94 228 GLU B CA 1
ATOM 4811 C C . GLU B 1 228 ? 7.48 4.934 7.672 1 97.94 228 GLU B C 1
ATOM 4813 O O . GLU B 1 228 ? 7.23 6.141 7.66 1 97.94 228 GLU B O 1
ATOM 4818 N N . VAL B 1 229 ? 6.609 4.008 7.598 1 95.88 229 VAL B N 1
ATOM 4819 C CA . VAL B 1 229 ? 5.195 4.355 7.492 1 95.88 229 VAL B CA 1
ATOM 4820 C C . VAL B 1 229 ? 4.77 5.156 8.719 1 95.88 229 VAL B C 1
ATOM 4822 O O . VAL B 1 229 ? 4.129 6.203 8.594 1 95.88 229 VAL B O 1
ATOM 4825 N N . VAL B 1 230 ? 5.145 4.719 9.867 1 95.56 230 VAL B N 1
ATOM 4826 C CA . VAL B 1 230 ? 4.766 5.375 11.109 1 95.56 230 VAL B CA 1
ATOM 4827 C C . VAL B 1 230 ? 5.406 6.762 11.18 1 95.56 230 VAL B C 1
ATOM 4829 O O . VAL B 1 230 ? 4.738 7.742 11.508 1 95.56 230 VAL B O 1
ATOM 4832 N N . ALA B 1 231 ? 6.641 6.832 10.828 1 97.38 231 ALA B N 1
ATOM 4833 C CA . ALA B 1 231 ? 7.352 8.109 10.875 1 97.38 231 ALA B CA 1
ATOM 4834 C C . ALA B 1 231 ? 6.727 9.117 9.914 1 97.38 231 ALA B C 1
ATOM 4836 O O . ALA B 1 231 ? 6.484 10.266 10.281 1 97.38 231 ALA B O 1
ATOM 4837 N N . ASP B 1 232 ? 6.465 8.672 8.711 1 96.88 232 ASP B N 1
ATOM 4838 C CA . ASP B 1 232 ? 5.871 9.547 7.711 1 96.88 232 ASP B CA 1
ATOM 4839 C C . ASP B 1 232 ? 4.473 9.992 8.125 1 96.88 232 ASP B C 1
ATOM 4841 O O . ASP B 1 232 ? 4.082 11.141 7.887 1 96.88 232 ASP B O 1
ATOM 4845 N N . GLU B 1 233 ? 3.75 9.039 8.688 1 94.94 233 GLU B N 1
ATOM 4846 C CA . GLU B 1 233 ? 2.406 9.375 9.148 1 94.94 233 GLU B CA 1
ATOM 4847 C C . GLU B 1 233 ? 2.449 10.398 10.281 1 94.94 233 GLU B C 1
ATOM 4849 O O . GLU B 1 233 ? 1.671 11.359 10.281 1 94.94 233 GLU B O 1
ATOM 4854 N N . GLN B 1 234 ? 3.348 10.242 11.219 1 95.81 234 GLN B N 1
ATOM 4855 C CA . GLN B 1 234 ? 3.496 11.188 12.32 1 95.81 234 GLN B CA 1
ATOM 4856 C C . GLN B 1 234 ? 3.846 12.586 11.805 1 95.81 234 GLN B C 1
ATOM 4858 O O . GLN B 1 234 ? 3.275 13.578 12.258 1 95.81 234 GLN B O 1
ATOM 4863 N N . GLN B 1 235 ? 4.723 12.594 10.891 1 95.81 235 GLN B N 1
ATOM 4864 C CA . GLN B 1 235 ? 5.121 13.875 10.312 1 95.81 235 GLN B CA 1
ATOM 4865 C C . GLN B 1 235 ? 3.969 14.508 9.531 1 95.81 235 GLN B C 1
ATOM 4867 O O . GLN B 1 235 ? 3.754 15.719 9.609 1 95.81 235 GLN B O 1
ATOM 4872 N N . TYR B 1 236 ? 3.268 13.719 8.789 1 95.38 236 TYR B N 1
ATOM 4873 C CA . TYR B 1 236 ? 2.156 14.219 7.988 1 95.38 236 TYR B CA 1
ATOM 4874 C C . TYR B 1 236 ? 1.06 14.797 8.867 1 95.38 236 TYR B C 1
ATOM 4876 O O . TYR B 1 236 ? 0.533 15.875 8.586 1 95.38 236 TYR B O 1
ATOM 4884 N N . VAL B 1 237 ? 0.702 14.07 9.922 1 95 237 VAL B N 1
ATOM 4885 C CA . VAL B 1 237 ? -0.328 14.523 10.852 1 95 237 VAL B CA 1
ATOM 4886 C C . VAL B 1 237 ? 0.109 15.836 11.508 1 95 237 VAL B C 1
ATOM 4888 O O . VAL B 1 237 ? -0.667 16.797 11.578 1 95 237 VAL B O 1
ATOM 4891 N N . PHE B 1 238 ? 1.341 15.938 11.969 1 95.38 238 PHE B N 1
ATOM 4892 C CA . PHE B 1 238 ? 1.876 17.141 12.609 1 95.38 238 PHE B CA 1
ATOM 4893 C C . PHE B 1 238 ? 1.772 18.344 11.68 1 95.38 238 PHE B C 1
ATOM 4895 O O . PHE B 1 238 ? 1.289 19.406 12.078 1 95.38 238 PHE B O 1
ATOM 4902 N N . GLN B 1 239 ? 2.215 18.109 10.438 1 94.38 239 GLN B N 1
ATOM 4903 C CA . GLN B 1 239 ? 2.203 19.203 9.484 1 94.38 239 GLN B CA 1
ATOM 4904 C C . GLN B 1 239 ? 0.775 19.625 9.148 1 94.38 239 GLN B C 1
ATOM 4906 O O . GLN B 1 239 ? 0.488 20.828 9.039 1 94.38 239 GLN B O 1
ATOM 4911 N N . THR B 1 240 ? -0.061 18.672 8.992 1 94.25 240 THR B N 1
ATOM 4912 C CA . THR B 1 240 ? -1.462 18.953 8.688 1 94.25 240 THR B CA 1
ATOM 4913 C C . THR B 1 240 ? -2.109 19.75 9.812 1 94.25 240 THR B C 1
ATOM 4915 O O . THR B 1 240 ? -2.77 20.766 9.555 1 94.25 240 THR B O 1
ATOM 4918 N N . GLU B 1 241 ? -1.878 19.344 11.023 1 94 241 GLU B N 1
ATOM 4919 C CA . GLU B 1 241 ? -2.41 20.047 12.188 1 94 241 GLU B CA 1
ATOM 4920 C C . GLU B 1 241 ? -1.793 21.438 12.32 1 94 241 GLU B C 1
ATOM 4922 O O . GLU B 1 241 ? -2.498 22.422 12.602 1 94 241 GLU B O 1
ATOM 4927 N N . LYS B 1 242 ? -0.498 21.5 12.148 1 93.75 242 LYS B N 1
ATOM 4928 C CA . LYS B 1 242 ? 0.224 22.766 12.281 1 93.75 242 LYS B CA 1
ATOM 4929 C C . LYS B 1 242 ? -0.322 23.812 11.312 1 93.75 242 LYS B C 1
ATOM 4931 O O . LYS B 1 242 ? -0.609 24.938 11.703 1 93.75 242 LYS B O 1
ATOM 4936 N N . TYR B 1 243 ? -0.548 23.453 10.086 1 92.69 243 TYR B N 1
ATOM 4937 C CA . TYR B 1 243 ? -0.992 24.406 9.078 1 92.69 243 TYR B CA 1
ATOM 4938 C C . TYR B 1 243 ? -2.463 24.75 9.266 1 92.69 243 TYR B C 1
ATOM 4940 O O . TYR B 1 243 ? -2.883 25.875 8.984 1 92.69 243 TYR B O 1
ATOM 4948 N N . ALA B 1 244 ? -3.197 23.797 9.766 1 92.12 244 ALA B N 1
ATOM 4949 C CA . ALA B 1 244 ? -4.578 24.109 10.117 1 92.12 244 ALA B CA 1
ATOM 4950 C C . ALA B 1 244 ? -4.641 25.156 11.227 1 92.12 244 ALA B C 1
ATOM 4952 O O . ALA B 1 244 ? -5.414 26.109 11.141 1 92.12 244 ALA B O 1
ATOM 4953 N N . LEU B 1 245 ? -3.82 24.984 12.195 1 92.56 245 LEU B N 1
ATOM 4954 C CA . LEU B 1 245 ? -3.768 25.922 13.312 1 92.56 245 LEU B CA 1
ATOM 4955 C C . LEU B 1 245 ? -3.287 27.297 12.844 1 92.56 245 LEU B C 1
ATOM 4957 O O . LEU B 1 245 ? -3.859 28.312 13.219 1 92.56 245 LEU B O 1
ATOM 4961 N N . LEU B 1 246 ? -2.318 27.266 11.969 1 92.75 246 LEU B N 1
ATOM 4962 C CA . LEU B 1 246 ? -1.737 28.516 11.484 1 92.75 246 LEU B CA 1
ATOM 4963 C C . LEU B 1 246 ? -2.713 29.25 10.578 1 92.75 246 LEU B C 1
ATOM 4965 O O . LEU B 1 246 ? -2.561 30.453 10.336 1 92.75 246 LEU B O 1
ATOM 4969 N N . SER B 1 247 ? -3.67 28.5 10.047 1 90.25 247 SER B N 1
ATOM 4970 C CA . SER B 1 247 ? -4.684 29.125 9.211 1 90.25 247 SER B CA 1
ATOM 4971 C C . SER B 1 247 ? -5.68 29.922 10.047 1 90.25 247 SER B C 1
ATOM 4973 O O . SER B 1 247 ? -6.387 30.781 9.523 1 90.25 247 SER B O 1
ATOM 4975 N N . HIS B 1 248 ? -5.699 29.719 11.352 1 88.94 248 HIS B N 1
ATOM 4976 C CA . HIS B 1 248 ? -6.676 30.375 12.219 1 88.94 248 HIS B CA 1
ATOM 4977 C C . HIS B 1 248 ? -5.992 31.141 13.344 1 88.94 248 HIS B C 1
ATOM 4979 O O . HIS B 1 248 ? -6.586 32.031 13.938 1 88.94 248 HIS B O 1
ATOM 4985 N N . LEU B 1 249 ? -4.711 30.719 13.656 1 90.5 249 LEU B N 1
ATOM 4986 C CA . LEU B 1 249 ? -3.982 31.281 14.789 1 90.5 249 LEU B CA 1
ATOM 4987 C C . LEU B 1 249 ? -2.627 31.812 14.352 1 90.5 249 LEU B C 1
ATOM 4989 O O . LEU B 1 249 ? -2.113 31.438 13.297 1 90.5 249 LEU B O 1
ATOM 4993 N N . LYS B 1 250 ? -2.121 32.781 15.195 1 91.25 250 LYS B N 1
ATOM 4994 C CA . LYS B 1 250 ? -0.753 33.25 14.992 1 91.25 250 LYS B CA 1
ATOM 4995 C C . LYS B 1 250 ? 0.254 32.312 15.625 1 91.25 250 LYS B C 1
ATOM 4997 O O . LYS B 1 250 ? -0.092 31.531 16.516 1 91.25 250 LYS B O 1
ATOM 5002 N N . LYS B 1 251 ? 1.442 32.344 15.133 1 90.88 251 LYS B N 1
ATOM 5003 C CA . LYS B 1 251 ? 2.508 31.453 15.57 1 90.88 251 LYS B CA 1
ATOM 5004 C C . LYS B 1 251 ? 2.699 31.516 17.078 1 90.88 251 LYS B C 1
ATOM 5006 O O . LYS B 1 251 ? 2.941 30.484 17.719 1 90.88 251 LYS B O 1
ATOM 5011 N N . ASP B 1 252 ? 2.529 32.656 17.641 1 90.94 252 ASP B N 1
ATOM 5012 C CA . ASP B 1 252 ? 2.791 32.875 19.062 1 90.94 252 ASP B CA 1
ATOM 5013 C C . ASP B 1 252 ? 1.705 32.25 19.922 1 90.94 252 ASP B C 1
ATOM 5015 O O . ASP B 1 252 ? 1.895 32.062 21.125 1 90.94 252 ASP B O 1
ATOM 5019 N N . GLN B 1 253 ? 0.607 31.859 19.328 1 91.88 253 GLN B N 1
ATOM 5020 C CA . GLN B 1 253 ? -0.517 31.281 20.047 1 91.88 253 GLN B CA 1
ATOM 5021 C C . GLN B 1 253 ? -0.435 29.75 20.078 1 91.88 253 GLN B C 1
ATOM 5023 O O . GLN B 1 253 ? -1.211 29.094 20.781 1 91.88 253 GLN B O 1
ATOM 5028 N N . LEU B 1 254 ? 0.495 29.312 19.344 1 92.94 254 LEU B N 1
ATOM 5029 C CA . LEU B 1 254 ? 0.642 27.875 19.281 1 92.94 254 LEU B CA 1
ATOM 5030 C C . LEU B 1 254 ? 1.354 27.344 20.531 1 92.94 254 LEU B C 1
ATOM 5032 O O . LEU B 1 254 ? 1.99 28.109 21.25 1 92.94 254 LEU B O 1
ATOM 5036 N N . LYS B 1 255 ? 1.1 26.031 20.844 1 90.62 255 LYS B N 1
ATOM 5037 C CA . LYS B 1 255 ? 1.701 25.391 22.016 1 90.62 255 LYS B CA 1
ATOM 5038 C C . LYS B 1 255 ? 2.5 24.156 21.609 1 90.62 255 LYS B C 1
ATOM 5040 O O . LYS B 1 255 ? 2.299 23.609 20.531 1 90.62 255 LYS B O 1
ATOM 5045 N N . GLY B 1 256 ? 3.52 23.797 22.453 1 91.5 256 GLY B N 1
ATOM 5046 C CA . GLY B 1 256 ? 4.258 22.547 22.266 1 91.5 256 GLY B CA 1
ATOM 5047 C C . GLY B 1 256 ? 5.035 22.516 20.953 1 91.5 256 GLY B C 1
ATOM 5048 O O . GLY B 1 256 ? 5.648 23.516 20.562 1 91.5 256 GLY B O 1
ATOM 5049 N N . ASP B 1 257 ? 5.008 21.359 20.344 1 93.94 257 ASP B N 1
ATOM 5050 C CA . ASP B 1 257 ? 5.762 21.156 19.109 1 93.94 257 ASP B CA 1
ATOM 5051 C C . ASP B 1 257 ? 5.266 22.078 18 1 93.94 257 ASP B C 1
ATOM 5053 O O . ASP B 1 257 ? 6.031 22.453 17.109 1 93.94 257 ASP B O 1
ATOM 5057 N N . TYR B 1 258 ? 4.035 22.438 18.156 1 94.31 258 TYR B N 1
ATOM 5058 C CA . TYR B 1 258 ? 3.49 23.328 17.141 1 94.31 258 TYR B CA 1
ATOM 5059 C C . TYR B 1 258 ? 4.156 24.703 17.203 1 94.31 258 TYR B C 1
ATOM 5061 O O . TYR B 1 258 ? 4.379 25.344 16.172 1 94.31 258 TYR B O 1
ATOM 5069 N N . LYS B 1 259 ? 4.43 25.156 18.375 1 93.06 259 LYS B N 1
ATOM 5070 C CA . LYS B 1 259 ? 5.141 26.422 18.562 1 93.06 259 LYS B CA 1
ATOM 5071 C C . LYS B 1 259 ? 6.582 26.312 18.078 1 93.06 259 LYS B C 1
ATOM 5073 O O . LYS B 1 259 ? 7.109 27.25 17.484 1 93.06 259 LYS B O 1
ATOM 5078 N N . LEU B 1 260 ? 7.191 25.203 18.297 1 94.44 260 LEU B N 1
ATOM 5079 C CA . LEU B 1 260 ? 8.562 24.969 17.844 1 94.44 260 LEU B CA 1
ATOM 5080 C C . LEU B 1 260 ? 8.641 24.922 16.328 1 94.44 260 LEU B C 1
ATOM 5082 O O . LEU B 1 260 ? 9.664 25.297 15.742 1 94.44 260 LEU B O 1
ATOM 5086 N N . GLY B 1 261 ? 7.559 24.344 15.758 1 94.25 261 GLY B N 1
ATOM 5087 C CA . GLY B 1 261 ? 7.496 24.266 14.305 1 94.25 261 GLY B CA 1
ATOM 5088 C C . GLY B 1 261 ? 7.902 22.906 13.766 1 94.25 261 GLY B C 1
ATOM 5089 O O . GLY B 1 261 ? 7.828 22.656 12.562 1 94.25 261 GLY B O 1
ATOM 5090 N N . PHE B 1 262 ? 8.445 22.031 14.609 1 95.25 262 PHE B N 1
ATOM 5091 C CA . PHE B 1 262 ? 8.852 20.688 14.211 1 95.25 262 PHE B CA 1
ATOM 5092 C C . PHE B 1 262 ? 8.57 19.688 15.32 1 95.25 262 PHE B C 1
ATOM 5094 O O . PHE B 1 262 ? 8.336 20.078 16.469 1 95.25 262 PHE B O 1
ATOM 5101 N N . LEU B 1 263 ? 8.492 18.375 14.969 1 94.25 263 LEU B N 1
ATOM 5102 C CA . LEU B 1 263 ? 8.227 17.297 15.914 1 94.25 263 LEU B CA 1
ATOM 5103 C C . LEU B 1 263 ? 9.477 16.984 16.734 1 94.25 263 LEU B C 1
ATOM 5105 O O . LEU B 1 263 ? 10.539 16.703 16.172 1 94.25 263 LEU B O 1
ATOM 5109 N N . TRP B 1 264 ? 9.344 17.125 18.031 1 93.94 264 TRP B N 1
ATOM 5110 C CA . TRP B 1 264 ? 10.461 16.828 18.922 1 93.94 264 TRP B CA 1
ATOM 5111 C C . TRP B 1 264 ? 10.016 15.945 20.094 1 93.94 264 TRP B C 1
ATOM 5113 O O . TRP B 1 264 ? 10.68 14.977 20.438 1 93.94 264 TRP B O 1
ATOM 5123 N N . HIS B 1 265 ? 8.883 16.188 20.641 1 92.56 265 HIS B N 1
ATOM 5124 C CA . HIS B 1 265 ? 8.531 15.594 21.922 1 92.56 265 HIS B CA 1
ATOM 5125 C C . HIS B 1 265 ? 7.438 14.539 21.766 1 92.56 265 HIS B C 1
ATOM 5127 O O . HIS B 1 265 ? 6.73 14.227 22.734 1 92.56 265 HIS B O 1
ATOM 5133 N N . SER B 1 266 ? 7.301 14.062 20.625 1 91.75 266 SER B N 1
ATOM 5134 C CA . SER B 1 266 ? 6.289 13.031 20.422 1 91.75 266 SER B CA 1
ATOM 5135 C C . SER B 1 266 ? 6.699 12.062 19.312 1 91.75 266 SER B C 1
ATOM 5137 O O . SER B 1 266 ? 7.504 12.406 18.453 1 91.75 266 SER B O 1
ATOM 5139 N N . GLY B 1 267 ? 6.25 10.789 19.484 1 94 267 GLY B N 1
ATOM 5140 C CA . GLY B 1 267 ? 6.414 9.797 18.438 1 94 267 GLY B CA 1
ATOM 5141 C C . GLY B 1 267 ? 7.852 9.352 18.266 1 94 267 GLY B C 1
ATOM 5142 O O . GLY B 1 267 ? 8.648 9.414 19.203 1 94 267 GLY B O 1
ATOM 5143 N N . LEU B 1 268 ? 8.172 8.93 17.078 1 96.75 268 LEU B N 1
ATOM 5144 C CA . LEU B 1 268 ? 9.484 8.375 16.766 1 96.75 268 LEU B CA 1
ATOM 5145 C C . LEU B 1 268 ? 10.547 9.477 16.734 1 96.75 268 LEU B C 1
ATOM 5147 O O . LEU B 1 268 ? 11.742 9.195 16.844 1 96.75 268 LEU B O 1
ATOM 5151 N N . PHE B 1 269 ? 10.125 10.703 16.656 1 97.06 269 PHE B N 1
ATOM 5152 C CA . PHE B 1 269 ? 11.023 11.836 16.484 1 97.06 269 PHE B CA 1
ATOM 5153 C C . PHE B 1 269 ? 11.672 12.227 17.797 1 97.06 269 PHE B C 1
ATOM 5155 O O . PHE B 1 269 ? 12.602 13.031 17.828 1 97.06 269 PHE B O 1
ATOM 5162 N N . GLN B 1 270 ? 11.172 11.586 18.859 1 95.88 270 GLN B N 1
ATOM 5163 C CA . GLN B 1 270 ? 11.836 11.75 20.156 1 95.88 270 GLN B CA 1
ATOM 5164 C C . GLN B 1 270 ? 13.133 10.953 20.219 1 95.88 270 GLN B C 1
ATOM 5166 O O . GLN B 1 270 ? 14.016 11.258 21.016 1 95.88 270 GLN B O 1
ATOM 5171 N N . TYR B 1 271 ? 13.234 9.922 19.266 1 96.12 271 TYR B N 1
ATOM 5172 C CA . TYR B 1 271 ? 14.336 8.969 19.359 1 96.12 271 TYR B CA 1
ATOM 5173 C C . TYR B 1 271 ? 15.273 9.094 18.172 1 96.12 271 TYR B C 1
ATOM 5175 O O . TYR B 1 271 ? 16.406 8.609 18.203 1 96.12 271 TYR B O 1
ATOM 5183 N N . SER B 1 272 ? 14.859 9.578 17.172 1 97.5 272 SER B N 1
ATOM 5184 C CA . SER B 1 272 ? 15.602 9.844 15.938 1 97.5 272 SER B CA 1
ATOM 5185 C C . SER B 1 272 ? 15.094 11.102 15.242 1 97.5 272 SER B C 1
ATOM 5187 O O . SER B 1 272 ? 13.891 11.305 15.117 1 97.5 272 SER B O 1
ATOM 5189 N N . ARG B 1 273 ? 16.078 11.961 14.828 1 97.44 273 ARG B N 1
ATOM 5190 C CA . ARG B 1 273 ? 15.672 13.195 14.164 1 97.44 273 ARG B CA 1
ATOM 5191 C C . ARG B 1 273 ? 15.094 12.906 12.789 1 97.44 273 ARG B C 1
ATOM 5193 O O . ARG B 1 273 ? 14.258 13.664 12.289 1 97.44 273 ARG B O 1
ATOM 5200 N N . HIS B 1 274 ? 15.609 11.812 12.172 1 97.81 274 HIS B N 1
ATOM 5201 C CA . HIS B 1 274 ? 15.148 11.414 10.844 1 97.81 274 HIS B CA 1
ATOM 5202 C C . HIS B 1 274 ? 14.859 9.922 10.781 1 97.81 274 HIS B C 1
ATOM 5204 O O . HIS B 1 274 ? 15.477 9.195 10 1 97.81 274 HIS B O 1
ATOM 5210 N N . PRO B 1 275 ? 13.844 9.422 11.539 1 97.88 275 PRO B N 1
ATOM 5211 C CA . PRO B 1 275 ? 13.539 7.988 11.586 1 97.88 275 PRO B CA 1
ATOM 5212 C C . PRO B 1 275 ? 13.102 7.434 10.234 1 97.88 275 PRO B C 1
ATOM 5214 O O . PRO B 1 275 ? 13.344 6.262 9.938 1 97.88 275 PRO B O 1
ATOM 5217 N N . ASN B 1 276 ? 12.398 8.273 9.438 1 97.69 276 ASN B N 1
ATOM 5218 C CA . ASN B 1 276 ? 12.016 7.84 8.094 1 97.69 276 ASN B CA 1
ATOM 5219 C C . ASN B 1 276 ? 13.242 7.566 7.227 1 97.69 276 ASN B C 1
ATOM 5221 O O . ASN B 1 276 ? 13.273 6.586 6.48 1 97.69 276 ASN B O 1
ATOM 5225 N N . PHE B 1 277 ? 14.289 8.438 7.355 1 97.81 277 PHE B N 1
ATOM 5226 C CA . PHE B 1 277 ? 15.508 8.273 6.582 1 97.81 277 PHE B CA 1
ATOM 5227 C C . PHE B 1 277 ? 16.281 7.039 7.047 1 97.81 277 PHE B C 1
ATOM 5229 O O . PHE B 1 277 ? 16.906 6.352 6.238 1 97.81 277 PHE B O 1
ATOM 5236 N N . PHE B 1 278 ? 16.266 6.812 8.344 1 97.88 278 PHE B N 1
ATOM 5237 C CA . PHE B 1 278 ? 16.875 5.598 8.867 1 97.88 278 PHE B CA 1
ATOM 5238 C C . PHE B 1 278 ? 16.25 4.359 8.242 1 97.88 278 PHE B C 1
ATOM 5240 O O . PHE B 1 278 ? 16.953 3.479 7.746 1 97.88 278 PHE B O 1
ATOM 5247 N N . ALA B 1 279 ? 14.977 4.312 8.312 1 98.56 279 ALA B N 1
ATOM 5248 C CA . ALA B 1 279 ? 14.258 3.162 7.781 1 98.56 279 ALA B CA 1
ATOM 5249 C C . ALA B 1 279 ? 14.492 3.016 6.277 1 98.56 279 ALA B C 1
ATOM 5251 O O . ALA B 1 279 ? 14.68 1.905 5.777 1 98.56 279 ALA B O 1
ATOM 5252 N N . GLU B 1 280 ? 14.523 4.133 5.527 1 98.19 280 GLU B N 1
ATOM 5253 C CA . GLU B 1 280 ? 14.742 4.137 4.086 1 98.19 280 GLU B CA 1
ATOM 5254 C C . GLU B 1 280 ? 16.094 3.518 3.736 1 98.19 280 GLU B C 1
ATOM 5256 O O . GLU B 1 280 ? 16.172 2.613 2.9 1 98.19 280 GLU B O 1
ATOM 5261 N N . GLN B 1 281 ? 17.094 3.977 4.375 1 98.31 281 GLN B N 1
ATOM 5262 C CA . GLN B 1 281 ? 18.438 3.453 4.145 1 98.31 281 GLN B CA 1
ATOM 5263 C C . GLN B 1 281 ? 18.516 1.973 4.504 1 98.31 281 GLN B C 1
ATOM 5265 O O . GLN B 1 281 ? 19.047 1.171 3.732 1 98.31 281 GLN B O 1
ATOM 5270 N N . ALA B 1 282 ? 17.922 1.643 5.641 1 98.56 282 ALA B N 1
ATOM 5271 C CA . ALA B 1 282 ? 17.984 0.267 6.129 1 98.56 282 ALA B CA 1
ATOM 5272 C C . ALA B 1 282 ? 17.281 -0.688 5.156 1 98.56 282 ALA B C 1
ATOM 5274 O O . ALA B 1 282 ? 17.766 -1.803 4.93 1 98.56 282 ALA B O 1
ATOM 5275 N N . MET B 1 283 ? 16.234 -0.28 4.602 1 98.69 283 MET B N 1
ATOM 5276 C CA . MET B 1 283 ? 15.469 -1.14 3.699 1 98.69 283 MET B CA 1
ATOM 5277 C C . MET B 1 283 ? 16.312 -1.547 2.494 1 98.69 283 MET B C 1
ATOM 5279 O O . MET B 1 283 ? 16.25 -2.693 2.049 1 98.69 283 MET B O 1
ATOM 5283 N N . TRP B 1 284 ? 17.125 -0.632 2.004 1 98.62 284 TRP B N 1
ATOM 5284 C CA . TRP B 1 284 ? 17.875 -0.948 0.793 1 98.62 284 TRP B CA 1
ATOM 5285 C C . TRP B 1 284 ? 19.125 -1.765 1.123 1 98.62 284 TRP B C 1
ATOM 5287 O O . TRP B 1 284 ? 19.594 -2.539 0.292 1 98.62 284 TRP B O 1
ATOM 5297 N N . TRP B 1 285 ? 19.625 -1.651 2.377 1 98.56 285 TRP B N 1
ATOM 5298 C CA . TRP B 1 285 ? 20.625 -2.602 2.842 1 98.56 285 TRP B CA 1
ATOM 5299 C C . TRP B 1 285 ? 20.031 -4.004 2.953 1 98.56 285 TRP B C 1
ATOM 5301 O O . TRP B 1 285 ? 20.703 -4.988 2.619 1 98.56 285 TRP B O 1
ATOM 5311 N N . VAL B 1 286 ? 18.828 -4.043 3.355 1 98.62 286 VAL B N 1
ATOM 5312 C CA . VAL B 1 286 ? 18.141 -5.316 3.527 1 98.62 286 VAL B CA 1
ATOM 5313 C C . VAL B 1 286 ? 17.859 -5.941 2.162 1 98.62 286 VAL B C 1
ATOM 5315 O O . VAL B 1 286 ? 18.016 -7.152 1.984 1 98.62 286 VAL B O 1
ATOM 5318 N N . ILE B 1 287 ? 17.422 -5.148 1.188 1 98.75 287 ILE B N 1
ATOM 5319 C CA . ILE B 1 287 ? 17.156 -5.648 -0.157 1 98.75 287 ILE B CA 1
ATOM 5320 C C . ILE B 1 287 ? 18.422 -6.285 -0.729 1 98.75 287 ILE B C 1
ATOM 5322 O O . ILE B 1 287 ? 18.344 -7.273 -1.462 1 98.75 287 ILE B O 1
ATOM 5326 N N . TYR B 1 288 ? 19.578 -5.781 -0.352 1 98.56 288 TYR B N 1
ATOM 5327 C CA . TYR B 1 288 ? 20.859 -6.336 -0.77 1 98.56 288 TYR B CA 1
ATOM 5328 C C . TYR B 1 288 ? 20.969 -7.809 -0.389 1 98.56 288 TYR B C 1
ATOM 5330 O O . TYR B 1 288 ? 21.578 -8.602 -1.113 1 98.56 288 TYR B O 1
ATOM 5338 N N . LEU B 1 289 ? 20.328 -8.219 0.659 1 98.12 289 LEU B N 1
ATOM 5339 C CA . LEU B 1 289 ? 20.438 -9.578 1.178 1 98.12 289 LEU B CA 1
ATOM 5340 C C . LEU B 1 289 ? 19.828 -10.586 0.206 1 98.12 289 LEU B C 1
ATOM 5342 O O . LEU B 1 289 ? 20.188 -11.766 0.222 1 98.12 289 LEU B O 1
ATOM 5346 N N . PHE B 1 290 ? 18.938 -10.164 -0.695 1 98 290 PHE B N 1
ATOM 5347 C CA . PHE B 1 290 ? 18.422 -11.055 -1.728 1 98 290 PHE B CA 1
ATOM 5348 C C . PHE B 1 290 ? 19.547 -11.508 -2.652 1 98 290 PHE B C 1
ATOM 5350 O O . PHE B 1 290 ? 19.547 -12.648 -3.113 1 98 290 PHE B O 1
ATOM 5357 N N . SER B 1 291 ? 20.5 -10.586 -2.934 1 97.62 291 SER B N 1
ATOM 5358 C CA . SER B 1 291 ? 21.641 -10.953 -3.777 1 97.62 291 SER B CA 1
ATOM 5359 C C . SER B 1 291 ? 22.562 -11.93 -3.061 1 97.62 291 SER B C 1
ATOM 5361 O O . SER B 1 291 ? 23.109 -12.852 -3.678 1 97.62 291 SER B O 1
ATOM 5363 N N . VAL B 1 292 ? 22.703 -11.758 -1.771 1 96.25 292 VAL B N 1
ATOM 5364 C CA . VAL B 1 292 ? 23.516 -12.656 -0.97 1 96.25 292 VAL B CA 1
ATOM 5365 C C . VAL B 1 292 ? 22.891 -14.055 -0.958 1 96.25 292 VAL B C 1
ATOM 5367 O O . VAL B 1 292 ? 23.578 -15.047 -1.174 1 96.25 292 VAL B O 1
ATOM 5370 N N . ALA B 1 293 ? 21.594 -14.078 -0.761 1 95.56 293 ALA B N 1
ATOM 5371 C CA . ALA B 1 293 ? 20.875 -15.352 -0.767 1 95.56 293 ALA B CA 1
ATOM 5372 C C . ALA B 1 293 ? 21.016 -16.062 -2.109 1 95.56 293 ALA B C 1
ATOM 5374 O O . ALA B 1 293 ? 21.203 -17.281 -2.158 1 95.56 293 ALA B O 1
ATOM 5375 N N . ALA B 1 294 ? 20.953 -15.312 -3.162 1 94.44 294 ALA B N 1
ATOM 5376 C CA . ALA B 1 294 ? 21.094 -15.875 -4.504 1 94.44 294 ALA B CA 1
ATOM 5377 C C . ALA B 1 294 ? 22.469 -16.484 -4.707 1 94.44 294 ALA B C 1
ATOM 5379 O O . ALA B 1 294 ? 22.609 -17.594 -5.223 1 94.44 294 ALA B O 1
ATOM 5380 N N . VAL B 1 295 ? 23.516 -15.758 -4.277 1 93.38 295 VAL B N 1
ATOM 5381 C CA . VAL B 1 295 ? 24.891 -16.203 -4.434 1 93.38 295 VAL B CA 1
ATOM 5382 C C . VAL B 1 295 ? 25.125 -17.469 -3.605 1 93.38 295 VAL B C 1
ATOM 5384 O O . VAL B 1 295 ? 25.734 -18.422 -4.082 1 93.38 295 VAL B O 1
ATOM 5387 N N . GLN B 1 296 ? 24.594 -17.438 -2.432 1 92.88 296 GLN B N 1
ATOM 5388 C CA . GLN B 1 296 ? 24.766 -18.594 -1.553 1 92.88 296 GLN B CA 1
ATOM 5389 C C . GLN B 1 296 ? 24.062 -19.828 -2.111 1 92.88 296 GLN B C 1
ATOM 5391 O O . GLN B 1 296 ? 24.594 -20.938 -2.072 1 92.88 296 GLN B O 1
ATOM 5396 N N . GLU B 1 297 ? 22.938 -19.609 -2.594 1 90.25 297 GLU B N 1
ATOM 5397 C CA . GLU B 1 297 ? 22.172 -20.719 -3.18 1 90.25 297 GLU B CA 1
ATOM 5398 C C . GLU B 1 297 ? 22.875 -21.266 -4.422 1 90.25 297 GLU B C 1
ATOM 5400 O O . GLU B 1 297 ? 22.984 -22.484 -4.59 1 90.25 297 GLU B O 1
ATOM 5405 N N . ALA B 1 298 ? 23.328 -20.453 -5.281 1 89.31 298 ALA B N 1
ATOM 5406 C CA . ALA B 1 298 ? 23.953 -20.844 -6.539 1 89.31 298 ALA B CA 1
ATOM 5407 C C . ALA B 1 298 ? 25.312 -21.516 -6.289 1 89.31 298 ALA B C 1
ATOM 5409 O O . ALA B 1 298 ? 25.688 -22.438 -7.008 1 89.31 298 ALA B O 1
ATOM 5410 N N . SER B 1 299 ? 26.047 -21.078 -5.289 1 88.56 299 SER B N 1
ATOM 5411 C CA . SER B 1 299 ? 27.375 -21.594 -5.023 1 88.56 299 SER B CA 1
ATOM 5412 C C . SER B 1 299 ? 27.344 -22.781 -4.07 1 88.56 299 SER B C 1
ATOM 5414 O O . SER B 1 299 ? 28.281 -23.562 -4.012 1 88.56 299 SER B O 1
ATOM 5416 N N . GLY B 1 300 ? 26.281 -22.828 -3.301 1 87.62 300 GLY B N 1
ATOM 5417 C CA . GLY B 1 300 ? 26.203 -23.859 -2.27 1 87.62 300 GLY B CA 1
ATOM 5418 C C . GLY B 1 300 ? 27.094 -23.562 -1.071 1 87.62 300 GLY B C 1
ATOM 5419 O O . GLY B 1 300 ? 27.328 -24.438 -0.24 1 87.62 300 GLY B O 1
ATOM 5420 N N . MET B 1 301 ? 27.609 -22.359 -1.007 1 88.31 301 MET B N 1
ATOM 5421 C CA . MET B 1 301 ? 28.5 -21.953 0.06 1 88.31 301 MET B CA 1
ATOM 5422 C C . MET B 1 301 ? 27.875 -20.844 0.906 1 88.31 301 MET B C 1
ATOM 5424 O O . MET B 1 301 ? 26.969 -20.156 0.45 1 88.31 301 MET B O 1
ATOM 5428 N N . ASN B 1 302 ? 28.266 -20.781 2.129 1 87.38 302 ASN B N 1
ATOM 5429 C CA . ASN B 1 302 ? 27.781 -19.734 3.016 1 87.38 302 ASN B CA 1
ATOM 5430 C C . ASN B 1 302 ? 28.922 -19.062 3.777 1 87.38 302 ASN B C 1
ATOM 5432 O O . ASN B 1 302 ? 28.719 -18.594 4.898 1 87.38 302 ASN B O 1
ATOM 5436 N N . ASP B 1 303 ? 30.062 -19.062 3.156 1 87.25 303 ASP B N 1
ATOM 5437 C CA . ASP B 1 303 ? 31.219 -18.453 3.801 1 87.25 303 ASP B CA 1
ATOM 5438 C C . ASP B 1 303 ? 31.219 -16.938 3.574 1 87.25 303 ASP B C 1
ATOM 5440 O O . ASP B 1 303 ? 30.312 -16.391 2.936 1 87.25 303 ASP B O 1
ATOM 5444 N N . LEU B 1 304 ? 32.188 -16.266 4.094 1 85.88 304 LEU B N 1
ATOM 5445 C CA . LEU B 1 304 ? 32.281 -14.805 4.121 1 85.88 304 LEU B CA 1
ATOM 5446 C C . LEU B 1 304 ? 32.312 -14.234 2.707 1 85.88 304 LEU B C 1
ATOM 5448 O O . LEU B 1 304 ? 31.766 -13.156 2.451 1 85.88 304 LEU B O 1
ATOM 5452 N N . SER B 1 305 ? 32.844 -15.008 1.801 1 85.38 305 SER B N 1
ATOM 5453 C CA . SER B 1 305 ? 33 -14.531 0.432 1 85.38 305 SER B CA 1
ATOM 5454 C C . SER B 1 305 ? 31.656 -14.352 -0.248 1 85.38 305 SER B C 1
ATOM 5456 O O . SER B 1 305 ? 31.531 -13.578 -1.201 1 85.38 305 SER B O 1
ATOM 5458 N N . THR B 1 306 ? 30.656 -15 0.267 1 90.5 306 THR B N 1
ATOM 5459 C CA . THR B 1 306 ? 29.344 -14.992 -0.379 1 90.5 306 THR B CA 1
ATOM 5460 C C . THR B 1 306 ? 28.562 -13.734 -0.012 1 90.5 306 THR B C 1
ATOM 5462 O O . THR B 1 306 ? 27.547 -13.422 -0.639 1 90.5 306 THR B O 1
ATOM 5465 N N . TYR B 1 307 ? 29.078 -12.93 0.905 1 92.62 307 TYR B N 1
ATOM 5466 C CA . TYR B 1 307 ? 28.312 -11.789 1.409 1 92.62 307 TYR B CA 1
ATOM 5467 C C . TYR B 1 307 ? 28.656 -10.523 0.635 1 92.62 307 TYR B C 1
ATOM 5469 O O . TYR B 1 307 ? 28 -9.492 0.802 1 92.62 307 TYR B O 1
ATOM 5477 N N . LEU B 1 308 ? 29.656 -10.602 -0.252 1 92.69 308 LEU B N 1
ATOM 5478 C CA . LEU B 1 308 ? 30.062 -9.391 -0.951 1 92.69 308 LEU B CA 1
ATOM 5479 C C . LEU B 1 308 ? 29.922 -9.562 -2.459 1 92.69 308 LEU B C 1
ATOM 5481 O O . LEU B 1 308 ? 30.5 -10.477 -3.047 1 92.69 308 LEU B O 1
ATOM 5485 N N . ASN B 1 309 ? 29.109 -8.766 -3.072 1 93.81 309 ASN B N 1
ATOM 5486 C CA . ASN B 1 309 ? 29 -8.641 -4.523 1 93.81 309 ASN B CA 1
ATOM 5487 C C . ASN B 1 309 ? 28.812 -7.188 -4.949 1 93.81 309 ASN B C 1
ATOM 5489 O O . ASN B 1 309 ? 28.688 -6.301 -4.105 1 93.81 309 ASN B O 1
ATOM 5493 N N . TRP B 1 310 ? 28.797 -6.93 -6.25 1 94.31 310 TRP B N 1
ATOM 5494 C CA . TRP B 1 310 ? 28.922 -5.566 -6.758 1 94.31 310 TRP B CA 1
ATOM 5495 C C . TRP B 1 310 ? 27.672 -4.75 -6.449 1 94.31 310 TRP B C 1
ATOM 5497 O O . TRP B 1 310 ? 27.719 -3.52 -6.441 1 94.31 310 TRP B O 1
ATOM 5507 N N . THR B 1 311 ? 26.594 -5.363 -6.113 1 97.56 311 THR B N 1
ATOM 5508 C CA . THR B 1 311 ? 25.344 -4.645 -5.895 1 97.56 311 THR B CA 1
ATOM 5509 C C . THR B 1 311 ? 25.344 -3.953 -4.535 1 97.56 311 THR B C 1
ATOM 5511 O O . THR B 1 311 ? 24.453 -3.152 -4.238 1 97.56 311 THR B O 1
ATOM 5514 N N . ILE B 1 312 ? 26.375 -4.18 -3.707 1 96.19 312 ILE B N 1
ATOM 5515 C CA . ILE B 1 312 ? 26.5 -3.551 -2.398 1 96.19 312 ILE B CA 1
ATOM 5516 C C . ILE B 1 312 ? 26.797 -2.062 -2.566 1 96.19 312 ILE B C 1
ATOM 5518 O O . ILE B 1 312 ? 26.609 -1.275 -1.637 1 96.19 312 ILE B O 1
ATOM 5522 N N . ALA B 1 313 ? 27.25 -1.7 -3.719 1 95.88 313 ALA B N 1
ATOM 5523 C CA . ALA B 1 313 ? 27.609 -0.309 -3.994 1 95.88 313 ALA B CA 1
ATOM 5524 C C . ALA B 1 313 ? 26.391 0.602 -3.85 1 95.88 313 ALA B C 1
ATOM 5526 O O . ALA B 1 313 ? 26.5 1.735 -3.379 1 95.88 313 ALA B O 1
ATOM 5527 N N . ALA B 1 314 ? 25.25 0.105 -4.156 1 96.5 314 ALA B N 1
ATOM 5528 C CA . ALA B 1 314 ? 24.062 0.953 -4.219 1 96.5 314 ALA B CA 1
ATOM 5529 C C . ALA B 1 314 ? 23.609 1.382 -2.822 1 96.5 314 ALA B C 1
ATOM 5531 O O . ALA B 1 314 ? 23.406 2.57 -2.57 1 96.5 314 ALA B O 1
ATOM 5532 N N . PRO B 1 315 ? 23.5 0.429 -1.848 1 97.88 315 PRO B N 1
ATOM 5533 C CA . PRO B 1 315 ? 23.156 0.9 -0.507 1 97.88 315 PRO B CA 1
ATOM 5534 C C . PRO B 1 315 ? 24.219 1.793 0.109 1 97.88 315 PRO B C 1
ATOM 5536 O O . PRO B 1 315 ? 23.906 2.695 0.888 1 97.88 315 PRO B O 1
ATOM 5539 N N . ILE B 1 316 ? 25.438 1.632 -0.235 1 97.12 316 ILE B N 1
ATOM 5540 C CA . ILE B 1 316 ? 26.5 2.502 0.239 1 97.12 316 ILE B CA 1
ATOM 5541 C C . ILE B 1 316 ? 26.312 3.91 -0.318 1 97.12 316 ILE B C 1
ATOM 5543 O O . ILE B 1 316 ? 26.359 4.891 0.429 1 97.12 316 ILE B O 1
ATOM 5547 N N . VAL B 1 317 ? 26.094 3.945 -1.591 1 96.38 317 VAL B N 1
ATOM 5548 C CA . VAL B 1 317 ? 25.922 5.234 -2.252 1 96.38 317 VAL B CA 1
ATOM 5549 C C . VAL B 1 317 ? 24.656 5.918 -1.726 1 96.38 317 VAL B C 1
ATOM 5551 O O . VAL B 1 317 ? 24.656 7.129 -1.493 1 96.38 317 VAL B O 1
ATOM 5554 N N . LEU B 1 318 ? 23.609 5.184 -1.537 1 97.44 318 LEU B N 1
ATOM 5555 C CA . LEU B 1 318 ? 22.391 5.742 -0.986 1 97.44 318 LEU B CA 1
ATOM 5556 C C . LEU B 1 318 ? 22.625 6.328 0.4 1 97.44 318 LEU B C 1
ATOM 5558 O O . LEU B 1 318 ? 22.172 7.434 0.699 1 97.44 318 LEU B O 1
ATOM 5562 N N . THR B 1 319 ? 23.344 5.566 1.181 1 97.69 319 THR B N 1
ATOM 5563 C CA . THR B 1 319 ? 23.656 6.035 2.527 1 97.69 319 THR B CA 1
ATOM 5564 C C . THR B 1 319 ? 24.438 7.336 2.479 1 97.69 319 THR B C 1
ATOM 5566 O O . THR B 1 319 ? 24.156 8.273 3.229 1 97.69 319 THR B O 1
ATOM 5569 N N . ALA B 1 320 ? 25.344 7.414 1.591 1 96.44 320 ALA B N 1
ATOM 5570 C CA . ALA B 1 320 ? 26.141 8.625 1.427 1 96.44 320 ALA B CA 1
ATOM 5571 C C . ALA B 1 320 ? 25.266 9.797 0.986 1 96.44 320 ALA B C 1
ATOM 5573 O O . ALA B 1 320 ? 25.422 10.922 1.475 1 96.44 320 ALA B O 1
ATOM 5574 N N . LEU B 1 321 ? 24.375 9.57 0.129 1 94.88 321 LEU B N 1
ATOM 5575 C CA . LEU B 1 321 ? 23.453 10.602 -0.336 1 94.88 321 LEU B CA 1
ATOM 5576 C C . LEU B 1 321 ? 22.625 11.148 0.819 1 94.88 321 LEU B C 1
ATOM 5578 O O . LEU B 1 321 ? 22.453 12.359 0.943 1 94.88 321 LEU B O 1
ATOM 5582 N N . PHE B 1 322 ? 22.156 10.258 1.672 1 96.5 322 PHE B N 1
ATOM 5583 C CA . PHE B 1 322 ? 21.312 10.672 2.783 1 96.5 322 PHE B CA 1
ATOM 5584 C C . PHE B 1 322 ? 22.125 11.453 3.816 1 96.5 322 PHE B C 1
ATOM 5586 O O . PHE B 1 322 ? 21.594 12.344 4.48 1 96.5 322 PHE B O 1
ATOM 5593 N N . GLN B 1 323 ? 23.406 11.109 3.889 1 95 323 GLN B N 1
ATOM 5594 C CA . GLN B 1 323 ? 24.25 11.906 4.77 1 95 323 GLN B CA 1
ATOM 5595 C C . GLN B 1 323 ? 24.344 13.352 4.281 1 95 323 GLN B C 1
ATOM 5597 O O . GLN B 1 323 ? 24.203 14.289 5.066 1 95 323 GLN B O 1
ATOM 5602 N N . GLY B 1 324 ? 24.594 13.5 3.02 1 92.94 324 GLY B N 1
ATOM 5603 C CA . GLY B 1 324 ? 24.688 14.836 2.449 1 92.94 324 GLY B CA 1
ATOM 5604 C C . GLY B 1 324 ? 23.359 15.594 2.473 1 92.94 324 GLY B C 1
ATOM 5605 O O . GLY B 1 324 ? 23.312 16.766 2.863 1 92.94 324 GLY B O 1
ATOM 5606 N N . SER B 1 325 ? 22.328 14.938 2.125 1 92.12 325 SER B N 1
ATOM 5607 C CA . SER B 1 325 ? 21 15.547 2.07 1 92.12 325 SER B CA 1
ATOM 5608 C C . SER B 1 325 ? 20.531 15.969 3.455 1 92.12 325 SER B C 1
ATOM 5610 O O . SER B 1 325 ? 19.922 17.047 3.611 1 92.12 325 SER B O 1
ATOM 5612 N N . THR B 1 326 ? 20.766 15.133 4.418 1 95.56 326 THR B N 1
ATOM 5613 C CA . THR B 1 326 ? 20.344 15.43 5.781 1 95.56 326 THR B CA 1
ATOM 5614 C C . THR B 1 326 ? 21.141 16.609 6.344 1 95.56 326 THR B C 1
ATOM 5616 O O . THR B 1 326 ? 20.594 17.453 7.055 1 95.56 326 THR B O 1
ATOM 5619 N N . ALA B 1 327 ? 22.406 16.641 6.012 1 94.5 327 ALA B N 1
ATOM 5620 C CA . ALA B 1 327 ? 23.219 17.766 6.449 1 94.5 327 ALA B CA 1
ATOM 5621 C C . ALA B 1 327 ? 22.641 19.094 5.926 1 94.5 327 ALA B C 1
ATOM 5623 O O . ALA B 1 327 ? 22.547 20.062 6.668 1 94.5 327 ALA B O 1
ATOM 5624 N N . LEU B 1 328 ? 22.234 19.125 4.715 1 92.31 328 LEU B N 1
ATOM 5625 C CA . LEU B 1 328 ? 21.641 20.312 4.113 1 92.31 328 LEU B CA 1
ATOM 5626 C C . LEU B 1 328 ? 20.297 20.641 4.77 1 92.31 328 LEU B C 1
ATOM 5628 O O . LEU B 1 328 ? 20.031 21.797 5.094 1 92.31 328 LEU B O 1
ATOM 5632 N N . THR B 1 329 ? 19.516 19.625 5.016 1 94.31 329 THR B N 1
ATOM 5633 C CA . THR B 1 329 ? 18.188 19.797 5.621 1 94.31 329 THR B CA 1
ATOM 5634 C C . THR B 1 329 ? 18.312 20.375 7.027 1 94.31 329 THR B C 1
ATOM 5636 O O . THR B 1 329 ? 17.578 21.281 7.398 1 94.31 329 THR B O 1
ATOM 5639 N N . GLU B 1 330 ? 19.234 19.859 7.73 1 95.81 330 GLU B N 1
ATOM 5640 C CA . GLU B 1 330 ? 19.391 20.312 9.109 1 95.81 330 GLU B CA 1
ATOM 5641 C C . GLU B 1 330 ? 19.984 21.719 9.164 1 95.81 330 GLU B C 1
ATOM 5643 O O . GLU B 1 330 ? 19.672 22.5 10.078 1 95.81 330 GLU B O 1
ATOM 5648 N N . ARG B 1 331 ? 20.781 22.062 8.203 1 93.5 331 ARG B N 1
ATOM 5649 C CA . ARG B 1 331 ? 21.266 23.422 8.117 1 93.5 331 ARG B CA 1
ATOM 5650 C C . ARG B 1 331 ? 20.125 24.406 7.883 1 93.5 331 ARG B C 1
ATOM 5652 O O . ARG B 1 331 ? 20.016 25.406 8.594 1 93.5 331 ARG B O 1
ATOM 5659 N N . ILE B 1 332 ? 19.281 24.109 7.008 1 93.31 332 ILE B N 1
ATOM 5660 C CA . ILE B 1 332 ? 18.141 24.953 6.68 1 93.31 332 ILE B CA 1
ATOM 5661 C C . ILE B 1 332 ? 17.203 25.047 7.879 1 93.31 332 ILE B C 1
ATOM 5663 O O . ILE B 1 332 ? 16.75 26.141 8.234 1 93.31 332 ILE B O 1
ATOM 5667 N N . SER B 1 333 ? 16.969 23.922 8.523 1 95 333 SER B N 1
ATOM 5668 C CA . SER B 1 333 ? 16.078 23.891 9.68 1 95 333 SER B CA 1
ATOM 5669 C C . SER B 1 333 ? 16.641 24.688 10.844 1 95 333 SER B C 1
ATOM 5671 O O . SER B 1 333 ? 15.906 25.375 11.562 1 95 333 SER B O 1
ATOM 5673 N N . SER B 1 334 ? 17.953 24.609 10.977 1 94.25 334 SER B N 1
ATOM 5674 C CA . SER B 1 334 ? 18.594 25.359 12.055 1 94.25 334 SER B CA 1
ATOM 5675 C C . SER B 1 334 ? 18.5 26.859 11.82 1 94.25 334 SER B C 1
ATOM 5677 O O . SER B 1 334 ? 18.453 27.641 12.773 1 94.25 334 SER B O 1
ATOM 5679 N N . GLU B 1 335 ? 18.469 27.25 10.578 1 93.56 335 GLU B N 1
ATOM 5680 C CA . GLU B 1 335 ? 18.312 28.656 10.234 1 93.56 335 GLU B CA 1
ATOM 5681 C C . GLU B 1 335 ? 16.891 29.125 10.453 1 93.56 335 GLU B C 1
ATOM 5683 O O . GLU B 1 335 ? 16.656 30.266 10.867 1 93.56 335 GLU B O 1
ATOM 5688 N N . LYS B 1 336 ? 15.984 28.266 10.305 1 93 336 LYS B N 1
ATOM 5689 C CA . LYS B 1 336 ? 14.57 28.609 10.328 1 93 336 LYS B CA 1
ATOM 5690 C C . LYS B 1 336 ? 14 28.531 11.742 1 93 336 LYS B C 1
ATOM 5692 O O . LYS B 1 336 ? 13.156 29.328 12.125 1 93 336 LYS B O 1
ATOM 5697 N N . TYR B 1 337 ? 14.492 27.5 12.5 1 94.69 337 TYR B N 1
ATOM 5698 C CA . TYR B 1 337 ? 13.922 27.219 13.812 1 94.69 337 TYR B CA 1
ATOM 5699 C C . TYR B 1 337 ? 14.977 27.375 14.906 1 94.69 337 TYR B C 1
ATOM 5701 O O . TYR B 1 337 ? 15.914 26.578 14.984 1 94.69 337 TYR B O 1
ATOM 5709 N N . PRO B 1 338 ? 14.75 28.219 15.844 1 92.44 338 PRO B N 1
ATOM 5710 C CA . PRO B 1 338 ? 15.766 28.531 16.859 1 92.44 338 PRO B CA 1
ATOM 5711 C C . PRO B 1 338 ? 16.078 27.344 17.766 1 92.44 338 PRO B C 1
ATOM 5713 O O . PRO B 1 338 ? 17.234 27.172 18.172 1 92.44 338 PRO B O 1
ATOM 5716 N N . ALA B 1 339 ? 15.102 26.531 18 1 93.69 339 ALA B N 1
ATOM 5717 C CA . ALA B 1 339 ? 15.289 25.438 18.953 1 93.69 339 ALA B CA 1
ATOM 5718 C C . ALA B 1 339 ? 15.867 24.203 18.25 1 93.69 339 ALA B C 1
ATOM 5720 O O . ALA B 1 339 ? 16.141 23.188 18.906 1 93.69 339 ALA B O 1
ATOM 5721 N N . TYR B 1 340 ? 16.109 24.281 16.984 1 95.88 340 TYR B N 1
ATOM 5722 C CA . TYR B 1 340 ? 16.484 23.094 16.234 1 95.88 340 TYR B CA 1
ATOM 5723 C C . TYR B 1 340 ? 17.891 22.641 16.578 1 95.88 340 TYR B C 1
ATOM 5725 O O . TYR B 1 340 ? 18.203 21.453 16.578 1 95.88 340 TYR B O 1
ATOM 5733 N N . ALA B 1 341 ? 18.75 23.578 16.875 1 94 341 ALA B N 1
ATOM 5734 C CA . ALA B 1 341 ? 20.109 23.234 17.281 1 94 341 ALA B CA 1
ATOM 5735 C C . ALA B 1 341 ? 20.109 22.391 18.547 1 94 341 ALA B C 1
ATOM 5737 O O . ALA B 1 341 ? 20.906 21.453 18.688 1 94 341 ALA B O 1
ATOM 5738 N N . GLU B 1 342 ? 19.297 22.766 19.469 1 93.88 342 GLU B N 1
ATOM 5739 C CA . GLU B 1 342 ? 19.156 21.984 20.703 1 93.88 342 GLU B CA 1
ATOM 5740 C C . GLU B 1 342 ? 18.625 20.578 20.406 1 93.88 342 GLU B C 1
ATOM 5742 O O . GLU B 1 342 ? 19.031 19.609 21.062 1 93.88 342 GLU B O 1
ATOM 5747 N N . TYR B 1 343 ? 17.734 20.547 19.469 1 95.06 343 TYR B N 1
ATOM 5748 C CA . TYR B 1 343 ? 17.188 19.266 19.031 1 95.06 343 TYR B CA 1
ATOM 5749 C C . TYR B 1 343 ? 18.297 18.359 18.484 1 95.06 343 TYR B C 1
ATOM 5751 O O . TYR B 1 343 ? 18.359 17.188 18.828 1 95.06 343 TYR B O 1
ATOM 5759 N N . CYS B 1 344 ? 19.234 18.891 17.75 1 95.56 344 CYS B N 1
ATOM 5760 C CA . CYS B 1 344 ? 20.328 18.141 17.141 1 95.56 344 CYS B CA 1
ATOM 5761 C C . CYS B 1 344 ? 21.281 17.625 18.203 1 95.56 344 CYS B C 1
ATOM 5763 O O . CYS B 1 344 ? 21.891 16.562 18.031 1 95.56 344 CYS B O 1
ATOM 5765 N N . LYS B 1 345 ? 21.344 18.312 19.281 1 93.62 345 LYS B N 1
ATOM 5766 C CA . LYS B 1 345 ? 22.234 17.906 20.359 1 93.62 345 LYS B CA 1
ATOM 5767 C C . LYS B 1 345 ? 21.609 16.797 21.203 1 93.62 345 LYS B C 1
ATOM 5769 O O . LYS B 1 345 ? 22.328 15.945 21.766 1 93.62 345 LYS B O 1
ATOM 5774 N N . SER B 1 346 ? 20.344 16.781 21.25 1 94.19 346 SER B N 1
ATOM 5775 C CA . SER B 1 346 ? 19.625 15.922 22.172 1 94.19 346 SER B CA 1
ATOM 5776 C C . SER B 1 346 ? 19.281 14.578 21.547 1 94.19 346 SER B C 1
ATOM 5778 O O . SER B 1 346 ? 19.281 13.547 22.234 1 94.19 346 SER B O 1
ATOM 5780 N N . VAL B 1 347 ? 18.938 14.609 20.25 1 95.81 347 VAL B N 1
ATOM 5781 C CA . VAL B 1 347 ? 18.391 13.414 19.609 1 95.81 347 VAL B CA 1
ATOM 5782 C C . VAL B 1 347 ? 19.312 12.953 18.484 1 95.81 347 VAL B C 1
ATOM 5784 O O . VAL B 1 347 ? 19.828 13.773 17.719 1 95.81 347 VAL B O 1
ATOM 5787 N N . ASN B 1 348 ? 19.5 11.617 18.375 1 96.25 348 ASN B N 1
ATOM 5788 C CA . ASN B 1 348 ? 20.344 11.039 17.344 1 96.25 348 ASN B CA 1
ATOM 5789 C C . ASN B 1 348 ? 19.812 11.336 15.945 1 96.25 348 ASN B C 1
ATOM 5791 O O . ASN B 1 348 ? 18.594 11.445 15.75 1 96.25 348 ASN B O 1
ATOM 5795 N N . LYS B 1 349 ? 20.719 11.43 15.023 1 95.94 349 LYS B N 1
ATOM 5796 C CA . LYS B 1 349 ? 20.359 11.828 13.664 1 95.94 349 LYS B CA 1
ATOM 5797 C C . LYS B 1 349 ? 19.5 10.758 12.984 1 95.94 349 LYS B C 1
ATOM 5799 O O . LYS B 1 349 ? 18.375 11.023 12.578 1 95.94 349 LYS B O 1
ATOM 5804 N N . PHE B 1 350 ? 20.047 9.453 12.82 1 95.88 350 PHE B N 1
ATOM 5805 C CA . PHE B 1 350 ? 19.359 8.406 12.078 1 95.88 350 PHE B CA 1
ATOM 5806 C C . PHE B 1 350 ? 18.969 7.258 13.008 1 95.88 350 PHE B C 1
ATOM 5808 O O . PHE B 1 350 ? 17.781 7.02 13.234 1 95.88 350 PHE B O 1
ATOM 5815 N N . LEU B 1 351 ? 19.859 6.633 13.664 1 94.62 351 LEU B N 1
ATOM 5816 C CA . LEU B 1 351 ? 19.625 5.461 14.5 1 94.62 351 LEU B CA 1
ATOM 5817 C C . LEU B 1 351 ? 18.812 5.832 15.734 1 94.62 351 LEU B C 1
ATOM 5819 O O . LEU B 1 351 ? 19.234 6.664 16.531 1 94.62 351 LEU B O 1
ATOM 5823 N N . PRO B 1 352 ? 17.625 5.195 15.828 1 94.69 352 PRO B N 1
ATOM 5824 C CA . PRO B 1 352 ? 16.859 5.488 17.047 1 94.69 352 PRO B CA 1
ATOM 5825 C C . PRO B 1 352 ? 17.609 5.105 18.312 1 94.69 352 PRO B C 1
ATOM 5827 O O . PRO B 1 352 ? 18.203 4.027 18.391 1 94.69 352 PRO B O 1
ATOM 5830 N N . TRP B 1 353 ? 17.625 6.094 19.203 1 92.75 353 TRP B N 1
ATOM 5831 C CA . TRP B 1 353 ? 18.328 5.891 20.453 1 92.75 353 TRP B CA 1
ATOM 5832 C C . TRP B 1 353 ? 17.75 6.77 21.562 1 92.75 353 TRP B C 1
ATOM 5834 O O . TRP B 1 353 ? 16.938 7.652 21.297 1 92.75 353 TRP B O 1
ATOM 5844 N N . ALA B 1 354 ? 18.109 6.473 22.828 1 90.56 354 ALA B N 1
ATOM 5845 C CA . ALA B 1 354 ? 17.656 7.281 23.969 1 90.56 354 ALA B CA 1
ATOM 5846 C C . ALA B 1 354 ? 18.203 8.703 23.875 1 90.56 354 ALA B C 1
ATOM 5848 O O . ALA B 1 354 ? 19.391 8.906 23.594 1 90.56 354 ALA B O 1
ATOM 5849 N N . PRO B 1 355 ? 17.266 9.664 24.016 1 90.94 355 PRO B N 1
ATOM 5850 C CA . PRO B 1 355 ? 17.703 11.062 23.938 1 90.94 355 PRO B CA 1
ATOM 5851 C C . PRO B 1 355 ? 18.688 11.43 25.031 1 90.94 355 PRO B C 1
ATOM 5853 O O . PRO B 1 355 ? 18.641 10.867 26.125 1 90.94 355 PRO B O 1
ATOM 5856 N N . LYS B 1 356 ? 19.656 12.312 24.719 1 85.69 356 LYS B N 1
ATOM 5857 C CA . LYS B 1 356 ? 20.625 12.812 25.688 1 85.69 356 LYS B CA 1
ATOM 5858 C C . LYS B 1 356 ? 20.047 13.977 26.5 1 85.69 356 LYS B C 1
ATOM 5860 O O . LYS B 1 356 ? 19.328 14.82 25.953 1 85.69 356 LYS B O 1
ATOM 5865 N N . ASN B 1 357 ? 19.938 13.914 27.828 1 74 357 ASN B N 1
ATOM 5866 C CA . ASN B 1 357 ? 19.469 14.984 28.703 1 74 357 ASN B CA 1
ATOM 5867 C C . ASN B 1 357 ? 20.375 16.219 28.609 1 74 357 ASN B C 1
ATOM 5869 O O . ASN B 1 357 ? 21.578 16.125 28.859 1 74 357 ASN B O 1
ATOM 5873 N N . THR B 1 358 ? 20.109 17.109 27.766 1 60.19 358 THR B N 1
ATOM 5874 C CA . THR B 1 358 ? 20.906 18.328 27.75 1 60.19 358 THR B CA 1
ATOM 5875 C C . THR B 1 358 ? 20.562 19.219 28.938 1 60.19 358 THR B C 1
ATOM 5877 O O . THR B 1 358 ? 19.609 20 28.875 1 60.19 358 THR B O 1
ATOM 5880 N N . SER B 1 359 ? 20.266 18.812 30.062 1 51.16 359 SER B N 1
ATOM 5881 C CA . SER B 1 359 ? 20.203 19.75 31.172 1 51.16 359 SER B CA 1
ATOM 5882 C C . SER B 1 359 ? 21.484 20.578 31.266 1 51.16 359 SER B C 1
ATOM 5884 O O . SER B 1 359 ? 22.594 20.031 31.188 1 51.16 359 SER B O 1
ATOM 5886 N N . THR B 1 360 ? 21.5 21.812 30.891 1 44.28 360 THR B N 1
ATOM 5887 C CA . THR B 1 360 ? 22.453 22.781 31.406 1 44.28 360 THR B CA 1
ATOM 5888 C C . THR B 1 360 ? 22.703 22.547 32.906 1 44.28 360 THR B C 1
ATOM 5890 O O . THR B 1 360 ? 21.766 22.625 33.719 1 44.28 360 THR B O 1
ATOM 5893 N N . ASN B 1 361 ? 23.641 21.75 33.281 1 40.31 361 ASN B N 1
ATOM 5894 C CA . ASN B 1 361 ? 24.266 21.906 34.594 1 40.31 361 ASN B CA 1
ATOM 5895 C C . ASN B 1 361 ? 24.641 23.359 34.875 1 40.31 361 ASN B C 1
ATOM 5897 O O . ASN B 1 361 ? 25.609 23.875 34.312 1 40.31 361 ASN B O 1
ATOM 5901 N N . SER B 1 362 ? 23.812 24.375 35.062 1 36.03 362 SER B N 1
ATOM 5902 C CA . SER B 1 362 ? 24.203 25.516 35.875 1 36.03 362 SER B CA 1
ATOM 5903 C C . SER B 1 362 ? 24.891 25.094 37.156 1 36.03 362 SER B C 1
ATOM 5905 O O . SER B 1 362 ? 24.297 24.391 37.969 1 36.03 362 SER B O 1
ATOM 5907 N N . SER B 1 363 ? 26.203 24.875 37.188 1 34.25 363 SER B N 1
ATOM 5908 C CA . SER B 1 363 ? 27.078 24.938 38.344 1 34.25 363 SER B CA 1
ATOM 5909 C C . SER B 1 363 ? 26.672 26.094 39.281 1 34.25 363 SER B C 1
ATOM 5911 O O . SER B 1 363 ? 26.641 27.25 38.844 1 34.25 363 SER B O 1
ATOM 5913 N N . ALA B 1 364 ? 25.969 25.969 40.375 1 36.44 364 ALA B N 1
ATOM 5914 C CA . ALA B 1 364 ? 26 26.688 41.656 1 36.44 364 ALA B CA 1
ATOM 5915 C C . ALA B 1 364 ? 27.422 26.828 42.188 1 36.44 364 ALA B C 1
ATOM 5917 O O . ALA B 1 364 ? 28.016 25.859 42.656 1 36.44 364 ALA B O 1
ATOM 5918 N N . LYS B 1 365 ? 28.344 27.469 41.438 1 33.44 365 LYS B N 1
ATOM 5919 C CA . LYS B 1 365 ? 29.438 28.109 42.156 1 33.44 365 LYS B CA 1
ATOM 5920 C C . LYS B 1 365 ? 28.922 28.828 43.406 1 33.44 365 LYS B C 1
ATOM 5922 O O . LYS B 1 365 ? 28.172 29.797 43.312 1 33.44 365 LYS B O 1
ATOM 5927 N N . LYS B 1 366 ? 28.812 28.141 44.5 1 35.41 366 LYS B N 1
ATOM 5928 C CA . LYS B 1 366 ? 28.922 28.625 45.875 1 35.41 366 LYS B CA 1
ATOM 5929 C C . LYS B 1 366 ? 30.078 29.609 46.031 1 35.41 366 LYS B C 1
ATOM 5931 O O . LYS B 1 366 ? 31.172 29.391 45.469 1 35.41 366 LYS B O 1
ATOM 5936 N N . GLU B 1 367 ? 29.875 30.891 46.406 1 28.06 367 GLU B N 1
ATOM 5937 C CA . GLU B 1 367 ? 30.734 31.734 47.219 1 28.06 367 GLU B CA 1
ATOM 5938 C C . GLU B 1 367 ? 31.344 30.953 48.375 1 28.06 367 GLU B C 1
ATOM 5940 O O . GLU B 1 367 ? 32.156 31.5 49.156 1 28.06 367 GLU B O 1
ATOM 5945 N N . LEU B 1 368 ? 31.812 29.672 48.062 1 22.83 368 LEU B N 1
ATOM 5946 C CA . LEU B 1 368 ? 32.969 29.531 48.938 1 22.83 368 LEU B CA 1
ATOM 5947 C C . LEU B 1 368 ? 34.219 30.125 48.312 1 22.83 368 LEU B C 1
ATOM 5949 O O . LEU B 1 368 ? 34.406 30.016 47.094 1 22.83 368 LEU B O 1
#

Nearest PDB structures (foldseek):
  2wcd-assembly1_A  TM=1.588E-01  e=5.684E+00  Escherichia coli K-12
  2wcd-assembly1_A  TM=1.604E-01  e=6.214E+00  Escherichia coli K-12

Sequence (736 aa):
MGQESVIHWLTHAGPNFPQGATWDHARNILQAYFHNITSLSAISSFVSSSLKDPSQLITLYKETNPLESSLYFSSALITVHYIMSEITKNYSQVDRAWSILPGLYAWHYTIHDYLLTGSFHPRLLAGTILISIWGARLTYNFARKGGYYFTGHDYRFPYLREHLGPVGMALLNLVFIAPFQNLLLLFMVTPLYITHSLFSNASVRTTTGLSTLDWVTITLHLGFLFIEVVADEQQYVFQTEKYALLSHLKKDQLKGDYKLGFLWHSGLFQYSRHPNFFAEQAMWWVIYLFSVAAVQEASGMNDLSTYLNWTIAAPIVLTALFQGSTALTERISSEKYPAYAEYCKSVNKFLPWAPKNTSTNSSAKKELMGQESVIHWLTHAGPNFPQGATWDHARNILQAYFHNITSLSAISSFVSSSLKDPSQLITLYKETNPLESSLYFSSALITVHYIMSEITKNYSQVDRAWSILPGLYAWHYTIHDYLLTGSFHPRLLAGTILISIWGARLTYNFARKGGYYFTGHDYRFPYLREHLGPVGMALLNLVFIAPFQNLLLLFMVTPLYITHSLFSNASVRTTTGLSTLDWVTITLHLGFLFIEVVADEQQYVFQTEKYALLSHLKKDQLKGDYKLGFLWHSGLFQYSRHPNFFAEQAMWWVIYLFSVAAVQEASGMNDLSTYLNWTIAAPIVLTALFQGSTALTERISSEKYPAYAEYCKSVNKFLPWAPKNTSTNSSAKKEL

Foldseek 3Di:
DPVVVVVCLLQPFPPLFDPLQHPVNVVVLVVVLVVQVPDPVNVVVLVVVCVPDVVVVVVVLLVDQLLSVLVVVLVVQLVVLLVVCVVLVANCSVVLCLLPSLLVSLVSLQVSLCVLAVDGQQLSVLLSVLSNVRSVLVNVLCVVVPVPPSPHHDPLLVVVCVVLPDVRSSVCSNPDRRNPSSVLSNLLNCLSVLLSSLQSPDPCNVSDHADPLSVVLSVLLVVLSVQLSQVSVVQVVLVVVLVVCVVPDPLVPDDDVSVQVHDDPDDQCVFAVCQNLLSVLSNSQSSNSSSLVSRCVSSVDDDPSSSRGP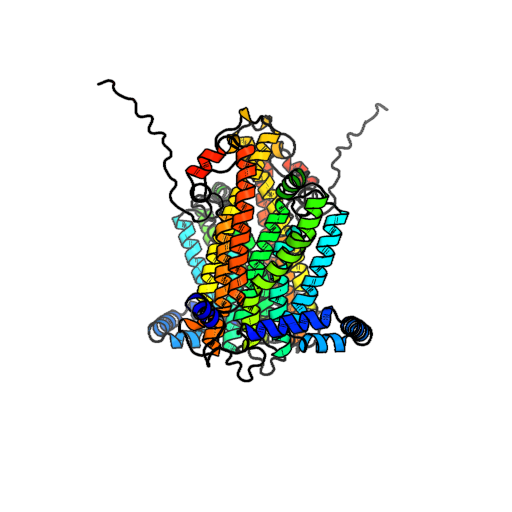SNVSSVVSVVVCVVVLVSVLVVSVVVGVCSVVSPQFYHHHDGDHTDPPPPPPPPPPPD/DVVVVVVCLLQPFDPLFDPLQHPVNVVVLVVVLVVQVPDPVNVVVLVVVCVPDVVVVVVVLLVDQLLSVLVVVLVVQLVVLLVVCVVLVANCSVVLCLLPSLLVSLVSLQVSLCVLAVDGQQLSVLLSVLSNVRSVLVNVLCVVVPVPPSPHHDPLLVVVCVVLPDVRSSVCSNPDRRNPSSVLSNLLNCLSVLLSSQQSPDPCNVSDHQDPLSVVLSVLLVVLSVQLSQVSVVQVVLVVVLVVCVVPDPLVPDDDVSVQVHDDPDDQCVFAVCQNLLSVLSNSVSSNSSSLVSRCVSSVDDDPSSSRGPSNVSSVVSVVVCVVVLVSVLVVSVVVGVCSVVSPQFHHHHDGDHTDPPPPPPPPPPPD

Secondary structure (DSSP, 8-state):
-HHHHHHHHHHS--TTS-GGGSHHHHHHHHHHHHHHHH-HHHHHHHHHHHHH-HHHHHHHHHHS-HHHHHHHHHHHHHHHHHHHHHHHT---HHHHHHTTHHHHHHHHHHHHHHHHHSS--HHHHHHHHHHHHHHHHHHHHHHHTTTTSTT---THHHHHHHHHHHHHHHHHIIIIIHHHHHHHHHHTTHHHHHHHHHHTT-S--------HHHHHHHHHHHHHHHHHHHHHHHHHHHHHHHHHHHTTS-GGG--HHHHHTS--SSGGGGT-S-HHHHHHHHHHHHHHHHHHHHHHHHH---SGGGG--GGGHHHHHHHHHHHHHHHHHHHHHHHH-TTHHHHHHHS-S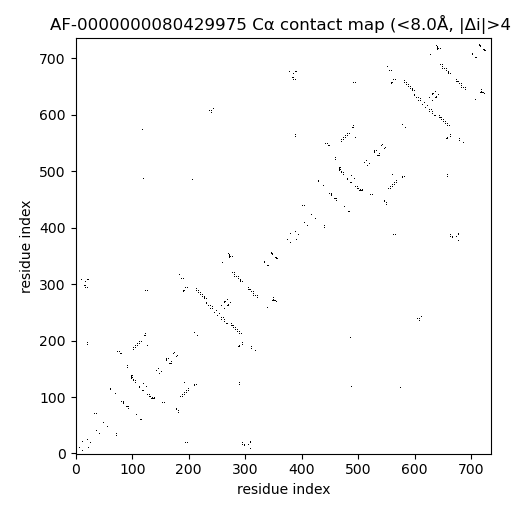SS--PPP------------/-HHHHHHHHHHS--TTS-GGGSHHHHHHHHHHHHHHHH-HHHHHHHHHHHHH-HHHHHHHHHHS-HHHHHHHHHHHHHHHHHHHHHHHT---HHHHHHTTHHHHHHHHHHHHHHHHHSS--HHHHHHHHHHHHHHHHHHHHHHHTTTTSTT---THHHHHHHHHHHHHHHHHIIIIIHHHHHHHHHHTTHHHHHHHHHHTT-S--------HHHHHHHHHHHHHHHHHHHHHHHHHHHHHHHHHHHTTS-GGG--HHHHHTS--SSGGGGT-SSHHHHHHHHHHHHHHHHHHHHHHHHH---SGGGG--GGGHHHHHHHHHHHHHHHHHHHHHHHH-TTHHHHHHHS-SSS--PPP------------

pLDDT: mean 87.41, std 14.17, range [22.36, 98.75]

InterPro domains:
  IPR010721 Probable O-methyltransferase UstE-like [PF06966] (82-346)
  IPR010721 Probable O-methyltransferase UstE-like [PTHR32251] (54-357)

Radius of gyration: 29.62 Å; Cα contacts (8 Å, |Δi|>4): 778; chains: 2; bounding box: 99×79×88 Å

Organism: Mucor circinelloides f. circinelloides (strain 1006PhL) (NCBI:txid1220926)